Protein AF-0000000084497786 (afdb_homodimer)

InterPro domains:
  IPR011234 Fumarylacetoacetase-like, C-terminal [PF01557] (73-292)
  IPR036663 Fumarylacetoacetase-like, C-terminal domain superfamily [G3DSA:3.90.850.10] (14-292)
  IPR036663 Fumarylacetoacetase-like, C-terminal domain superfamily [SSF56529] (71-292)

Structure (mmCIF, N/CA/C/O backbone):
data_AF-0000000084497786-model_v1
#
loop_
_entity.id
_entity.type
_entity.pdbx_description
1 polymer Fumarylacetoacetase
#
loop_
_atom_site.group_PDB
_atom_site.id
_atom_site.type_symbol
_atom_site.label_atom_id
_atom_site.label_alt_id
_atom_site.label_comp_id
_atom_site.label_asym_id
_atom_site.label_entity_id
_atom_site.label_seq_id
_atom_site.pdbx_PDB_ins_code
_atom_site.Cartn_x
_atom_site.Cartn_y
_atom_site.Cartn_z
_atom_site.occupancy
_atom_site.B_iso_or_equiv
_atom_site.auth_seq_id
_atom_site.auth_comp_id
_atom_site.auth_asym_id
_atom_site.auth_atom_id
_atom_site.pdbx_PDB_model_num
ATOM 1 N N . MET A 1 1 ? 11.953 -21.266 -15.766 1 94.69 1 MET A N 1
ATOM 2 C CA . MET A 1 1 ? 13.055 -21.312 -14.805 1 94.69 1 MET A CA 1
ATOM 3 C C . MET A 1 1 ? 12.57 -20.938 -13.406 1 94.69 1 MET A C 1
ATOM 5 O O . MET A 1 1 ? 11.742 -20.031 -13.25 1 94.69 1 MET A O 1
ATOM 9 N N . LYS A 1 2 ? 13.031 -21.672 -12.383 1 97.12 2 LYS A N 1
ATOM 10 C CA . LYS A 1 2 ? 12.75 -21.359 -10.984 1 97.12 2 LYS A CA 1
ATOM 11 C C . LYS A 1 2 ? 13.922 -20.625 -10.336 1 97.12 2 LYS A C 1
ATOM 13 O O . LYS A 1 2 ? 15.016 -21.188 -10.219 1 97.12 2 LYS A O 1
ATOM 18 N N . ILE A 1 3 ? 13.656 -19.406 -9.984 1 98.06 3 ILE A N 1
ATOM 19 C CA . ILE A 1 3 ? 14.672 -18.578 -9.336 1 98.06 3 ILE A CA 1
ATOM 20 C C . ILE A 1 3 ? 14.305 -18.359 -7.871 1 98.06 3 ILE A C 1
ATOM 22 O O . ILE A 1 3 ? 13.125 -18.25 -7.527 1 98.06 3 ILE A O 1
ATOM 26 N N . PHE A 1 4 ? 15.312 -18.359 -7 1 98.19 4 PHE A N 1
ATOM 27 C CA . PHE A 1 4 ? 15.039 -18.062 -5.598 1 98.19 4 PHE A CA 1
ATOM 28 C C . PHE A 1 4 ? 16.203 -17.328 -4.961 1 98.19 4 PHE A C 1
ATOM 30 O O . PHE A 1 4 ? 17.312 -17.312 -5.504 1 98.19 4 PHE A O 1
ATOM 37 N N . ARG A 1 5 ? 15.906 -16.641 -3.928 1 98.25 5 ARG A N 1
ATOM 38 C CA . ARG A 1 5 ? 16.891 -16.031 -3.043 1 98.25 5 ARG A CA 1
ATOM 39 C C . ARG A 1 5 ? 16.984 -16.781 -1.723 1 98.25 5 ARG A C 1
ATOM 41 O O . ARG A 1 5 ? 15.977 -17.25 -1.196 1 98.25 5 ARG A O 1
ATOM 48 N N . ALA A 1 6 ? 18.203 -16.906 -1.247 1 97.69 6 ALA A N 1
ATOM 49 C CA . ALA A 1 6 ? 18.391 -17.641 -0 1 97.69 6 ALA A CA 1
ATOM 50 C C . ALA A 1 6 ? 19.734 -17.297 0.646 1 97.69 6 ALA A C 1
ATOM 52 O O . ALA A 1 6 ? 20.609 -16.719 0 1 97.69 6 ALA A O 1
ATOM 53 N N . LYS A 1 7 ? 19.812 -17.531 1.901 1 97 7 LYS A N 1
ATOM 54 C CA . LYS A 1 7 ? 21.109 -17.688 2.553 1 97 7 LYS A CA 1
ATOM 55 C C . LYS A 1 7 ? 21.594 -19.141 2.447 1 97 7 LYS A C 1
ATOM 57 O O . LYS A 1 7 ? 20.922 -20.062 2.922 1 97 7 LYS A O 1
ATOM 62 N N . ILE A 1 8 ? 22.594 -19.328 1.734 1 95.31 8 ILE A N 1
ATOM 63 C CA . ILE A 1 8 ? 23.234 -20.641 1.64 1 95.31 8 ILE A CA 1
ATOM 64 C C . ILE A 1 8 ? 24.578 -20.609 2.344 1 95.31 8 ILE A C 1
ATOM 66 O O . ILE A 1 8 ? 25.469 -19.828 1.974 1 95.31 8 ILE A O 1
ATOM 70 N N . ASN A 1 9 ? 24.734 -21.359 3.367 1 92.88 9 ASN A N 1
ATOM 71 C CA . ASN A 1 9 ? 25.922 -21.328 4.207 1 92.88 9 ASN A CA 1
ATOM 72 C C . ASN A 1 9 ? 26.203 -19.922 4.719 1 92.88 9 ASN A C 1
ATOM 74 O O . ASN A 1 9 ? 27.328 -19.422 4.598 1 92.88 9 ASN A O 1
ATOM 78 N N . ASN A 1 10 ? 25.25 -19.203 5.039 1 92.06 10 ASN A N 1
ATOM 79 C CA . ASN A 1 10 ? 25.25 -17.906 5.699 1 92.06 10 ASN A CA 1
ATOM 80 C C . ASN A 1 10 ? 25.625 -16.781 4.73 1 92.06 10 ASN A C 1
ATOM 82 O O . ASN A 1 10 ? 26.031 -15.703 5.152 1 92.06 10 ASN A O 1
ATOM 86 N N . GLU A 1 11 ? 25.531 -17.141 3.438 1 94.38 11 GLU A N 1
ATOM 87 C CA . GLU A 1 11 ? 25.766 -16.125 2.416 1 94.38 11 GLU A CA 1
ATOM 88 C C . GLU A 1 11 ? 24.516 -15.898 1.567 1 94.38 11 GLU A C 1
ATOM 90 O O . GLU A 1 11 ? 23.875 -16.859 1.143 1 94.38 11 GLU A O 1
ATOM 95 N N . ASP A 1 12 ? 24.25 -14.648 1.402 1 96.56 12 ASP A N 1
ATOM 96 C CA . ASP A 1 12 ? 23.125 -14.32 0.548 1 96.56 12 ASP A CA 1
ATOM 97 C C . ASP A 1 12 ? 23.391 -14.711 -0.903 1 96.56 12 ASP A C 1
ATOM 99 O O . ASP A 1 12 ? 24.453 -14.391 -1.445 1 96.56 12 ASP A O 1
ATOM 103 N N . LYS A 1 13 ? 22.453 -15.438 -1.499 1 96.31 13 LYS A N 1
ATOM 104 C CA . LYS A 1 13 ? 22.594 -15.875 -2.883 1 96.31 13 LYS A CA 1
ATOM 105 C C . LYS A 1 13 ? 21.281 -15.75 -3.641 1 96.31 13 LYS A C 1
ATOM 107 O O . LYS A 1 13 ? 20.203 -15.734 -3.033 1 96.31 13 LYS A O 1
ATOM 112 N N . ILE A 1 14 ? 21.312 -15.57 -4.875 1 97.31 14 ILE A N 1
ATOM 113 C CA . ILE A 1 14 ? 20.219 -15.75 -5.832 1 97.31 14 ILE A CA 1
ATOM 114 C C . ILE A 1 14 ? 20.547 -16.906 -6.77 1 97.31 14 ILE A C 1
ATOM 116 O O . ILE A 1 14 ? 21.641 -16.969 -7.336 1 97.31 14 ILE A O 1
ATOM 120 N N . CYS A 1 15 ? 19.656 -17.859 -6.867 1 96.88 15 CYS A N 1
ATOM 121 C CA . CYS A 1 15 ? 19.969 -19.125 -7.52 1 96.88 15 CYS A CA 1
ATOM 122 C C . CYS A 1 15 ? 18.859 -19.547 -8.477 1 96.88 15 CYS A C 1
ATOM 124 O O . CYS A 1 15 ? 17.75 -19.016 -8.414 1 96.88 15 CYS A O 1
ATOM 126 N N . ILE A 1 16 ? 19.219 -20.422 -9.32 1 96.25 16 ILE A N 1
ATOM 127 C CA . ILE A 1 16 ? 18.281 -21.141 -10.164 1 96.25 16 ILE A CA 1
ATOM 128 C C . ILE A 1 16 ? 18.156 -22.578 -9.664 1 96.25 16 ILE A C 1
ATOM 130 O O . ILE A 1 16 ? 19.141 -23.219 -9.305 1 96.25 16 ILE A O 1
ATOM 134 N N . TYR A 1 17 ? 16.922 -22.938 -9.578 1 94.25 17 TYR A N 1
ATOM 135 C CA . TYR A 1 17 ? 16.688 -24.344 -9.234 1 94.25 17 TYR A CA 1
ATOM 136 C C . TYR A 1 17 ? 16.312 -25.156 -10.469 1 94.25 17 TYR A C 1
ATOM 138 O O . TYR A 1 17 ? 15.312 -24.844 -11.133 1 94.25 17 TYR A O 1
ATOM 146 N N . ASN A 1 18 ? 17.031 -26.141 -10.828 1 88.5 18 ASN A N 1
ATOM 147 C CA . ASN A 1 18 ? 16.766 -27.172 -11.828 1 88.5 18 ASN A CA 1
ATOM 148 C C . ASN A 1 18 ? 17.375 -28.516 -11.414 1 88.5 18 ASN A C 1
ATOM 150 O O . ASN A 1 18 ? 18.422 -28.922 -11.914 1 88.5 18 ASN A O 1
ATOM 154 N N . ASN A 1 19 ? 16.625 -29.219 -10.633 1 86.75 19 ASN A N 1
ATOM 155 C CA . ASN A 1 19 ? 17.078 -30.469 -10.023 1 86.75 19 ASN A CA 1
ATOM 156 C C . ASN A 1 19 ? 18.281 -30.234 -9.117 1 86.75 19 ASN A C 1
ATOM 158 O O . ASN A 1 19 ? 18.516 -31.016 -8.18 1 86.75 19 ASN A O 1
ATOM 162 N N . LYS A 1 20 ? 19.016 -29.234 -9.484 1 93.12 20 LYS A N 1
ATOM 163 C CA . LYS A 1 20 ? 20.125 -28.734 -8.672 1 93.12 20 LYS A CA 1
ATOM 164 C C . LYS A 1 20 ? 20.016 -27.234 -8.453 1 93.12 20 LYS A C 1
ATOM 166 O O . LYS A 1 20 ? 19.125 -26.578 -8.992 1 93.12 20 LYS A O 1
ATOM 171 N N . ILE A 1 21 ? 20.906 -26.797 -7.551 1 95.69 21 ILE A N 1
ATOM 172 C CA . ILE A 1 21 ? 20.938 -25.375 -7.246 1 95.69 21 ILE A CA 1
ATOM 173 C C . ILE A 1 21 ? 22.141 -24.719 -7.906 1 95.69 21 ILE A C 1
ATOM 175 O O . ILE A 1 21 ? 23.281 -25.188 -7.734 1 95.69 21 ILE A O 1
ATOM 179 N N . TYR A 1 22 ? 21.906 -23.688 -8.688 1 95.81 22 TYR A N 1
ATOM 180 C CA . TYR A 1 22 ? 22.969 -22.984 -9.383 1 95.81 22 TYR A CA 1
ATOM 181 C C . TYR A 1 22 ? 23.031 -21.516 -8.945 1 95.81 22 TYR A C 1
ATOM 183 O O . TYR A 1 22 ? 22.016 -20.812 -8.992 1 95.81 22 TYR A O 1
ATOM 191 N N . ASP A 1 23 ? 24.188 -21.078 -8.609 1 95.12 23 ASP A N 1
ATOM 192 C CA . ASP A 1 23 ? 24.406 -19.703 -8.156 1 95.12 23 ASP A CA 1
ATOM 193 C C . ASP A 1 23 ? 24.484 -18.734 -9.328 1 95.12 23 ASP A C 1
ATOM 195 O O . ASP A 1 23 ? 25.391 -18.828 -10.156 1 95.12 23 ASP A O 1
ATOM 199 N N . LEU A 1 24 ? 23.594 -17.797 -9.375 1 95.56 24 LEU A N 1
ATOM 200 C CA . LEU A 1 24 ? 23.547 -16.859 -10.492 1 95.56 24 LEU A CA 1
ATOM 201 C C . LEU A 1 24 ? 24.812 -16 -10.539 1 95.56 24 LEU A C 1
ATOM 203 O O . LEU A 1 24 ? 25.25 -15.578 -11.617 1 95.56 24 LEU A O 1
ATOM 207 N N . SER A 1 25 ? 25.375 -15.695 -9.336 1 94.75 25 SER A N 1
ATOM 208 C CA . SER A 1 25 ? 26.594 -14.898 -9.32 1 94.75 25 SER A CA 1
ATOM 209 C C . SER A 1 25 ? 27.719 -15.586 -10.094 1 94.75 25 SER A C 1
ATOM 211 O O . SER A 1 25 ? 28.531 -14.922 -10.742 1 94.75 25 SER A O 1
ATOM 213 N N . ILE A 1 26 ? 27.781 -16.891 -10.039 1 93.19 26 ILE A N 1
ATOM 214 C CA . ILE A 1 26 ? 28.781 -17.688 -10.758 1 93.19 26 ILE A CA 1
ATOM 215 C C . ILE A 1 26 ? 28.438 -17.719 -12.25 1 93.19 26 ILE A C 1
ATOM 217 O O . ILE A 1 26 ? 29.297 -17.484 -13.094 1 93.19 26 ILE A O 1
ATOM 221 N N . LEU A 1 27 ? 27.203 -17.938 -12.523 1 94.19 27 LEU A N 1
ATOM 222 C CA . LEU A 1 27 ? 26.75 -18.109 -13.906 1 94.19 27 LEU A CA 1
ATOM 223 C C . LEU A 1 27 ? 26.922 -16.812 -14.688 1 94.19 27 LEU A C 1
ATOM 225 O O . LEU A 1 27 ? 27.234 -16.844 -15.883 1 94.19 27 LEU A O 1
ATOM 229 N N . LEU A 1 28 ? 26.688 -15.656 -14.016 1 95.06 28 LEU A N 1
ATOM 230 C CA . LEU A 1 28 ? 26.719 -14.367 -14.695 1 95.06 28 LEU A CA 1
ATOM 231 C C . LEU A 1 28 ? 28.062 -13.664 -14.477 1 95.06 28 LEU A C 1
ATOM 233 O O . LEU A 1 28 ? 28.312 -12.617 -15.078 1 95.06 28 LEU A O 1
ATOM 237 N N . ASN A 1 29 ? 28.906 -14.211 -13.672 1 94.5 29 ASN A N 1
ATOM 238 C CA . ASN A 1 29 ? 30.156 -13.578 -13.281 1 94.5 29 ASN A CA 1
ATOM 239 C C . ASN A 1 29 ? 29.938 -12.156 -12.773 1 94.5 29 ASN A C 1
ATOM 241 O O . ASN A 1 29 ? 30.547 -11.211 -13.281 1 94.5 29 ASN A O 1
ATOM 245 N N . GLU A 1 30 ? 28.969 -12 -11.914 1 96.75 30 GLU A N 1
ATOM 246 C CA . GLU A 1 30 ? 28.594 -10.758 -11.25 1 96.75 30 GLU A CA 1
ATOM 247 C C . GLU A 1 30 ? 28.375 -10.961 -9.758 1 96.75 30 GLU A C 1
ATOM 249 O O . GLU A 1 30 ? 28.094 -12.078 -9.312 1 96.75 30 GLU A O 1
ATOM 254 N N . SER A 1 31 ? 28.594 -9.93 -8.969 1 97.25 31 SER A N 1
ATOM 255 C CA . SER A 1 31 ? 28.312 -10.039 -7.543 1 97.25 31 SER A CA 1
ATOM 256 C C . SER A 1 31 ? 26.828 -10.25 -7.285 1 97.25 31 SER A C 1
ATOM 258 O O . SER A 1 31 ? 25.984 -9.82 -8.078 1 97.25 31 SER A O 1
ATOM 260 N N . THR A 1 32 ? 26.516 -10.93 -6.223 1 96.81 32 THR A N 1
ATOM 261 C CA . THR A 1 32 ? 25.141 -11.125 -5.812 1 96.81 32 THR A CA 1
ATOM 262 C C . THR A 1 32 ? 24.422 -9.789 -5.641 1 96.81 32 THR A C 1
ATOM 264 O O . THR A 1 32 ? 23.281 -9.633 -6.062 1 96.81 32 THR A O 1
ATOM 267 N N . GLU A 1 33 ? 25.078 -8.805 -5.094 1 96.56 33 GLU A N 1
ATOM 268 C CA . GLU A 1 33 ? 24.531 -7.473 -4.883 1 96.56 33 GLU A CA 1
ATOM 269 C C . GLU A 1 33 ? 24.156 -6.816 -6.207 1 96.56 33 GLU A C 1
ATOM 271 O O . GLU A 1 33 ? 23.078 -6.219 -6.332 1 96.56 33 GLU A O 1
ATOM 276 N N . TYR A 1 34 ? 25.031 -6.945 -7.133 1 97.19 34 TYR A N 1
ATOM 277 C CA . TYR A 1 34 ? 24.766 -6.379 -8.445 1 97.19 34 TYR A CA 1
ATOM 278 C C . TYR A 1 34 ? 23.547 -7.023 -9.086 1 97.19 34 TYR A C 1
ATOM 280 O O . TYR A 1 34 ? 22.688 -6.332 -9.648 1 97.19 34 TYR A O 1
ATOM 288 N N . ILE A 1 35 ? 23.453 -8.352 -9.008 1 97.56 35 ILE A N 1
ATOM 289 C CA . ILE A 1 35 ? 22.344 -9.102 -9.602 1 97.56 35 ILE A CA 1
ATOM 290 C C . ILE A 1 35 ? 21.031 -8.688 -8.938 1 97.56 35 ILE A C 1
ATOM 292 O O . ILE A 1 35 ? 20.031 -8.461 -9.625 1 97.56 35 ILE A O 1
ATOM 296 N N . GLU A 1 36 ? 21.031 -8.531 -7.656 1 97.12 36 GLU A N 1
ATOM 297 C CA . GLU A 1 36 ? 19.828 -8.141 -6.934 1 97.12 36 GLU A CA 1
ATOM 298 C C . GLU A 1 36 ? 19.391 -6.73 -7.312 1 97.12 36 GLU A C 1
ATOM 300 O O . GLU A 1 36 ? 18.203 -6.488 -7.539 1 97.12 36 GLU A O 1
ATOM 305 N N . ASN A 1 37 ? 20.312 -5.844 -7.449 1 95.5 37 ASN A N 1
ATOM 306 C CA . ASN A 1 37 ? 20.016 -4.449 -7.754 1 95.5 37 ASN A CA 1
ATOM 307 C C . ASN A 1 37 ? 19.531 -4.281 -9.188 1 95.5 37 ASN A C 1
ATOM 309 O O . ASN A 1 37 ? 18.828 -3.314 -9.5 1 95.5 37 ASN A O 1
ATOM 313 N N . ASN A 1 38 ? 19.891 -5.223 -10.047 1 97.25 38 ASN A N 1
ATOM 314 C CA . ASN A 1 38 ? 19.578 -5.125 -11.469 1 97.25 38 ASN A CA 1
ATOM 315 C C . ASN A 1 38 ? 18.75 -6.324 -11.938 1 97.25 38 ASN A C 1
ATOM 317 O O . ASN A 1 38 ? 18.797 -6.68 -13.117 1 97.25 38 ASN A O 1
ATOM 321 N N . PHE A 1 39 ? 18.078 -6.957 -11.047 1 98.06 39 PHE A N 1
ATOM 322 C CA . PHE A 1 39 ? 17.422 -8.234 -11.266 1 98.06 39 PHE A CA 1
ATOM 323 C C . PHE A 1 39 ? 16.516 -8.172 -12.492 1 98.06 39 PHE A C 1
ATOM 325 O O . PHE A 1 39 ? 16.656 -8.984 -13.414 1 98.06 39 PHE A O 1
ATOM 332 N N . PHE A 1 40 ? 15.656 -7.168 -12.625 1 97.69 40 PHE A N 1
ATOM 333 C CA . PHE A 1 40 ? 14.672 -7.098 -13.695 1 97.69 40 PHE A CA 1
ATOM 334 C C . PHE A 1 40 ? 15.336 -6.691 -15.008 1 97.69 40 PHE A C 1
ATOM 336 O O . PHE A 1 40 ? 14.898 -7.113 -16.078 1 97.69 40 PHE A O 1
ATOM 343 N N . GLU A 1 41 ? 16.422 -5.977 -14.906 1 97.31 41 GLU A N 1
ATOM 344 C CA . GLU A 1 41 ? 17.172 -5.621 -16.109 1 97.31 41 GLU A CA 1
ATOM 345 C C . GLU A 1 41 ? 17.922 -6.828 -16.656 1 97.31 41 GLU A C 1
ATOM 347 O O . GLU A 1 41 ? 18.156 -6.914 -17.859 1 97.31 41 GLU A O 1
ATOM 352 N N . LEU A 1 42 ? 18.266 -7.738 -15.82 1 97.5 42 LEU A N 1
ATOM 353 C CA . LEU A 1 42 ? 19.062 -8.906 -16.203 1 97.5 42 LEU A CA 1
ATOM 354 C C . LEU A 1 42 ? 18.156 -10.062 -16.609 1 97.5 42 LEU A C 1
ATOM 356 O O . LEU A 1 42 ? 18.656 -11.125 -17 1 97.5 42 LEU A O 1
ATOM 360 N N . TYR A 1 43 ? 16.891 -9.883 -16.578 1 97.06 43 TYR A N 1
ATOM 361 C CA . TYR A 1 43 ? 15.898 -10.938 -16.766 1 97.06 43 TYR A CA 1
ATOM 362 C C . TYR A 1 43 ? 16.156 -11.688 -18.078 1 97.06 43 TYR A C 1
ATOM 364 O O . TYR A 1 43 ? 16.25 -12.914 -18.078 1 97.06 43 TYR A O 1
ATOM 372 N N . ASP A 1 44 ? 16.312 -10.977 -19.156 1 96.44 44 ASP A N 1
ATOM 373 C CA . ASP A 1 44 ? 16.5 -11.617 -20.453 1 96.44 44 ASP A CA 1
ATOM 374 C C . ASP A 1 44 ? 17.797 -12.43 -20.484 1 96.44 44 ASP A C 1
ATOM 376 O O . ASP A 1 44 ? 17.844 -13.5 -21.094 1 96.44 44 ASP A O 1
ATOM 380 N N . LYS A 1 45 ? 18.781 -11.867 -19.875 1 96.5 45 LYS A N 1
ATOM 381 C CA . LYS A 1 45 ? 20.062 -12.578 -19.797 1 96.5 45 LYS A CA 1
ATOM 382 C C . LYS A 1 45 ? 19.922 -13.852 -18.969 1 96.5 45 LYS A C 1
ATOM 384 O O . LYS A 1 45 ? 20.453 -14.898 -19.328 1 96.5 45 LYS A O 1
ATOM 389 N N . ILE A 1 46 ? 19.172 -13.789 -17.938 1 95.94 46 ILE A N 1
ATOM 390 C CA . ILE A 1 46 ? 18.953 -14.922 -17.031 1 95.94 46 ILE A CA 1
ATOM 391 C C . ILE A 1 46 ? 18.203 -16.031 -17.766 1 95.94 46 ILE A C 1
ATOM 393 O O . ILE A 1 46 ? 18.547 -17.203 -17.641 1 95.94 46 ILE A O 1
ATOM 397 N N . LEU A 1 47 ? 17.25 -15.625 -18.562 1 95.19 47 LEU A N 1
ATOM 398 C CA . LEU A 1 47 ? 16.422 -16.578 -19.281 1 95.19 47 LEU A CA 1
ATOM 399 C C . LEU A 1 47 ? 17.25 -17.422 -20.25 1 95.19 47 LEU A C 1
ATOM 401 O O . LEU A 1 47 ? 16.875 -18.547 -20.578 1 95.19 47 LEU A O 1
ATOM 405 N N . LYS A 1 48 ? 18.375 -16.906 -20.609 1 94.94 48 LYS A N 1
ATOM 406 C CA . LYS A 1 48 ? 19.188 -17.547 -21.625 1 94.94 48 LYS A CA 1
ATOM 407 C C . LYS A 1 48 ? 20.266 -18.438 -21 1 94.94 48 LYS A C 1
ATOM 409 O O . LYS A 1 48 ? 20.969 -19.156 -21.703 1 94.94 48 LYS A O 1
ATOM 414 N N . LEU A 1 49 ? 20.312 -18.359 -19.734 1 92.88 49 LEU A N 1
ATOM 415 C CA . LEU A 1 49 ? 21.344 -19.125 -19.047 1 92.88 49 LEU A CA 1
ATOM 416 C C . LEU A 1 49 ? 21.062 -20.625 -19.172 1 92.88 49 LEU A C 1
ATOM 418 O O . LEU A 1 49 ? 19.906 -21.047 -19.125 1 92.88 49 LEU A O 1
ATOM 422 N N . LYS A 1 50 ? 22.203 -21.359 -19.344 1 87.62 50 LYS A N 1
ATOM 423 C CA . LYS A 1 50 ? 22.203 -22.812 -19.344 1 87.62 50 LYS A CA 1
ATOM 424 C C . LYS A 1 50 ? 23.172 -23.375 -18.312 1 87.62 50 LYS A C 1
ATOM 426 O O . LYS A 1 50 ? 24.328 -23.672 -18.625 1 87.62 50 LYS A O 1
ATOM 431 N N . PRO A 1 51 ? 22.547 -23.422 -17.141 1 83.44 51 PRO A N 1
ATOM 432 C CA . PRO A 1 51 ? 23.453 -23.875 -16.094 1 83.44 51 PRO A CA 1
ATOM 433 C C . PRO A 1 51 ? 24.016 -25.266 -16.359 1 83.44 51 PRO A C 1
ATOM 435 O O . PRO A 1 51 ? 23.328 -26.109 -16.953 1 83.44 51 PRO A O 1
ATOM 438 N N . ASP A 1 52 ? 25.344 -25.469 -16.047 1 81.19 52 ASP A N 1
ATOM 439 C CA . ASP A 1 52 ? 25.984 -26.781 -16.109 1 81.19 52 ASP A CA 1
ATOM 440 C C . ASP A 1 52 ? 26.281 -27.312 -14.711 1 81.19 52 ASP A C 1
ATOM 442 O O . ASP A 1 52 ? 26.391 -26.531 -13.766 1 81.19 52 ASP A O 1
ATOM 446 N N . ASP A 1 53 ? 26.297 -28.578 -14.648 1 78.31 53 ASP A N 1
ATOM 447 C CA . ASP A 1 53 ? 26.406 -29.281 -13.367 1 78.31 53 ASP A CA 1
ATOM 448 C C . ASP A 1 53 ? 27.594 -28.766 -12.57 1 78.31 53 ASP A C 1
ATOM 450 O O . ASP A 1 53 ? 27.578 -28.75 -11.336 1 78.31 53 ASP A O 1
ATOM 454 N N . ASP A 1 54 ? 28.562 -28.234 -13.156 1 77.81 54 ASP A N 1
ATOM 455 C CA . ASP A 1 54 ? 29.766 -27.75 -12.484 1 77.81 54 ASP A CA 1
ATOM 456 C C . ASP A 1 54 ? 29.484 -26.469 -11.719 1 77.81 54 ASP A C 1
ATOM 458 O O . ASP A 1 54 ? 30.266 -26.078 -10.828 1 77.81 54 ASP A O 1
ATOM 462 N N . SER A 1 55 ? 28.406 -25.906 -11.953 1 79.88 55 SER A N 1
ATOM 463 C CA . SER A 1 55 ? 28.094 -24.625 -11.328 1 79.88 55 SER A CA 1
ATOM 464 C C . SER A 1 55 ? 27.109 -24.797 -10.172 1 79.88 55 SER A C 1
ATOM 466 O O . SER A 1 55 ? 26.625 -23.812 -9.602 1 79.88 55 SER A O 1
ATOM 468 N N . SER A 1 56 ? 26.984 -26.062 -9.75 1 88.5 56 SER A N 1
ATOM 469 C CA . SER A 1 56 ? 26 -26.312 -8.711 1 88.5 56 SER A CA 1
ATOM 470 C C . SER A 1 56 ? 26.547 -26 -7.324 1 88.5 56 SER A C 1
ATOM 472 O O . SER A 1 56 ? 27.75 -26.078 -7.102 1 88.5 56 SER A O 1
ATOM 474 N N . VAL A 1 57 ? 25.688 -25.516 -6.5 1 89.31 57 VAL A N 1
ATOM 475 C CA . VAL A 1 57 ? 26.047 -25.234 -5.113 1 89.31 57 VAL A CA 1
ATOM 476 C C . VAL A 1 57 ? 25.188 -26.062 -4.176 1 89.31 57 VAL A C 1
ATOM 478 O O . VAL A 1 57 ? 24.094 -26.5 -4.547 1 89.31 57 VAL A O 1
ATOM 481 N N . HIS A 1 58 ? 25.766 -26.359 -3.023 1 89.38 58 HIS A N 1
ATOM 482 C CA . HIS A 1 58 ? 25.062 -27.125 -2.012 1 89.38 58 HIS A CA 1
ATOM 483 C C . HIS A 1 58 ? 25.203 -26.5 -0.632 1 89.38 58 HIS A C 1
ATOM 485 O O . HIS A 1 58 ? 26.109 -25.688 -0.407 1 89.38 58 HIS A O 1
ATOM 491 N N . GLY A 1 59 ? 24.266 -26.797 0.245 1 91.25 59 GLY A N 1
ATOM 492 C CA . GLY A 1 59 ? 24.328 -26.312 1.617 1 91.25 59 GLY A CA 1
ATOM 493 C C . GLY A 1 59 ? 22.969 -26.156 2.258 1 91.25 59 GLY A C 1
ATOM 494 O O . GLY A 1 59 ? 21.938 -26.516 1.662 1 91.25 59 GLY A O 1
ATOM 495 N N . ASN A 1 60 ? 23.016 -25.766 3.506 1 93.62 60 ASN A N 1
ATOM 496 C CA . ASN A 1 60 ? 21.781 -25.422 4.207 1 93.62 60 ASN A CA 1
ATOM 497 C C . ASN A 1 60 ? 21.109 -24.188 3.598 1 93.62 60 ASN A C 1
ATOM 499 O O . ASN A 1 60 ? 21.75 -23.156 3.402 1 93.62 60 ASN A O 1
ATOM 503 N N . ILE A 1 61 ? 19.891 -24.359 3.277 1 95.06 61 ILE A N 1
ATOM 504 C CA . ILE A 1 61 ? 19.188 -23.297 2.561 1 95.06 61 ILE A CA 1
ATOM 505 C C . ILE A 1 61 ? 18.172 -22.641 3.488 1 95.06 61 ILE A C 1
ATOM 507 O O . ILE A 1 61 ? 17.344 -23.328 4.094 1 95.06 61 ILE A O 1
ATOM 511 N N . GLU A 1 62 ? 18.234 -21.344 3.668 1 97.31 62 GLU A N 1
ATOM 512 C CA . GLU A 1 62 ? 17.219 -20.5 4.266 1 97.31 62 GLU A CA 1
ATOM 513 C C . GLU A 1 62 ? 16.594 -19.578 3.229 1 97.31 62 GLU A C 1
ATOM 515 O O . GLU A 1 62 ? 17.172 -18.531 2.9 1 97.31 62 GLU A O 1
ATOM 520 N N . TYR A 1 63 ? 15.453 -19.906 2.816 1 97.88 63 TYR A N 1
ATOM 521 C CA . TYR A 1 63 ? 14.82 -19.203 1.709 1 97.88 63 TYR A CA 1
ATOM 522 C C . TYR A 1 63 ? 14.461 -17.766 2.104 1 97.88 63 TYR A C 1
ATOM 524 O O . TYR A 1 63 ? 14.062 -17.516 3.242 1 97.88 63 TYR A O 1
ATOM 532 N N . LYS A 1 64 ? 14.562 -16.859 1.183 1 98.12 64 LYS A N 1
ATOM 533 C CA . LYS A 1 64 ? 14.117 -15.477 1.276 1 98.12 64 LYS A CA 1
ATOM 534 C C . LYS A 1 64 ? 12.977 -15.195 0.303 1 98.12 64 LYS A C 1
ATOM 536 O O . LYS A 1 64 ? 12.523 -16.094 -0.406 1 98.12 64 LYS A O 1
ATOM 541 N N . ILE A 1 65 ? 12.43 -14 0.373 1 97.81 65 ILE A N 1
ATOM 542 C CA . ILE A 1 65 ? 11.5 -13.578 -0.664 1 97.81 65 ILE A CA 1
ATOM 543 C C . ILE A 1 65 ? 12.156 -13.711 -2.035 1 97.81 65 ILE A C 1
ATOM 545 O O . ILE A 1 65 ? 13.281 -13.25 -2.234 1 97.81 65 ILE A O 1
ATOM 549 N N . PRO A 1 66 ? 11.484 -14.352 -2.904 1 98 66 PRO A N 1
ATOM 550 C CA . PRO A 1 66 ? 12.18 -14.758 -4.129 1 98 66 PRO A CA 1
ATOM 551 C C . PRO A 1 66 ? 12.617 -13.57 -4.98 1 98 66 PRO A C 1
ATOM 553 O O . PRO A 1 66 ? 13.57 -13.68 -5.758 1 98 66 PRO A O 1
ATOM 556 N N . VAL A 1 67 ? 11.953 -12.453 -4.926 1 97.38 67 VAL A N 1
ATOM 557 C CA . VAL A 1 67 ? 12.359 -11.266 -5.668 1 97.38 67 VAL A CA 1
ATOM 558 C C . VAL A 1 67 ? 13.047 -10.273 -4.727 1 97.38 67 VAL A C 1
ATOM 560 O O . VAL A 1 67 ? 12.734 -10.227 -3.533 1 97.38 67 VAL A O 1
ATOM 563 N N . PRO A 1 68 ? 14.008 -9.531 -5.281 1 95.31 68 PRO A N 1
ATOM 564 C CA . PRO A 1 68 ? 14.836 -8.703 -4.398 1 95.31 68 PRO A CA 1
ATOM 565 C C . PRO A 1 68 ? 14.055 -7.551 -3.768 1 95.31 68 PRO A C 1
ATOM 567 O O . PRO A 1 68 ? 14.438 -7.051 -2.707 1 95.31 68 PRO A O 1
ATOM 570 N N . TYR A 1 69 ? 13.039 -7.055 -4.469 1 91.94 69 TYR A N 1
ATOM 571 C CA . TYR A 1 69 ? 12.234 -5.988 -3.877 1 91.94 69 TYR A CA 1
ATOM 572 C C . TYR A 1 69 ? 10.797 -6.035 -4.395 1 91.94 69 TYR A C 1
ATOM 574 O O . TYR A 1 69 ? 10.555 -6.453 -5.531 1 91.94 69 TYR A O 1
ATOM 582 N N . ILE A 1 70 ? 9.93 -5.73 -3.545 1 93 70 ILE A N 1
ATOM 583 C CA . ILE A 1 70 ? 8.508 -5.594 -3.842 1 93 70 ILE A CA 1
ATOM 584 C C . ILE A 1 70 ? 8.062 -4.156 -3.586 1 93 70 ILE A C 1
ATOM 586 O O . ILE A 1 70 ? 8.125 -3.674 -2.451 1 93 70 ILE A O 1
ATOM 590 N N . ARG A 1 71 ? 7.633 -3.465 -4.652 1 90.5 71 ARG A N 1
ATOM 591 C CA . ARG A 1 71 ? 7.266 -2.057 -4.551 1 90.5 71 ARG A CA 1
ATOM 592 C C . ARG A 1 71 ? 5.832 -1.896 -4.055 1 90.5 71 ARG A C 1
ATOM 594 O O . ARG A 1 71 ? 5.531 -0.966 -3.305 1 90.5 71 ARG A O 1
ATOM 601 N N . SER A 1 72 ? 5 -2.744 -4.516 1 92.44 72 SER A N 1
ATOM 602 C CA . SER A 1 72 ? 3.59 -2.729 -4.145 1 92.44 72 SER A CA 1
ATOM 603 C C . SER A 1 72 ? 2.949 -4.098 -4.355 1 92.44 72 SER A C 1
ATOM 605 O O . SER A 1 72 ? 3.49 -4.941 -5.07 1 92.44 72 SER A O 1
ATOM 607 N N . VAL A 1 73 ? 1.917 -4.285 -3.627 1 94.62 73 VAL A N 1
ATOM 608 C CA . VAL A 1 73 ? 1.088 -5.473 -3.807 1 94.62 73 VAL A CA 1
ATOM 609 C C . VAL A 1 73 ? -0.367 -5.059 -4.016 1 94.62 73 VAL A C 1
ATOM 611 O O . VAL A 1 73 ? -1.035 -4.617 -3.078 1 94.62 73 VAL A O 1
ATOM 614 N N . ARG A 1 74 ? -0.866 -5.16 -5.27 1 96.31 74 ARG A N 1
ATOM 615 C CA . ARG A 1 74 ? -2.283 -5.035 -5.594 1 96.31 74 ARG A CA 1
ATOM 616 C C . ARG A 1 74 ? -2.959 -6.402 -5.629 1 96.31 74 ARG A C 1
ATOM 618 O O . ARG A 1 74 ? -2.74 -7.184 -6.555 1 96.31 74 ARG A O 1
ATOM 625 N N . ASP A 1 75 ? -3.707 -6.66 -4.602 1 97.06 75 ASP A N 1
ATOM 626 C CA . ASP A 1 75 ? -4.352 -7.969 -4.496 1 97.06 75 ASP A CA 1
ATOM 627 C C . ASP A 1 75 ? -5.793 -7.91 -4.996 1 97.06 75 ASP A C 1
ATOM 629 O O . ASP A 1 75 ? -6.621 -7.191 -4.43 1 97.06 75 ASP A O 1
ATOM 633 N N . PHE A 1 76 ? -6.07 -8.688 -6.051 1 98.38 76 PHE A N 1
ATOM 634 C CA . PHE A 1 76 ? -7.344 -8.578 -6.758 1 98.38 76 PHE A CA 1
ATOM 635 C C . PHE A 1 76 ? -8.344 -9.594 -6.219 1 98.38 76 PHE A C 1
ATOM 637 O O . PHE A 1 76 ? -8.016 -10.406 -5.352 1 98.38 76 PHE A O 1
ATOM 644 N N . TYR A 1 77 ? -9.523 -9.43 -6.586 1 97.88 77 TYR A N 1
ATOM 645 C CA . TYR A 1 77 ? -10.695 -10.227 -6.25 1 97.88 77 TYR A CA 1
ATOM 646 C C . TYR A 1 77 ? -11.273 -10.898 -7.492 1 97.88 77 TYR A C 1
ATOM 648 O O . TYR A 1 77 ? -12.391 -10.594 -7.906 1 97.88 77 TYR A O 1
ATOM 656 N N . SER A 1 78 ? -10.516 -11.93 -7.977 1 98.38 78 SER A N 1
ATOM 657 C CA . SER A 1 78 ? -10.719 -12.242 -9.391 1 98.38 78 SER A CA 1
ATOM 658 C C . SER A 1 78 ? -11.406 -13.594 -9.562 1 98.38 78 SER A C 1
ATOM 660 O O . SER A 1 78 ? -11.703 -14.008 -10.688 1 98.38 78 SER A O 1
ATOM 662 N N . PHE A 1 79 ? -11.703 -14.328 -8.508 1 98.5 79 PHE A N 1
ATOM 663 C CA . PHE A 1 79 ? -12.398 -15.609 -8.602 1 98.5 79 PHE A CA 1
ATOM 664 C C . PHE A 1 79 ? -13.867 -15.453 -8.211 1 98.5 79 PHE A C 1
ATOM 666 O O . PHE A 1 79 ? -14.18 -15.148 -7.062 1 98.5 79 PHE A O 1
ATOM 673 N N . GLU A 1 80 ? -14.727 -15.719 -9.18 1 97.81 80 GLU A N 1
ATOM 674 C CA . GLU A 1 80 ? -16.156 -15.531 -8.984 1 97.81 80 GLU A CA 1
ATOM 675 C C . GLU A 1 80 ? -16.672 -16.375 -7.82 1 97.81 80 GLU A C 1
ATOM 677 O O . GLU A 1 80 ? -17.453 -15.891 -7 1 97.81 80 GLU A O 1
ATOM 682 N N . GLY A 1 81 ? -16.219 -17.609 -7.824 1 96.75 81 GLY A N 1
ATOM 683 C CA . GLY A 1 81 ? -16.672 -18.484 -6.754 1 96.75 81 GLY A CA 1
ATOM 684 C C . GLY A 1 81 ? -16.297 -17.969 -5.371 1 96.75 81 GLY A C 1
ATOM 685 O O . GLY A 1 81 ? -17.094 -18.078 -4.434 1 96.75 81 GLY A O 1
ATOM 686 N N . HIS A 1 82 ? -15.141 -17.375 -5.203 1 96.75 82 HIS A N 1
ATOM 687 C CA . HIS A 1 82 ? -14.719 -16.781 -3.938 1 96.75 82 HIS A CA 1
ATOM 688 C C . HIS A 1 82 ? -15.609 -15.609 -3.559 1 96.75 82 HIS A C 1
ATOM 690 O O . HIS A 1 82 ? -16.031 -15.484 -2.404 1 96.75 82 HIS A O 1
ATOM 696 N N . VAL A 1 83 ? -15.891 -14.75 -4.523 1 95.69 83 VAL A N 1
ATOM 697 C CA . VAL A 1 83 ? -16.734 -13.586 -4.281 1 95.69 83 VAL A CA 1
ATOM 698 C C . VAL A 1 83 ? -18.109 -14.039 -3.828 1 95.69 83 VAL A C 1
ATOM 700 O O . VAL A 1 83 ? -18.641 -13.555 -2.818 1 95.69 83 VAL A O 1
ATOM 703 N N . LYS A 1 84 ? -18.703 -15.008 -4.512 1 95.31 84 LYS A N 1
ATOM 704 C CA . LYS A 1 84 ? -20.016 -15.539 -4.188 1 95.31 84 LYS A CA 1
ATOM 705 C C . LYS A 1 84 ? -20.047 -16.141 -2.783 1 95.31 84 LYS A C 1
ATOM 707 O O . LYS A 1 84 ? -20.953 -15.844 -1.994 1 95.31 84 LYS A O 1
ATOM 712 N N . ASN A 1 85 ? -19.062 -16.906 -2.518 1 93.25 85 ASN A N 1
ATOM 713 C CA . ASN A 1 85 ? -19 -17.578 -1.223 1 93.25 85 ASN A CA 1
ATOM 714 C C . ASN A 1 85 ? -18.812 -16.578 -0.084 1 93.25 85 ASN A C 1
ATOM 716 O O . ASN A 1 85 ? -19.453 -16.703 0.963 1 93.25 85 ASN A O 1
ATOM 720 N N . ALA A 1 86 ? -17.906 -15.594 -0.27 1 88.06 86 ALA A N 1
ATOM 721 C CA . ALA A 1 86 ? -17.641 -14.578 0.746 1 88.06 86 ALA A CA 1
ATOM 722 C C . ALA A 1 86 ? -18.891 -13.758 1.04 1 88.06 86 ALA A C 1
ATOM 724 O O . ALA A 1 86 ? -19.188 -13.453 2.199 1 88.06 86 ALA A O 1
ATOM 725 N N . ARG A 1 87 ? -19.625 -13.445 0.011 1 88.31 87 ARG A N 1
ATOM 726 C CA . ARG A 1 87 ? -20.844 -12.656 0.18 1 88.31 87 ARG A CA 1
ATOM 727 C C . ARG A 1 87 ? -21.953 -13.5 0.809 1 88.31 87 ARG A C 1
ATOM 729 O O . ARG A 1 87 ? -22.672 -13.023 1.69 1 88.31 87 ARG A O 1
ATOM 736 N N . LYS A 1 88 ? -22.047 -14.703 0.379 1 88.69 88 LYS A N 1
ATOM 737 C CA . LYS A 1 88 ? -23.047 -15.609 0.925 1 88.69 88 LYS A CA 1
ATOM 738 C C . LYS A 1 88 ? -22.875 -15.781 2.432 1 88.69 88 LYS A C 1
ATOM 740 O O . LYS A 1 88 ? -23.859 -15.828 3.174 1 88.69 88 LYS A O 1
ATOM 745 N N . ASN A 1 89 ? -21.656 -15.891 2.863 1 83.31 89 ASN A N 1
ATOM 746 C CA . ASN A 1 89 ? -21.344 -16.016 4.281 1 83.31 89 ASN A CA 1
ATOM 747 C C . ASN A 1 89 ? -21.859 -14.82 5.082 1 83.31 89 ASN A C 1
ATOM 749 O O . ASN A 1 89 ? -22.078 -14.922 6.289 1 83.31 89 ASN A O 1
ATOM 753 N N . LYS A 1 90 ? -22.109 -13.664 4.375 1 80.69 90 LYS A N 1
ATOM 754 C CA . LYS A 1 90 ? -22.609 -12.453 5.023 1 80.69 90 LYS A CA 1
ATOM 755 C C . LYS A 1 90 ? -24.094 -12.273 4.746 1 80.69 90 LYS A C 1
ATOM 757 O O . LYS A 1 90 ? -24.672 -11.219 5.059 1 80.69 90 LYS A O 1
ATOM 762 N N . GLY A 1 91 ? -24.656 -13.25 4.031 1 84.19 91 GLY A N 1
ATOM 763 C CA . GLY A 1 91 ? -26.062 -13.188 3.701 1 84.19 91 GLY A CA 1
ATOM 764 C C . GLY A 1 91 ? -26.375 -12.273 2.529 1 84.19 91 GLY A C 1
ATOM 765 O O . GLY A 1 91 ? -27.484 -11.781 2.393 1 84.19 91 GLY A O 1
ATOM 766 N N . LEU A 1 92 ? -25.375 -12.047 1.768 1 86.94 92 LEU A N 1
ATOM 767 C CA . LEU A 1 92 ? -25.531 -11.125 0.645 1 86.94 92 LEU A CA 1
ATOM 768 C C . LEU A 1 92 ? -25.5 -11.875 -0.681 1 86.94 92 LEU A C 1
ATOM 770 O O . LEU A 1 92 ? -24.859 -12.922 -0.793 1 86.94 92 LEU A O 1
ATOM 774 N N . ASN A 1 93 ? -26.219 -11.359 -1.648 1 90.25 93 ASN A N 1
ATOM 775 C CA . ASN A 1 93 ? -26.156 -11.883 -3.01 1 90.25 93 ASN A CA 1
ATOM 776 C C . ASN A 1 93 ? -24.953 -11.312 -3.771 1 90.25 93 ASN A C 1
ATOM 778 O O . ASN A 1 93 ? -24.328 -10.359 -3.318 1 90.25 93 ASN A O 1
ATOM 782 N N . MET A 1 94 ? -24.703 -11.984 -4.887 1 92.62 94 MET A N 1
ATOM 783 C CA . MET A 1 94 ? -23.672 -11.461 -5.781 1 92.62 94 MET A CA 1
ATOM 784 C C . MET A 1 94 ? -24.016 -10.039 -6.219 1 92.62 94 MET A C 1
ATOM 786 O O . MET A 1 94 ? -25.188 -9.672 -6.297 1 92.62 94 MET A O 1
ATOM 790 N N . ILE A 1 95 ? -23 -9.273 -6.418 1 91.69 95 ILE A N 1
ATOM 791 C CA . ILE A 1 95 ? -23.203 -7.879 -6.797 1 91.69 95 ILE A CA 1
ATOM 792 C C . ILE A 1 95 ? -22.797 -7.68 -8.258 1 91.69 95 ILE A C 1
ATOM 794 O O . ILE A 1 95 ? -21.688 -8.031 -8.648 1 91.69 95 ILE A O 1
ATOM 798 N N . ASP A 1 96 ? -23.625 -7.035 -9.039 1 93.56 96 ASP A N 1
ATOM 799 C CA . ASP A 1 96 ? -23.422 -6.875 -10.477 1 93.56 96 ASP A CA 1
ATOM 800 C C . ASP A 1 96 ? -22.188 -6.027 -10.766 1 93.56 96 ASP A C 1
ATOM 802 O O . ASP A 1 96 ? -21.516 -6.23 -11.773 1 93.56 96 ASP A O 1
ATOM 806 N N . GLU A 1 97 ? -21.891 -5.18 -9.906 1 93.19 97 GLU A N 1
ATOM 807 C CA . GLU A 1 97 ? -20.797 -4.246 -10.102 1 93.19 97 GLU A CA 1
ATOM 808 C C . GLU A 1 97 ? -19.453 -4.977 -10.188 1 93.19 97 GLU A C 1
ATOM 810 O O . GLU A 1 97 ? -18.531 -4.527 -10.875 1 93.19 97 GLU A O 1
ATOM 815 N N . TRP A 1 98 ? -19.406 -6.094 -9.516 1 96.31 98 TRP A N 1
ATOM 816 C CA . TRP A 1 98 ? -18.156 -6.852 -9.523 1 96.31 98 TRP A CA 1
ATOM 817 C C . TRP A 1 98 ? -17.797 -7.273 -10.938 1 96.31 98 TRP A C 1
ATOM 819 O O . TRP A 1 98 ? -16.609 -7.301 -11.297 1 96.31 98 TRP A O 1
ATOM 829 N N . TYR A 1 99 ? -18.781 -7.543 -11.789 1 97.25 99 TYR A N 1
ATOM 830 C CA . TYR A 1 99 ? -18.547 -8.055 -13.133 1 97.25 99 TYR A CA 1
ATOM 831 C C . TYR A 1 99 ? -18.062 -6.949 -14.062 1 97.25 99 TYR A C 1
ATOM 833 O O . TYR A 1 99 ? -17.594 -7.219 -15.172 1 97.25 99 TYR A O 1
ATOM 841 N N . LYS A 1 100 ? -18.109 -5.703 -13.648 1 96.44 100 LYS A N 1
ATOM 842 C CA . LYS A 1 100 ? -17.859 -4.574 -14.547 1 96.44 100 LYS A CA 1
ATOM 843 C C . LYS A 1 100 ? -16.359 -4.305 -14.68 1 96.44 100 LYS A C 1
ATOM 845 O O . LYS A 1 100 ? -15.906 -3.811 -15.719 1 96.44 100 LYS A O 1
ATOM 850 N N . PHE A 1 101 ? -15.586 -4.547 -13.703 1 96.12 101 PHE A N 1
ATOM 851 C CA . PHE A 1 101 ? -14.148 -4.316 -13.719 1 96.12 101 PHE A CA 1
ATOM 852 C C . PHE A 1 101 ? -13.461 -5.059 -12.578 1 96.12 101 PHE A C 1
ATOM 854 O O . PHE A 1 101 ? -14.062 -5.266 -11.523 1 96.12 101 PHE A O 1
ATOM 861 N N . PRO A 1 102 ? -12.172 -5.391 -12.766 1 97.38 102 PRO A N 1
ATOM 862 C CA . PRO A 1 102 ? -11.438 -5.984 -11.648 1 97.38 102 PRO A CA 1
ATOM 863 C C . PRO A 1 102 ? -11.234 -5.008 -10.492 1 97.38 102 PRO A C 1
ATOM 865 O O . PRO A 1 102 ? -10.852 -3.859 -10.711 1 97.38 102 PRO A O 1
ATOM 868 N N . VAL A 1 103 ? -11.516 -5.457 -9.266 1 96.69 103 VAL A N 1
ATOM 869 C CA . VAL A 1 103 ? -11.297 -4.633 -8.078 1 96.69 103 VAL A CA 1
ATOM 870 C C . VAL A 1 103 ? -10.133 -5.195 -7.266 1 96.69 103 VAL A C 1
ATOM 872 O O . VAL A 1 103 ? -9.844 -6.391 -7.336 1 96.69 103 VAL A O 1
ATOM 875 N N . PHE A 1 104 ? -9.422 -4.309 -6.613 1 96.56 104 PHE A N 1
ATOM 876 C CA . PHE A 1 104 ? -8.281 -4.738 -5.805 1 96.56 104 PHE A CA 1
ATOM 877 C C . PHE A 1 104 ? -8.133 -3.857 -4.566 1 96.56 104 PHE A C 1
ATOM 879 O O . PHE A 1 104 ? -8.852 -2.867 -4.418 1 96.56 104 PHE A O 1
ATOM 886 N N . TYR A 1 105 ? -7.344 -4.281 -3.631 1 94.94 105 TYR A N 1
ATOM 887 C CA . TYR A 1 105 ? -6.828 -3.465 -2.537 1 94.94 105 TYR A CA 1
ATOM 888 C C . TYR A 1 105 ? -5.312 -3.592 -2.43 1 94.94 105 TYR A C 1
ATOM 890 O O . TYR A 1 105 ? -4.711 -4.469 -3.057 1 94.94 105 TYR A O 1
ATOM 898 N N . PHE A 1 106 ? -4.699 -2.674 -1.696 1 92.31 106 PHE A N 1
ATOM 899 C CA . PHE A 1 106 ? -3.256 -2.699 -1.495 1 92.31 106 PHE A CA 1
ATOM 900 C C . PHE A 1 106 ? -2.902 -3.434 -0.209 1 92.31 106 PHE A C 1
ATOM 902 O O . PHE A 1 106 ? -3.5 -3.186 0.84 1 92.31 106 PHE A O 1
ATOM 909 N N . SER A 1 107 ? -1.973 -4.328 -0.334 1 87.94 107 SER A N 1
ATOM 910 C CA . SER A 1 107 ? -1.42 -4.961 0.859 1 87.94 107 SER A CA 1
ATOM 911 C C . SER A 1 107 ? -0.216 -4.188 1.388 1 87.94 107 SER A C 1
ATOM 913 O O . SER A 1 107 ? 0.314 -3.312 0.703 1 87.94 107 SER A O 1
ATOM 915 N N . CYS A 1 108 ? 0.165 -4.562 2.617 1 80.56 108 CYS A N 1
ATOM 916 C CA . CYS A 1 108 ? 1.293 -3.906 3.27 1 80.56 108 CYS A CA 1
ATOM 917 C C . CYS A 1 108 ? 2.607 -4.578 2.893 1 80.56 108 CYS A C 1
ATOM 919 O O . CYS A 1 108 ? 2.842 -5.734 3.25 1 80.56 108 CYS A O 1
ATOM 921 N N . THR A 1 109 ? 3.518 -3.865 2.336 1 79.62 109 THR A N 1
ATOM 922 C CA . THR A 1 109 ? 4.738 -4.453 1.8 1 79.62 109 THR A CA 1
ATOM 923 C C . THR A 1 109 ? 5.75 -4.711 2.914 1 79.62 109 THR A C 1
ATOM 925 O O . THR A 1 109 ? 6.629 -5.566 2.779 1 79.62 109 THR A O 1
ATOM 928 N N . PRO A 1 110 ? 5.613 -3.992 4.047 1 80.12 110 PRO A N 1
ATOM 929 C CA . PRO A 1 110 ? 6.602 -4.27 5.09 1 80.12 110 PRO A CA 1
ATOM 930 C C . PRO A 1 110 ? 6.344 -5.594 5.809 1 80.12 110 PRO A C 1
ATOM 932 O O . PRO A 1 110 ? 7.207 -6.078 6.547 1 80.12 110 PRO A O 1
ATOM 935 N N . ASN A 1 111 ? 5.219 -6.172 5.637 1 88.25 111 ASN A N 1
ATOM 936 C CA . ASN A 1 111 ? 4.871 -7.402 6.344 1 88.25 111 ASN A CA 1
ATOM 937 C C . ASN A 1 111 ? 4.789 -8.594 5.395 1 88.25 111 ASN A C 1
ATOM 939 O O . ASN A 1 111 ? 3.795 -9.32 5.391 1 88.25 111 ASN A O 1
ATOM 943 N N . ILE A 1 112 ? 5.832 -8.758 4.684 1 94.5 112 ILE A N 1
ATOM 944 C CA . ILE A 1 112 ? 5.949 -9.867 3.738 1 94.5 112 ILE A CA 1
ATOM 945 C C . ILE A 1 112 ? 6.922 -10.906 4.281 1 94.5 112 ILE A C 1
ATOM 947 O O . ILE A 1 112 ? 8.008 -10.562 4.758 1 94.5 112 ILE A O 1
ATOM 951 N N . TYR A 1 113 ? 6.586 -12.148 4.223 1 96.62 113 TYR A N 1
ATOM 952 C CA . TYR A 1 113 ? 7.359 -13.242 4.793 1 96.62 113 TYR A CA 1
ATOM 953 C C . TYR A 1 113 ? 7.691 -14.289 3.732 1 96.62 113 TYR A C 1
ATOM 955 O O . TYR A 1 113 ? 6.867 -14.586 2.867 1 96.62 113 TYR A O 1
ATOM 963 N N . PRO A 1 114 ? 8.875 -14.836 3.83 1 98 114 PRO A N 1
ATOM 964 C CA . PRO A 1 114 ? 9.234 -15.922 2.914 1 98 114 PRO A CA 1
ATOM 965 C C . PRO A 1 114 ? 8.664 -17.266 3.354 1 98 114 PRO A C 1
ATOM 967 O O . PRO A 1 114 ? 8.117 -17.391 4.453 1 98 114 PRO A O 1
ATOM 970 N N . SER A 1 115 ? 8.758 -18.156 2.445 1 98.56 115 SER A N 1
ATOM 971 C CA . SER A 1 115 ? 8.469 -19.547 2.812 1 98.56 115 SER A CA 1
ATOM 972 C C . SER A 1 115 ? 9.422 -20.031 3.902 1 98.56 115 SER A C 1
ATOM 974 O O . SER A 1 115 ? 10.539 -19.547 4.023 1 98.56 115 SER A O 1
ATOM 976 N N . ASP A 1 116 ? 8.945 -20.984 4.695 1 98 116 ASP A N 1
ATOM 977 C CA . ASP A 1 116 ? 9.711 -21.734 5.688 1 98 116 ASP A CA 1
ATOM 978 C C . ASP A 1 116 ? 10.008 -20.875 6.914 1 98 116 ASP A C 1
ATOM 980 O O . ASP A 1 116 ? 10.883 -21.219 7.715 1 98 116 ASP A O 1
ATOM 984 N N . CYS A 1 117 ? 9.383 -19.75 7.008 1 96.88 117 CYS A N 1
ATOM 985 C CA . CYS A 1 117 ? 9.516 -18.938 8.211 1 96.88 117 CYS A CA 1
ATOM 986 C C . CYS A 1 117 ? 8.273 -19.062 9.086 1 96.88 117 CYS A C 1
ATOM 988 O O . CYS A 1 117 ? 7.234 -19.547 8.633 1 96.88 117 CYS A O 1
ATOM 990 N N . ASP A 1 118 ? 8.43 -18.703 10.312 1 97.69 118 ASP A N 1
ATOM 991 C CA . ASP A 1 118 ? 7.32 -18.719 11.258 1 97.69 118 ASP A CA 1
ATOM 992 C C . ASP A 1 118 ? 6.469 -17.453 11.125 1 97.69 118 ASP A C 1
ATOM 994 O O . ASP A 1 118 ? 7 -16.359 10.875 1 97.69 118 ASP A O 1
ATOM 998 N N . ILE A 1 119 ? 5.199 -17.641 11.18 1 97.25 119 ILE A N 1
ATOM 999 C CA . ILE A 1 119 ? 4.246 -16.547 11.297 1 97.25 119 ILE A CA 1
ATOM 1000 C C . ILE A 1 119 ? 3.664 -16.5 12.711 1 97.25 119 ILE A C 1
ATOM 1002 O O . ILE A 1 119 ? 3.1 -17.5 13.18 1 97.25 119 ILE A O 1
ATOM 1006 N N . LYS A 1 120 ? 3.812 -15.453 13.406 1 95.44 120 LYS A N 1
ATOM 1007 C CA . LYS A 1 120 ? 3.279 -15.328 14.766 1 95.44 120 LYS A CA 1
ATOM 1008 C C . LYS A 1 120 ? 1.755 -15.391 14.758 1 95.44 120 LYS A C 1
ATOM 1010 O O . LYS A 1 120 ? 1.105 -14.812 13.891 1 95.44 120 LYS A O 1
ATOM 1015 N N . TYR A 1 121 ? 1.257 -16.078 15.68 1 96.44 121 TYR A N 1
ATOM 1016 C CA . TYR A 1 121 ? -0.193 -16.109 15.828 1 96.44 121 TYR A CA 1
ATOM 1017 C C . TYR A 1 121 ? -0.71 -14.742 16.297 1 96.44 121 TYR A C 1
ATOM 1019 O O . TYR A 1 121 ? -0.186 -14.172 17.25 1 96.44 121 TYR A O 1
ATOM 1027 N N . PRO A 1 122 ? -1.667 -14.141 15.586 1 94 122 PRO A N 1
ATOM 1028 C CA . PRO A 1 122 ? -2.242 -12.867 16.016 1 94 122 PRO A CA 1
ATOM 1029 C C . PRO A 1 122 ? -3.123 -12.992 17.25 1 94 122 PRO A C 1
ATOM 1031 O O . PRO A 1 122 ? -4.297 -13.359 17.141 1 94 122 PRO A O 1
ATOM 1034 N N . GLU A 1 123 ? -2.742 -12.578 18.344 1 89.69 123 GLU A N 1
ATOM 1035 C CA . GLU A 1 123 ? -3.396 -12.836 19.625 1 89.69 123 GLU A CA 1
ATOM 1036 C C . GLU A 1 123 ? -4.73 -12.094 19.719 1 89.69 123 GLU A C 1
ATOM 1038 O O . GLU A 1 123 ? -5.605 -12.484 20.5 1 89.69 123 GLU A O 1
ATOM 1043 N N . LYS A 1 124 ? -4.918 -11.078 18.922 1 90.19 124 LYS A N 1
ATOM 1044 C CA . LYS A 1 124 ? -6.145 -10.289 19 1 90.19 124 LYS A CA 1
ATOM 1045 C C . LYS A 1 124 ? -7.199 -10.812 18.031 1 90.19 124 LYS A C 1
ATOM 1047 O O . LYS A 1 124 ? -8.297 -10.258 17.938 1 90.19 124 LYS A O 1
ATOM 1052 N N . SER A 1 125 ? -6.871 -11.852 17.281 1 94.69 125 SER A N 1
ATOM 1053 C CA . SER A 1 125 ? -7.805 -12.461 16.328 1 94.69 125 SER A CA 1
ATOM 1054 C C . SER A 1 125 ? -8.102 -13.906 16.703 1 94.69 125 SER A C 1
ATOM 1056 O O . SER A 1 125 ? -7.215 -14.633 17.141 1 94.69 125 SER A O 1
ATOM 1058 N N . LYS A 1 126 ? -9.336 -14.336 16.469 1 96.06 126 LYS A N 1
ATOM 1059 C CA . LYS A 1 126 ? -9.742 -15.719 16.656 1 96.06 126 LYS A CA 1
ATOM 1060 C C . LYS A 1 126 ? -10.062 -16.391 15.32 1 96.06 126 LYS A C 1
ATOM 1062 O O . LYS A 1 126 ? -10.367 -17.578 15.273 1 96.06 126 LYS A O 1
ATOM 1067 N N . MET A 1 127 ? -10.016 -15.656 14.297 1 97.69 127 MET A N 1
ATOM 1068 C CA . MET A 1 127 ? -10.359 -16.156 12.977 1 97.69 127 MET A CA 1
ATOM 1069 C C . MET A 1 127 ? -9.211 -15.961 12 1 97.69 127 MET A C 1
ATOM 1071 O O . MET A 1 127 ? -9.375 -15.312 10.961 1 97.69 127 MET A O 1
ATOM 1075 N N . PHE A 1 128 ? -8.031 -16.547 12.383 1 98.31 128 PHE A N 1
ATOM 1076 C CA . PHE A 1 128 ? -6.836 -16.484 11.555 1 98.31 128 PHE A CA 1
ATOM 1077 C C . PHE A 1 128 ? -6.941 -17.453 10.375 1 98.31 128 PHE A C 1
ATOM 1079 O O . PHE A 1 128 ? -7.152 -18.656 10.57 1 98.31 128 PHE A O 1
ATOM 1086 N N . ASP A 1 129 ? -6.867 -16.922 9.125 1 98.5 129 ASP A N 1
ATOM 1087 C CA . ASP A 1 129 ? -7.18 -17.656 7.902 1 98.5 129 ASP A CA 1
ATOM 1088 C C . ASP A 1 129 ? -6.047 -17.547 6.887 1 98.5 129 ASP A C 1
ATOM 1090 O O . ASP A 1 129 ? -5.238 -16.625 6.949 1 98.5 129 ASP A O 1
ATOM 1094 N N . TYR A 1 130 ? -5.836 -18.578 6.074 1 98.81 130 TYR A N 1
ATOM 1095 C CA . TYR A 1 130 ? -4.973 -18.5 4.902 1 98.81 130 TYR A CA 1
ATOM 1096 C C . TYR A 1 130 ? -5.785 -18.188 3.648 1 98.81 130 TYR A C 1
ATOM 1098 O O . TYR A 1 130 ? -7.004 -18.391 3.625 1 98.81 130 TYR A O 1
ATOM 1106 N N . GLU A 1 131 ? -5.172 -17.641 2.656 1 98.75 131 GLU A N 1
ATOM 1107 C CA . GLU A 1 131 ? -5.777 -17.469 1.339 1 98.75 131 GLU A CA 1
ATOM 1108 C C . GLU A 1 131 ? -4.84 -17.953 0.236 1 98.75 131 GLU A C 1
ATOM 1110 O O . GLU A 1 131 ? -3.746 -17.406 0.065 1 98.75 131 GLU A O 1
ATOM 1115 N N . MET A 1 132 ? -5.238 -18.938 -0.465 1 98.88 132 MET A N 1
ATOM 1116 C CA . MET A 1 132 ? -4.461 -19.531 -1.552 1 98.88 132 MET A CA 1
ATOM 1117 C C . MET A 1 132 ? -4.551 -18.672 -2.812 1 98.88 132 MET A C 1
ATOM 1119 O O . MET A 1 132 ? -5.633 -18.516 -3.383 1 98.88 132 MET A O 1
ATOM 1123 N N . GLU A 1 133 ? -3.426 -18.094 -3.236 1 98.88 133 GLU A N 1
ATOM 1124 C CA . GLU A 1 133 ? -3.383 -17.203 -4.398 1 98.88 133 GLU A CA 1
ATOM 1125 C C . GLU A 1 133 ? -2.117 -17.438 -5.219 1 98.88 133 GLU A C 1
ATOM 1127 O O . GLU A 1 133 ? -1.222 -18.172 -4.797 1 98.88 133 GLU A O 1
ATOM 1132 N N . VAL A 1 134 ? -2.127 -16.906 -6.398 1 98.88 134 VAL A N 1
ATOM 1133 C CA . VAL A 1 134 ? -0.958 -16.766 -7.258 1 98.88 134 VAL A CA 1
ATOM 1134 C C . VAL A 1 134 ? -0.667 -15.281 -7.484 1 98.88 134 VAL A C 1
ATOM 1136 O O . VAL A 1 134 ? -1.591 -14.469 -7.605 1 98.88 134 VAL A O 1
ATOM 1139 N N . ALA A 1 135 ? 0.585 -14.938 -7.473 1 98.81 135 ALA A N 1
ATOM 1140 C CA . ALA A 1 135 ? 1.003 -13.562 -7.711 1 98.81 135 ALA A CA 1
ATOM 1141 C C . ALA A 1 135 ? 1.798 -13.445 -9.008 1 98.81 135 ALA A C 1
ATOM 1143 O O . ALA A 1 135 ? 2.641 -14.297 -9.305 1 98.81 135 ALA A O 1
ATOM 1144 N N . ALA A 1 136 ? 1.487 -12.477 -9.812 1 98.81 136 ALA A N 1
ATOM 1145 C CA . ALA A 1 136 ? 2.307 -12.094 -10.953 1 98.81 136 ALA A CA 1
ATOM 1146 C C . ALA A 1 136 ? 3.262 -10.961 -10.594 1 98.81 136 ALA A C 1
ATOM 1148 O O . ALA A 1 136 ? 2.885 -10.023 -9.883 1 98.81 136 ALA A O 1
ATOM 1149 N N . VAL A 1 137 ? 4.473 -11.031 -11.07 1 98.75 137 VAL A N 1
ATOM 1150 C CA . VAL A 1 137 ? 5.496 -10.023 -10.797 1 98.75 137 VAL A CA 1
ATOM 1151 C C . VAL A 1 137 ? 5.727 -9.172 -12.039 1 98.75 137 VAL A C 1
ATOM 1153 O O . VAL A 1 137 ? 6.172 -9.68 -13.07 1 98.75 137 VAL A O 1
ATOM 1156 N N . ILE A 1 138 ? 5.441 -7.871 -11.914 1 98.62 138 ILE A N 1
ATOM 1157 C CA . ILE A 1 138 ? 5.707 -6.938 -13 1 98.62 138 ILE A CA 1
ATOM 1158 C C . ILE A 1 138 ? 7.215 -6.73 -13.148 1 98.62 138 ILE A C 1
ATOM 1160 O O . ILE A 1 138 ? 7.91 -6.461 -12.164 1 98.62 138 ILE A O 1
ATOM 1164 N N . GLY A 1 139 ? 7.676 -6.891 -14.352 1 98.12 139 GLY A N 1
ATOM 1165 C CA . GLY A 1 139 ? 9.102 -6.746 -14.594 1 98.12 139 GLY A CA 1
ATOM 1166 C C . GLY A 1 139 ? 9.43 -5.629 -15.57 1 98.12 139 GLY A C 1
ATOM 1167 O O . GLY A 1 139 ? 10.586 -5.215 -15.68 1 98.12 139 GLY A O 1
ATOM 1168 N N . ARG A 1 140 ? 8.445 -5.195 -16.234 1 96.44 140 ARG A N 1
ATOM 1169 C CA . ARG A 1 140 ? 8.586 -4.105 -17.188 1 96.44 140 ARG A CA 1
ATOM 1170 C C . ARG A 1 140 ? 7.621 -2.969 -16.875 1 96.44 140 ARG A C 1
ATOM 1172 O O . ARG A 1 140 ? 6.438 -3.201 -16.625 1 96.44 140 ARG A O 1
ATOM 1179 N N . ARG A 1 141 ? 8.211 -1.746 -16.906 1 96 141 ARG A N 1
ATOM 1180 C CA . ARG A 1 141 ? 7.332 -0.593 -16.734 1 96 141 ARG A CA 1
ATOM 1181 C C . ARG A 1 141 ? 6.191 -0.625 -17.75 1 96 141 ARG A C 1
ATOM 1183 O O . ARG A 1 141 ? 6.426 -0.832 -18.953 1 96 141 ARG A O 1
ATOM 1190 N N . THR A 1 142 ? 4.984 -0.47 -17.297 1 96.25 142 THR A N 1
ATOM 1191 C CA . THR A 1 142 ? 3.799 -0.591 -18.125 1 96.25 142 THR A CA 1
ATOM 1192 C C . THR A 1 142 ? 2.729 0.409 -17.703 1 96.25 142 THR A C 1
ATOM 1194 O O . THR A 1 142 ? 2.43 0.537 -16.516 1 96.25 142 THR A O 1
ATOM 1197 N N . ILE A 1 143 ? 2.176 1.129 -18.641 1 94.5 143 ILE A N 1
ATOM 1198 C CA . ILE A 1 143 ? 1.104 2.084 -18.391 1 94.5 143 ILE A CA 1
ATOM 1199 C C . ILE A 1 143 ? 0.078 2.025 -19.516 1 94.5 143 ILE A C 1
ATOM 1201 O O . ILE A 1 143 ? 0.441 1.928 -20.688 1 94.5 143 ILE A O 1
ATOM 1205 N N . ASN A 1 144 ? -1.203 1.931 -19.172 1 95.44 144 ASN A N 1
ATOM 1206 C CA . ASN A 1 144 ? -2.303 1.948 -20.125 1 95.44 144 ASN A CA 1
ATOM 1207 C C . ASN A 1 144 ? -2.148 0.853 -21.172 1 95.44 144 ASN A C 1
ATOM 1209 O O . ASN A 1 144 ? -2.273 1.113 -22.375 1 95.44 144 ASN A O 1
ATOM 1213 N N . CYS A 1 145 ? -1.763 -0.31 -20.672 1 96.75 145 CYS A N 1
ATOM 1214 C CA . CYS A 1 145 ? -1.686 -1.444 -21.578 1 96.75 145 CYS A CA 1
ATOM 1215 C C . CYS A 1 145 ? -3.064 -2.045 -21.828 1 96.75 145 CYS A C 1
ATOM 1217 O O . CYS A 1 145 ? -4.008 -1.758 -21.078 1 96.75 145 CYS A O 1
ATOM 1219 N N . HIS A 1 146 ? -3.158 -2.91 -22.938 1 95.88 146 HIS A N 1
ATOM 1220 C CA . HIS A 1 146 ? -4.43 -3.533 -23.297 1 95.88 146 HIS A CA 1
ATOM 1221 C C . HIS A 1 146 ? -4.219 -4.953 -23.812 1 95.88 146 HIS A C 1
ATOM 1223 O O . HIS A 1 146 ? -3.184 -5.258 -24.406 1 95.88 146 HIS A O 1
ATOM 1229 N N . GLY A 1 147 ? -5.199 -5.746 -23.516 1 92.06 147 GLY A N 1
ATOM 1230 C CA . GLY A 1 147 ? -5.219 -7.098 -24.062 1 92.06 147 GLY A CA 1
ATOM 1231 C C . GLY A 1 147 ? -3.969 -7.891 -23.734 1 92.06 147 GLY A C 1
ATOM 1232 O O . GLY A 1 147 ? -3.51 -7.895 -22.594 1 92.06 147 GLY A O 1
ATOM 1233 N N . SER A 1 148 ? -3.471 -8.523 -24.766 1 89.38 148 SER A N 1
ATOM 1234 C CA . SER A 1 148 ? -2.373 -9.469 -24.594 1 89.38 148 SER A CA 1
ATOM 1235 C C . SER A 1 148 ? -1.062 -8.742 -24.312 1 89.38 148 SER A C 1
ATOM 1237 O O . SER A 1 148 ? -0.088 -9.359 -23.859 1 89.38 148 SER A O 1
ATOM 1239 N N . GLU A 1 149 ? -1.008 -7.449 -24.5 1 94.25 149 GLU A N 1
ATOM 1240 C CA . GLU A 1 149 ? 0.2 -6.688 -24.188 1 94.25 149 GLU A CA 1
ATOM 1241 C C . GLU A 1 149 ? 0.441 -6.625 -22.688 1 94.25 149 GLU A C 1
ATOM 1243 O O . GLU A 1 149 ? 1.583 -6.504 -22.234 1 94.25 149 GLU A O 1
ATOM 1248 N N . CYS A 1 150 ? -0.64 -6.762 -21.953 1 97.12 150 CYS A N 1
ATOM 1249 C CA . CYS A 1 150 ? -0.562 -6.625 -20.5 1 97.12 150 CYS A CA 1
ATOM 1250 C C . CYS A 1 150 ? 0.295 -7.73 -19.891 1 97.12 150 CYS A C 1
ATOM 1252 O O . CYS A 1 150 ? 1.148 -7.465 -19.047 1 97.12 150 CYS A O 1
ATOM 1254 N N . ILE A 1 151 ? 0.151 -8.891 -20.422 1 97.06 151 ILE A N 1
ATOM 1255 C CA . ILE A 1 151 ? 0.813 -10.047 -19.812 1 97.06 151 ILE A CA 1
ATOM 1256 C C . ILE A 1 151 ? 2.312 -9.984 -20.109 1 97.06 151 ILE A C 1
ATOM 1258 O O . ILE A 1 151 ? 3.109 -10.617 -19.406 1 97.06 151 ILE A O 1
ATOM 1262 N N . LYS A 1 152 ? 2.713 -9.242 -21.109 1 96.56 152 LYS A N 1
ATOM 1263 C CA . LYS A 1 152 ? 4.121 -9.109 -21.469 1 96.56 152 LYS A CA 1
ATOM 1264 C C . LYS A 1 152 ? 4.898 -8.375 -20.375 1 96.56 152 LYS A C 1
ATOM 1266 O O . LYS A 1 152 ? 6.129 -8.453 -20.328 1 96.56 152 LYS A O 1
ATOM 1271 N N . SER A 1 153 ? 4.188 -7.645 -19.547 1 98.06 153 SER A N 1
ATOM 1272 C CA . SER A 1 153 ? 4.848 -6.91 -18.484 1 98.06 153 SER A CA 1
ATOM 1273 C C . SER A 1 153 ? 5.23 -7.836 -17.328 1 98.06 153 SER A C 1
ATOM 1275 O O . SER A 1 153 ? 6.008 -7.457 -16.453 1 98.06 153 SER A O 1
ATOM 1277 N N . VAL A 1 154 ? 4.719 -9.055 -17.344 1 98.56 154 VAL A N 1
ATOM 1278 C CA . VAL A 1 154 ? 4.918 -10 -16.25 1 98.56 154 VAL A CA 1
ATOM 1279 C C . VAL A 1 154 ? 6.184 -10.82 -16.516 1 98.56 154 VAL A C 1
ATOM 1281 O O . VAL A 1 154 ? 6.301 -11.484 -17.531 1 98.56 154 VAL A O 1
ATOM 1284 N N . TYR A 1 155 ? 7.078 -10.797 -15.516 1 98.56 155 TYR A N 1
ATOM 1285 C CA . TYR A 1 155 ? 8.328 -11.531 -15.688 1 98.56 155 TYR A CA 1
ATOM 1286 C C . TYR A 1 155 ? 8.289 -12.859 -14.938 1 98.56 155 TYR A C 1
ATOM 1288 O O . TYR A 1 155 ? 9.102 -13.75 -15.195 1 98.56 155 TYR A O 1
ATOM 1296 N N . GLY A 1 156 ? 7.328 -13.031 -14.055 1 98.69 156 GLY A N 1
ATOM 1297 C CA . GLY A 1 156 ? 7.254 -14.297 -13.336 1 98.69 156 GLY A CA 1
ATOM 1298 C C . GLY A 1 156 ? 6.047 -14.391 -12.422 1 98.69 156 GLY A C 1
ATOM 1299 O O . GLY A 1 156 ? 5.242 -13.461 -12.352 1 98.69 156 GLY A O 1
ATOM 1300 N N . PHE A 1 157 ? 5.91 -15.539 -11.812 1 98.88 157 PHE A N 1
ATOM 1301 C CA . PHE A 1 157 ? 4.805 -15.852 -10.922 1 98.88 157 PHE A CA 1
ATOM 1302 C C . PHE A 1 157 ? 5.316 -16.5 -9.641 1 98.88 157 PHE A C 1
ATOM 1304 O O . PHE A 1 157 ? 6.383 -17.109 -9.625 1 98.88 157 PHE A O 1
ATOM 1311 N N . MET A 1 158 ? 4.594 -16.344 -8.57 1 98.88 158 MET A N 1
ATOM 1312 C CA . MET A 1 158 ? 4.887 -16.906 -7.262 1 98.88 158 MET A CA 1
ATOM 1313 C C . MET A 1 158 ? 3.613 -17.406 -6.582 1 98.88 158 MET A C 1
ATOM 1315 O O . MET A 1 158 ? 2.521 -16.922 -6.879 1 98.88 158 MET A O 1
ATOM 1319 N N . ILE A 1 159 ? 3.746 -18.406 -5.75 1 98.94 159 ILE A N 1
ATOM 1320 C CA . ILE A 1 159 ? 2.662 -18.719 -4.82 1 98.94 159 ILE A CA 1
ATOM 1321 C C . ILE A 1 159 ? 2.514 -17.578 -3.816 1 98.94 159 ILE A C 1
ATOM 1323 O O . ILE A 1 159 ? 3.51 -17.016 -3.348 1 98.94 159 ILE A O 1
ATOM 1327 N N . MET A 1 160 ? 1.312 -17.234 -3.504 1 98.81 160 MET A N 1
ATOM 1328 C CA . MET A 1 160 ? 1.043 -16.172 -2.539 1 98.81 160 MET A CA 1
ATOM 1329 C C . MET A 1 160 ? 0.012 -16.609 -1.509 1 98.81 160 MET A C 1
ATOM 1331 O O . MET A 1 160 ? -0.988 -17.25 -1.858 1 98.81 160 MET A O 1
ATOM 1335 N N . ASN A 1 161 ? 0.303 -16.453 -0.239 1 98.88 161 ASN A N 1
ATOM 1336 C CA . ASN A 1 161 ? -0.652 -16.594 0.855 1 98.88 161 ASN A CA 1
ATOM 1337 C C . ASN A 1 161 ? -1.018 -15.234 1.455 1 98.88 161 ASN A C 1
ATOM 1339 O O . ASN A 1 161 ? -0.191 -14.594 2.111 1 98.88 161 ASN A O 1
ATOM 1343 N N . ASP A 1 162 ? -2.201 -14.828 1.176 1 98.25 162 ASP A N 1
ATOM 1344 C CA . ASP A 1 162 ? -2.707 -13.578 1.738 1 98.25 162 ASP A CA 1
ATOM 1345 C C . ASP A 1 162 ? -3.387 -13.82 3.084 1 98.25 162 ASP A C 1
ATOM 1347 O O . ASP A 1 162 ? -4.617 -13.859 3.166 1 98.25 162 ASP A O 1
ATOM 1351 N N . TRP A 1 163 ? -2.604 -13.812 4.156 1 98.12 163 TRP A N 1
ATOM 1352 C CA . TRP A 1 163 ? -3.123 -14.102 5.488 1 98.12 163 TRP A CA 1
ATOM 1353 C C . TRP A 1 163 ? -4.234 -13.125 5.859 1 98.12 163 TRP A C 1
ATOM 1355 O O . TRP A 1 163 ? -4.141 -11.93 5.574 1 98.12 163 TRP A O 1
ATOM 1365 N N . SER A 1 164 ? -5.242 -13.641 6.559 1 97.25 164 SER A N 1
ATOM 1366 C CA . SER A 1 164 ? -6.402 -12.812 6.855 1 97.25 164 SER A CA 1
ATOM 1367 C C . SER A 1 164 ? -6.832 -12.961 8.312 1 97.25 164 SER A C 1
ATOM 1369 O O . SER A 1 164 ? -6.91 -14.078 8.828 1 97.25 164 SER A O 1
ATOM 1371 N N . LEU A 1 165 ? -6.988 -11.875 9 1 97.38 165 LEU A N 1
ATOM 1372 C CA . LEU A 1 165 ? -7.684 -11.828 10.281 1 97.38 165 LEU A CA 1
ATOM 1373 C C . LEU A 1 165 ? -9.164 -11.5 10.086 1 97.38 165 LEU A C 1
ATOM 1375 O O . LEU A 1 165 ? -9.555 -10.336 10.156 1 97.38 165 LEU A O 1
ATOM 1379 N N . ARG A 1 166 ? -9.961 -12.555 9.961 1 97 166 ARG A N 1
ATOM 1380 C CA . ARG A 1 166 ? -11.312 -12.43 9.422 1 97 166 ARG A CA 1
ATOM 1381 C C . ARG A 1 166 ? -12.203 -11.625 10.359 1 97 166 ARG A C 1
ATOM 1383 O O . ARG A 1 166 ? -13.055 -10.852 9.914 1 97 166 ARG A O 1
ATOM 1390 N N . ASP A 1 167 ? -12.109 -11.82 11.672 1 96.62 167 ASP A N 1
ATOM 1391 C CA . ASP A 1 167 ? -12.93 -11.102 12.633 1 96.62 167 ASP A CA 1
ATOM 1392 C C . ASP A 1 167 ? -12.617 -9.609 12.617 1 96.62 167 ASP A C 1
ATOM 1394 O O . ASP A 1 167 ? -13.523 -8.773 12.625 1 96.62 167 ASP A O 1
ATOM 1398 N N . ILE A 1 168 ? -11.328 -9.242 12.5 1 95.88 168 ILE A N 1
ATOM 1399 C CA . ILE A 1 168 ? -10.906 -7.848 12.43 1 95.88 168 ILE A CA 1
ATOM 1400 C C . ILE A 1 168 ? -11.32 -7.254 11.086 1 95.88 168 ILE A C 1
ATOM 1402 O O . ILE A 1 168 ? -11.859 -6.148 11.031 1 95.88 168 ILE A O 1
ATOM 1406 N N . GLN A 1 169 ? -11.094 -8.016 10.047 1 95.25 169 GLN A N 1
ATOM 1407 C CA . GLN A 1 169 ? -11.484 -7.594 8.703 1 95.25 169 GLN A CA 1
ATOM 1408 C C . GLN A 1 169 ? -12.977 -7.301 8.633 1 95.25 169 GLN A C 1
ATOM 1410 O O . GLN A 1 169 ? -13.383 -6.281 8.07 1 95.25 169 GLN A O 1
ATOM 1415 N N . ARG A 1 170 ? -13.766 -8.188 9.18 1 93.5 170 ARG A N 1
ATOM 1416 C CA . ARG A 1 170 ? -15.219 -8.047 9.148 1 93.5 170 ARG A CA 1
ATOM 1417 C C . ARG A 1 170 ? -15.648 -6.73 9.789 1 93.5 170 ARG A C 1
ATOM 1419 O O . ARG A 1 170 ? -16.516 -6.035 9.266 1 93.5 170 ARG A O 1
ATOM 1426 N N . GLU A 1 171 ? -15.062 -6.402 10.867 1 93.5 171 GLU A N 1
ATOM 1427 C CA . GLU A 1 171 ? -15.43 -5.184 11.578 1 93.5 171 GLU A CA 1
ATOM 1428 C C . GLU A 1 171 ? -15.008 -3.939 10.797 1 93.5 171 GLU A C 1
ATOM 1430 O O . GLU A 1 171 ? -15.789 -2.992 10.664 1 93.5 171 GLU A O 1
ATOM 1435 N N . GLU A 1 172 ? -13.789 -3.928 10.258 1 93.81 172 GLU A N 1
ATOM 1436 C CA . GLU A 1 172 ? -13.312 -2.721 9.586 1 93.81 172 GLU A CA 1
ATOM 1437 C C . GLU A 1 172 ? -14.039 -2.5 8.266 1 93.81 172 GLU A C 1
ATOM 1439 O O . GLU A 1 172 ? -14.25 -1.357 7.848 1 93.81 172 GLU A O 1
ATOM 1444 N N . MET A 1 173 ? -14.453 -3.555 7.648 1 91.38 173 MET A N 1
ATOM 1445 C CA . MET A 1 173 ? -15.102 -3.445 6.34 1 91.38 173 MET A CA 1
ATOM 1446 C C . MET A 1 173 ? -16.5 -2.836 6.473 1 91.38 173 MET A C 1
ATOM 1448 O O . MET A 1 173 ? -17.062 -2.367 5.484 1 91.38 173 MET A O 1
ATOM 1452 N N . LYS A 1 174 ? -17.062 -2.852 7.668 1 89.75 174 LYS A N 1
ATOM 1453 C CA . LYS A 1 174 ? -18.344 -2.207 7.902 1 89.75 174 LYS A CA 1
ATOM 1454 C C . LYS A 1 174 ? -18.266 -0.705 7.648 1 89.75 174 LYS A C 1
ATOM 1456 O O . LYS A 1 174 ? -19.281 -0.063 7.363 1 89.75 174 LYS A O 1
ATOM 1461 N N . VAL A 1 175 ? -17.078 -0.156 7.762 1 91.19 175 VAL A N 1
ATOM 1462 C CA . VAL A 1 175 ? -16.875 1.279 7.586 1 91.19 175 VAL A CA 1
ATOM 1463 C C . VAL A 1 175 ? -16.641 1.592 6.109 1 91.19 175 VAL A C 1
ATOM 1465 O O . VAL A 1 175 ? -16.594 2.76 5.715 1 91.19 175 VAL A O 1
ATOM 1468 N N . LEU A 1 176 ? -16.5 0.572 5.25 1 87.56 176 LEU A N 1
ATOM 1469 C CA . LEU A 1 176 ? -16.547 0.614 3.793 1 87.56 176 LEU A CA 1
ATOM 1470 C C . LEU A 1 176 ? -15.195 1.074 3.23 1 87.56 176 LEU A C 1
ATOM 1472 O O . LEU A 1 176 ? -15.109 1.46 2.062 1 87.56 176 LEU A O 1
ATOM 1476 N N . LEU A 1 177 ? -14.125 1.144 4.004 1 91.19 177 LEU A N 1
ATOM 1477 C CA . LEU A 1 177 ? -12.812 1.495 3.484 1 91.19 177 LEU A CA 1
ATOM 1478 C C . LEU A 1 177 ? -12.008 0.243 3.143 1 91.19 177 LEU A C 1
ATOM 1480 O O . LEU A 1 177 ? -10.805 0.318 2.906 1 91.19 177 LEU A O 1
ATOM 1484 N N . GLY A 1 178 ? -12.719 -0.869 3.08 1 91.5 178 GLY A N 1
ATOM 1485 C CA . GLY A 1 178 ? -12.055 -2.104 2.697 1 91.5 178 GLY A CA 1
ATOM 1486 C C . GLY A 1 178 ? -11.211 -2.697 3.809 1 91.5 178 GLY A C 1
ATOM 1487 O O . GLY A 1 178 ? -11.234 -2.211 4.941 1 91.5 178 GLY A O 1
ATOM 1488 N N . PRO A 1 179 ? -10.539 -3.834 3.436 1 93.25 179 PRO A N 1
ATOM 1489 C CA . PRO A 1 179 ? -9.664 -4.453 4.434 1 93.25 179 PRO A CA 1
ATOM 1490 C C . PRO A 1 179 ? -8.375 -3.672 4.652 1 93.25 179 PRO A C 1
ATOM 1492 O O . PRO A 1 179 ? -7.777 -3.17 3.691 1 93.25 179 PRO A O 1
ATOM 1495 N N . ALA A 1 180 ? -8 -3.514 5.922 1 93.56 180 ALA A N 1
ATOM 1496 C CA . ALA A 1 180 ? -6.75 -2.84 6.273 1 93.56 180 ALA A CA 1
ATOM 1497 C C . ALA A 1 180 ? -5.969 -3.637 7.309 1 93.56 180 ALA A C 1
ATOM 1499 O O . ALA A 1 180 ? -5.117 -4.457 6.957 1 93.56 180 ALA A O 1
ATOM 1500 N N . LYS A 1 181 ? -6.387 -3.549 8.602 1 93.19 181 LYS A N 1
ATOM 1501 C CA . LYS A 1 181 ? -5.688 -4.266 9.664 1 93.19 181 LYS A CA 1
ATOM 1502 C C . LYS A 1 181 ? -5.816 -5.773 9.492 1 93.19 181 LYS A C 1
ATOM 1504 O O . LYS A 1 181 ? -4.895 -6.527 9.812 1 93.19 181 LYS A O 1
ATOM 1509 N N . GLY A 1 182 ? -6.922 -6.172 9 1 94.88 182 GLY A N 1
ATOM 1510 C CA . GLY A 1 182 ? -7.16 -7.59 8.789 1 94.88 182 GLY A CA 1
ATOM 1511 C C . GLY A 1 182 ? -6.258 -8.188 7.727 1 94.88 182 GLY A C 1
ATOM 1512 O O . GLY A 1 182 ? -6.129 -9.414 7.629 1 94.88 182 GLY A O 1
ATOM 1513 N N . LYS A 1 183 ? -5.656 -7.309 6.906 1 94.19 183 LYS A N 1
ATOM 1514 C CA . LYS A 1 183 ? -4.824 -7.781 5.805 1 94.19 183 LYS A CA 1
ATOM 1515 C C . LYS A 1 183 ? -3.393 -7.266 5.938 1 94.19 183 LYS A C 1
ATOM 1517 O O . LYS A 1 183 ? -2.531 -7.59 5.117 1 94.19 183 LYS A O 1
ATOM 1522 N N . ASP A 1 184 ? -3.133 -6.488 6.918 1 89.81 184 ASP A N 1
ATOM 1523 C CA . ASP A 1 184 ? -1.813 -5.891 7.09 1 89.81 184 ASP A CA 1
ATOM 1524 C C . ASP A 1 184 ? -0.895 -6.805 7.895 1 89.81 184 ASP A C 1
ATOM 1526 O O . ASP A 1 184 ? 0.305 -6.543 8.008 1 89.81 184 ASP A O 1
ATOM 1530 N N . TYR A 1 185 ? -1.356 -7.891 8.328 1 91.31 185 TYR A N 1
ATOM 1531 C CA . TYR A 1 185 ? -0.678 -8.758 9.289 1 91.31 185 TYR A CA 1
ATOM 1532 C C . TYR A 1 185 ? 0.456 -9.523 8.617 1 91.31 185 TYR A C 1
ATOM 1534 O O . TYR A 1 185 ? 1.564 -9.594 9.156 1 91.31 185 TYR A O 1
ATOM 1542 N N . ALA A 1 186 ? 0.128 -10.047 7.484 1 95 186 ALA A N 1
ATOM 1543 C CA . ALA A 1 186 ? 1.169 -10.828 6.816 1 95 186 ALA A CA 1
ATOM 1544 C C . ALA A 1 186 ? 0.758 -11.188 5.395 1 95 186 ALA A C 1
ATOM 1546 O O . ALA A 1 186 ? -0.426 -11.391 5.113 1 95 186 ALA A O 1
ATOM 1547 N N . THR A 1 187 ? 1.675 -11.211 4.535 1 97.12 187 THR A N 1
ATOM 1548 C CA . THR A 1 187 ? 1.642 -11.828 3.213 1 97.12 187 THR A CA 1
ATOM 1549 C C . THR A 1 187 ? 2.865 -12.711 2.996 1 97.12 187 THR A C 1
ATOM 1551 O O . THR A 1 187 ? 3.979 -12.344 3.379 1 97.12 187 THR A O 1
ATOM 1554 N N . SER A 1 188 ? 2.682 -13.891 2.486 1 98.44 188 SER A N 1
ATOM 1555 C CA . SER A 1 188 ? 3.814 -14.781 2.256 1 98.44 188 SER A CA 1
ATOM 1556 C C . SER A 1 188 ? 3.928 -15.164 0.785 1 98.44 188 SER A C 1
ATOM 1558 O O . SER A 1 188 ? 2.916 -15.281 0.089 1 98.44 188 SER A O 1
ATOM 1560 N N . PHE A 1 189 ? 5.113 -15.344 0.374 1 98.69 189 PHE A N 1
ATOM 1561 C CA . PHE A 1 189 ? 5.379 -15.82 -0.978 1 98.69 189 PHE A CA 1
ATOM 1562 C C . PHE A 1 189 ? 6.148 -17.141 -0.947 1 98.69 189 PHE A C 1
ATOM 1564 O O . PHE A 1 189 ? 6.852 -17.422 0.023 1 98.69 189 PHE A O 1
ATOM 1571 N N . GLY A 1 190 ? 5.957 -17.891 -1.99 1 98.81 190 GLY A N 1
ATOM 1572 C CA . GLY A 1 190 ? 6.598 -19.188 -2.109 1 98.81 190 GLY A CA 1
ATOM 1573 C C . GLY A 1 190 ? 8.102 -19.109 -2.248 1 98.81 190 GLY A C 1
ATOM 1574 O O . GLY A 1 190 ? 8.664 -18.016 -2.281 1 98.81 190 GLY A O 1
ATOM 1575 N N . ARG A 1 191 ? 8.695 -20.25 -2.385 1 98.5 191 ARG A N 1
ATOM 1576 C CA . ARG A 1 191 ? 10.148 -20.359 -2.43 1 98.5 191 ARG A CA 1
ATOM 1577 C C . ARG A 1 191 ? 10.703 -19.812 -3.738 1 98.5 191 ARG A C 1
ATOM 1579 O O . ARG A 1 191 ? 11.82 -19.297 -3.775 1 98.5 191 ARG A O 1
ATOM 1586 N N . TYR A 1 192 ? 9.828 -19.828 -4.789 1 98.69 192 TYR A N 1
ATOM 1587 C CA . TYR A 1 192 ? 10.414 -19.625 -6.109 1 98.69 192 TYR A CA 1
ATOM 1588 C C . TYR A 1 192 ? 9.703 -18.484 -6.848 1 98.69 192 TYR A C 1
ATOM 1590 O O . TYR A 1 192 ? 8.492 -18.312 -6.719 1 98.69 192 TYR A O 1
ATOM 1598 N N . PHE A 1 193 ? 10.5 -17.703 -7.492 1 98.69 193 PHE A N 1
ATOM 1599 C CA . PHE A 1 193 ? 10.078 -16.922 -8.641 1 98.69 193 PHE A CA 1
ATOM 1600 C C . PHE A 1 193 ? 10.188 -17.719 -9.93 1 98.69 193 PHE A C 1
ATOM 1602 O O . PHE A 1 193 ? 11.289 -18.062 -10.359 1 98.69 193 PHE A O 1
ATOM 1609 N N . VAL A 1 194 ? 9.016 -18.094 -10.484 1 98.69 194 VAL A N 1
ATOM 1610 C CA . VAL A 1 194 ? 9.039 -18.891 -11.711 1 98.69 194 VAL A CA 1
ATOM 1611 C C . VAL A 1 194 ? 8.844 -17.984 -12.922 1 98.69 194 VAL A C 1
ATOM 1613 O O . VAL A 1 194 ? 7.871 -17.219 -12.992 1 98.69 194 VAL A O 1
ATOM 1616 N N . THR A 1 195 ? 9.75 -18.062 -13.852 1 98.06 195 THR A N 1
ATOM 1617 C CA . THR A 1 195 ? 9.75 -17.1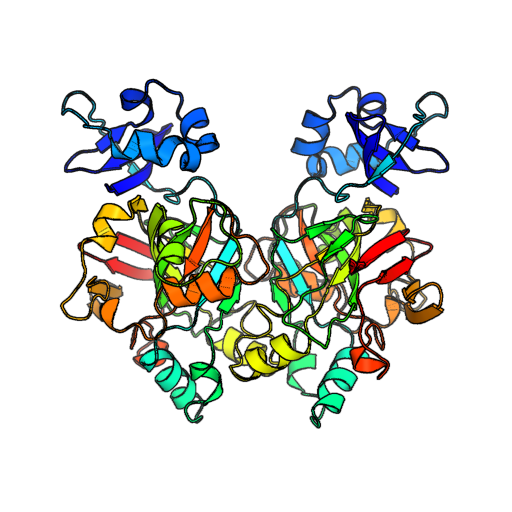41 -14.984 1 98.06 195 THR A CA 1
ATOM 1618 C C . THR A 1 195 ? 8.484 -17.312 -15.812 1 98.06 195 THR A C 1
ATOM 1620 O O . THR A 1 195 ? 7.906 -18.391 -15.859 1 98.06 195 THR A O 1
ATOM 1623 N N . SER A 1 196 ? 8.078 -16.266 -16.438 1 97.56 196 SER A N 1
ATOM 1624 C CA . SER A 1 196 ? 6.77 -16.172 -17.078 1 97.56 196 SER A CA 1
ATOM 1625 C C . SER A 1 196 ? 6.645 -17.172 -18.219 1 97.56 196 SER A C 1
ATOM 1627 O O . SER A 1 196 ? 5.555 -17.703 -18.469 1 97.56 196 SER A O 1
ATOM 1629 N N . ASP A 1 197 ? 7.711 -17.5 -18.953 1 95.94 197 ASP A N 1
ATOM 1630 C CA . ASP A 1 197 ? 7.668 -18.438 -20.062 1 95.94 197 ASP A CA 1
ATOM 1631 C C . ASP A 1 197 ? 7.195 -19.812 -19.609 1 95.94 197 ASP A C 1
ATOM 1633 O O . ASP A 1 197 ? 6.434 -20.469 -20.328 1 95.94 197 ASP A O 1
ATOM 1637 N N . GLU A 1 198 ? 7.629 -20.219 -18.422 1 96.31 198 GLU A N 1
ATOM 1638 C CA . GLU A 1 198 ? 7.234 -21.516 -17.875 1 96.31 198 GLU A CA 1
ATOM 1639 C C . GLU A 1 198 ? 5.734 -21.578 -17.625 1 96.31 198 GLU A C 1
ATOM 1641 O O . GLU A 1 198 ? 5.086 -22.578 -17.922 1 96.31 198 GLU A O 1
ATOM 1646 N N . ILE A 1 199 ? 5.172 -20.469 -17.109 1 97.44 199 ILE A N 1
ATOM 1647 C CA . ILE A 1 199 ? 3.785 -20.453 -16.656 1 97.44 199 ILE A CA 1
ATOM 1648 C C . ILE A 1 199 ? 2.859 -20.172 -17.844 1 97.44 199 ILE A C 1
ATOM 1650 O O . ILE A 1 199 ? 1.814 -20.812 -17.984 1 97.44 199 ILE A O 1
ATOM 1654 N N . LEU A 1 200 ? 3.252 -19.266 -18.688 1 95.56 200 LEU A N 1
ATOM 1655 C CA . LEU A 1 200 ? 2.4 -18.859 -19.797 1 95.56 200 LEU A CA 1
ATOM 1656 C C . LEU A 1 200 ? 2.348 -19.953 -20.859 1 95.56 200 LEU A C 1
ATOM 1658 O O . LEU A 1 200 ? 1.472 -19.938 -21.734 1 95.56 200 LEU A O 1
ATOM 1662 N N . SER A 1 201 ? 3.266 -20.906 -20.766 1 95.38 201 SER A N 1
ATOM 1663 C CA . SER A 1 201 ? 3.232 -22.031 -21.688 1 95.38 201 SER A CA 1
ATOM 1664 C C . SER A 1 201 ? 2.168 -23.047 -21.281 1 95.38 201 SER A C 1
ATOM 1666 O O . SER A 1 201 ? 1.816 -23.938 -22.062 1 95.38 201 SER A O 1
ATOM 1668 N N . LYS A 1 202 ? 1.673 -22.906 -20.094 1 94.56 202 LYS A N 1
ATOM 1669 C CA . LYS A 1 202 ? 0.674 -23.828 -19.562 1 94.56 202 LYS A CA 1
ATOM 1670 C C . LYS A 1 202 ? -0.741 -23.344 -19.859 1 94.56 202 LYS A C 1
ATOM 1672 O O . LYS A 1 202 ? -1.441 -22.875 -18.953 1 94.56 202 LYS A O 1
ATOM 1677 N N . ARG A 1 203 ? -1.092 -23.266 -21 1 91.88 203 ARG A N 1
ATOM 1678 C CA . ARG A 1 203 ? -2.443 -22.828 -21.344 1 91.88 203 ARG A CA 1
ATOM 1679 C C . ARG A 1 203 ? -3.326 -24.031 -21.672 1 91.88 203 ARG A C 1
ATOM 1681 O O . ARG A 1 203 ? -2.857 -25.016 -22.234 1 91.88 203 ARG A O 1
ATOM 1688 N N . ASP A 1 204 ? -4.574 -23.875 -21.297 1 92.94 204 ASP A N 1
ATOM 1689 C CA . ASP A 1 204 ? -5.523 -24.953 -21.609 1 92.94 204 ASP A CA 1
ATOM 1690 C C . ASP A 1 204 ? -6.25 -24.672 -22.922 1 92.94 204 ASP A C 1
ATOM 1692 O O . ASP A 1 204 ? -5.84 -23.812 -23.688 1 92.94 204 ASP A O 1
ATOM 1696 N N . LYS A 1 205 ? -7.305 -25.406 -23.219 1 91.75 205 LYS A N 1
ATOM 1697 C CA . LYS A 1 205 ? -8.023 -25.344 -24.5 1 91.75 205 LYS A CA 1
ATOM 1698 C C . LYS A 1 205 ? -8.703 -23.984 -24.656 1 91.75 205 LYS A C 1
ATOM 1700 O O . LYS A 1 205 ? -8.961 -23.547 -25.781 1 91.75 205 LYS A O 1
ATOM 1705 N N . ASN A 1 206 ? -9 -23.328 -23.531 1 92.25 206 ASN A N 1
ATOM 1706 C CA . ASN A 1 206 ? -9.656 -22.031 -23.562 1 92.25 206 ASN A CA 1
ATOM 1707 C C . ASN A 1 206 ? -8.656 -20.891 -23.438 1 92.25 206 ASN A C 1
ATOM 1709 O O . ASN A 1 206 ? -9.039 -19.734 -23.188 1 92.25 206 ASN A O 1
ATOM 1713 N N . ASN A 1 207 ? -7.359 -21.234 -23.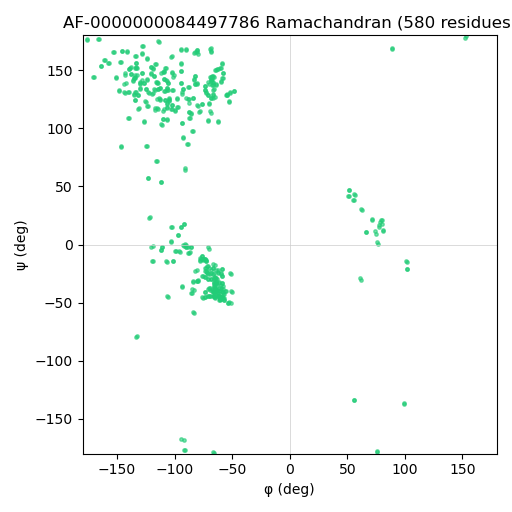5 1 90 207 ASN A N 1
ATOM 1714 C CA . ASN A 1 207 ? -6.266 -20.281 -23.453 1 90 207 ASN A CA 1
ATOM 1715 C C . ASN A 1 207 ? -6.109 -19.672 -22.062 1 90 207 ASN A C 1
ATOM 1717 O O . ASN A 1 207 ? -5.645 -18.531 -21.922 1 90 207 ASN A O 1
ATOM 1721 N N . LYS A 1 208 ? -6.617 -20.359 -21.109 1 95.75 208 LYS A N 1
ATOM 1722 C CA . LYS A 1 208 ? -6.395 -19.984 -19.719 1 95.75 208 LYS A CA 1
ATOM 1723 C C . LYS A 1 208 ? -5.203 -20.734 -19.125 1 95.75 208 LYS A C 1
ATOM 1725 O O . LYS A 1 208 ? -4.887 -21.844 -19.547 1 95.75 208 LYS A O 1
ATOM 1730 N N . ILE A 1 209 ? -4.547 -20.094 -18.203 1 97.31 209 ILE A N 1
ATOM 1731 C CA . ILE A 1 209 ? -3.367 -20.719 -17.609 1 97.31 209 ILE A CA 1
ATOM 1732 C C . ILE A 1 209 ? -3.789 -21.906 -16.766 1 97.31 209 ILE A C 1
ATOM 1734 O O . ILE A 1 209 ? -4.492 -21.75 -15.758 1 97.31 209 ILE A O 1
ATOM 1738 N N . ASN A 1 210 ? -3.402 -23.109 -17.156 1 98.12 210 ASN A N 1
ATOM 1739 C CA . ASN A 1 210 ? -3.656 -24.344 -16.406 1 98.12 210 ASN A CA 1
ATOM 1740 C C . ASN A 1 210 ? -2.59 -24.578 -15.336 1 98.12 210 ASN A C 1
ATOM 1742 O O . ASN A 1 210 ? -1.504 -25.078 -15.641 1 98.12 210 ASN A O 1
ATOM 1746 N N . LEU A 1 211 ? -2.871 -24.219 -14.117 1 98.31 211 LEU A N 1
ATOM 1747 C CA . LEU A 1 211 ? -1.962 -24.297 -12.977 1 98.31 211 LEU A CA 1
ATOM 1748 C C . LEU A 1 211 ? -2.701 -24.75 -11.727 1 98.31 211 LEU A C 1
ATOM 1750 O O . LEU A 1 211 ? -3.512 -24 -11.172 1 98.31 211 LEU A O 1
ATOM 1754 N N . LYS A 1 212 ? -2.43 -25.938 -11.328 1 98.38 212 LYS A N 1
ATOM 1755 C CA . LYS A 1 212 ? -3.078 -26.516 -10.148 1 98.38 212 LYS A CA 1
ATOM 1756 C C . LYS A 1 212 ? -2.41 -26.031 -8.867 1 98.38 212 LYS A C 1
ATOM 1758 O O . LYS A 1 212 ? -1.185 -25.922 -8.797 1 98.38 212 LYS A O 1
ATOM 1763 N N . MET A 1 213 ? -3.215 -25.703 -7.852 1 98.62 213 MET A N 1
ATOM 1764 C CA . MET A 1 213 ? -2.781 -25.297 -6.516 1 98.62 213 MET A CA 1
ATOM 1765 C C . MET A 1 213 ? -3.479 -26.125 -5.441 1 98.62 213 MET A C 1
ATOM 1767 O O . MET A 1 213 ? -4.664 -26.438 -5.566 1 98.62 213 MET A O 1
ATOM 1771 N N . GLU A 1 214 ? -2.754 -26.453 -4.438 1 98.88 214 GLU A N 1
ATOM 1772 C CA . GLU A 1 214 ? -3.305 -27.141 -3.271 1 98.88 214 GLU A CA 1
ATOM 1773 C C . GLU A 1 214 ? -2.807 -26.516 -1.976 1 98.88 214 GLU A C 1
ATOM 1775 O O . GLU A 1 214 ? -1.667 -26.047 -1.904 1 98.88 214 GLU A O 1
ATOM 1780 N N . THR A 1 215 ? -3.631 -26.5 -0.965 1 98.88 215 THR A N 1
ATOM 1781 C CA . THR A 1 215 ? -3.244 -26.047 0.365 1 98.88 215 THR A CA 1
ATOM 1782 C C . THR A 1 215 ? -3.486 -27.141 1.403 1 98.88 215 THR A C 1
ATOM 1784 O O . THR A 1 215 ? -4.562 -27.75 1.436 1 98.88 215 THR A O 1
ATOM 1787 N N . TYR A 1 216 ? -2.529 -27.375 2.182 1 98.81 216 TYR A N 1
ATOM 1788 C CA . TYR A 1 216 ? -2.588 -28.328 3.289 1 98.81 216 TYR A CA 1
ATOM 1789 C C . TYR A 1 216 ? -2.441 -27.609 4.625 1 98.81 216 TYR A C 1
ATOM 1791 O O . TYR A 1 216 ? -1.636 -26.688 4.758 1 98.81 216 TYR A O 1
ATOM 1799 N N . VAL A 1 217 ? -3.203 -28 5.629 1 98.75 217 VAL A N 1
ATOM 1800 C CA . VAL A 1 217 ? -3.018 -27.609 7.023 1 98.75 217 VAL A CA 1
ATOM 1801 C C . VAL A 1 217 ? -2.66 -28.844 7.859 1 98.75 217 VAL A C 1
ATOM 1803 O O . VAL A 1 217 ? -3.441 -29.797 7.941 1 98.75 217 VAL A O 1
ATOM 1806 N N . ASN A 1 218 ? -1.492 -28.828 8.43 1 98.31 218 ASN A N 1
ATOM 1807 C CA . ASN A 1 218 ? -0.984 -30 9.148 1 98.31 218 ASN A CA 1
ATOM 1808 C C . ASN A 1 218 ? -1.079 -31.266 8.297 1 98.31 218 ASN A C 1
ATOM 1810 O O . ASN A 1 218 ? -1.609 -32.281 8.75 1 98.31 218 ASN A O 1
ATOM 1814 N N . ASP A 1 219 ? -0.746 -31.156 7.043 1 97.44 219 ASP A N 1
ATOM 1815 C CA . ASP A 1 219 ? -0.603 -32.25 6.082 1 97.44 219 ASP A CA 1
ATOM 1816 C C . ASP A 1 219 ? -1.966 -32.75 5.625 1 97.44 219 ASP A C 1
ATOM 1818 O O . ASP A 1 219 ? -2.051 -33.75 4.887 1 97.44 219 ASP A O 1
ATOM 1822 N N . LYS A 1 220 ? -2.977 -32.156 6.121 1 98.19 220 LYS A N 1
ATOM 1823 C CA . LYS A 1 220 ? -4.312 -32.469 5.625 1 98.19 220 LYS A CA 1
ATOM 1824 C C . LYS A 1 220 ? -4.715 -31.516 4.496 1 98.19 220 LYS A C 1
ATOM 1826 O O . LYS A 1 220 ? -4.551 -30.297 4.605 1 98.19 220 LYS A O 1
ATOM 1831 N N . LEU A 1 221 ? -5.242 -32.062 3.449 1 98.44 221 LEU A N 1
ATOM 1832 C CA . LEU A 1 221 ? -5.676 -31.266 2.312 1 98.44 221 LEU A CA 1
ATOM 1833 C C . LEU A 1 221 ? -6.918 -30.453 2.668 1 98.44 221 LEU A C 1
ATOM 1835 O O . LEU A 1 221 ? -7.934 -31.016 3.088 1 98.44 221 LEU A O 1
ATOM 1839 N N . TYR A 1 222 ? -6.812 -29.141 2.549 1 98.44 222 TYR A N 1
ATOM 1840 C CA . TYR A 1 222 ? -7.938 -28.25 2.822 1 98.44 222 TYR A CA 1
ATOM 1841 C C . TYR A 1 222 ? -8.516 -27.688 1.529 1 98.44 222 TYR A C 1
ATOM 1843 O O . TYR A 1 222 ? -9.734 -27.594 1.373 1 98.44 222 TYR A O 1
ATOM 1851 N N . SER A 1 223 ? -7.645 -27.25 0.622 1 98.31 223 SER A N 1
ATOM 1852 C CA . SER A 1 223 ? -8.094 -26.562 -0.585 1 98.31 223 SER A CA 1
ATOM 1853 C C . SER A 1 223 ? -7.383 -27.094 -1.823 1 98.31 223 SER A C 1
ATOM 1855 O O . SER A 1 223 ? -6.211 -27.469 -1.758 1 98.31 223 SER A O 1
ATOM 1857 N N . SER A 1 224 ? -8.07 -27.156 -2.902 1 98.38 224 SER A N 1
ATOM 1858 C CA . SER A 1 224 ? -7.547 -27.5 -4.223 1 98.38 224 SER A CA 1
ATOM 1859 C C . SER A 1 224 ? -8.242 -26.688 -5.316 1 98.38 224 SER A C 1
ATOM 1861 O O . SER A 1 224 ? -9.453 -26.453 -5.242 1 98.38 224 SER A O 1
ATOM 1863 N N . GLY A 1 225 ? -7.508 -26.219 -6.246 1 98.06 225 GLY A N 1
ATOM 1864 C CA . GLY A 1 225 ? -8.062 -25.438 -7.34 1 98.06 225 GLY A CA 1
ATOM 1865 C C . GLY A 1 225 ? -7.105 -25.266 -8.5 1 98.06 225 GLY A C 1
ATOM 1866 O O . GLY A 1 225 ? -6.023 -25.875 -8.516 1 98.06 225 GLY A O 1
ATOM 1867 N N . ASN A 1 226 ? -7.598 -24.656 -9.469 1 98.5 226 ASN A N 1
ATOM 1868 C CA . ASN A 1 226 ? -6.812 -24.359 -10.664 1 98.5 226 ASN A CA 1
ATOM 1869 C C . ASN A 1 226 ? -6.926 -22.891 -11.062 1 98.5 226 ASN A C 1
ATOM 1871 O O . ASN A 1 226 ? -8.008 -22.312 -10.977 1 98.5 226 ASN A O 1
ATOM 1875 N N . LEU A 1 227 ? -5.82 -22.312 -11.453 1 98.5 227 LEU A N 1
ATOM 1876 C CA . LEU A 1 227 ? -5.789 -20.906 -11.852 1 98.5 227 LEU A CA 1
ATOM 1877 C C . LEU A 1 227 ? -6.734 -20.656 -13.023 1 98.5 227 LEU A C 1
ATOM 1879 O O . LEU A 1 227 ? -7.242 -19.547 -13.188 1 98.5 227 LEU A O 1
ATOM 1883 N N . ASN A 1 228 ? -7 -21.672 -13.852 1 98 228 ASN A N 1
ATOM 1884 C CA . ASN A 1 228 ? -7.828 -21.484 -15.039 1 98 228 ASN A CA 1
ATOM 1885 C C . ASN A 1 228 ? -9.289 -21.266 -14.672 1 98 228 ASN A C 1
ATOM 1887 O O . ASN A 1 228 ? -10.117 -20.984 -15.539 1 98 228 ASN A O 1
ATOM 1891 N N . GLU A 1 229 ? -9.641 -21.312 -13.336 1 97.75 229 GLU A N 1
ATOM 1892 C CA . GLU A 1 229 ? -10.984 -21 -12.852 1 97.75 229 GLU A CA 1
ATOM 1893 C C . GLU A 1 229 ? -11.156 -19.5 -12.617 1 97.75 229 GLU A C 1
ATOM 1895 O O . GLU A 1 229 ? -12.258 -19.047 -12.289 1 97.75 229 GLU A O 1
ATOM 1900 N N . ILE A 1 230 ? -10.172 -18.766 -12.82 1 98.12 230 ILE A N 1
ATOM 1901 C CA . ILE A 1 230 ? -10.164 -17.328 -12.562 1 98.12 230 ILE A CA 1
ATOM 1902 C C . ILE A 1 230 ? -11.117 -16.625 -13.523 1 98.12 230 ILE A C 1
ATOM 1904 O O . ILE A 1 230 ? -11.203 -16.984 -14.703 1 98.12 230 ILE A O 1
ATOM 1908 N N . TYR A 1 231 ? -11.891 -15.688 -13.102 1 98.19 231 TYR A N 1
ATOM 1909 C CA . TYR A 1 231 ? -12.82 -14.922 -13.93 1 98.19 231 TYR A CA 1
ATOM 1910 C C . TYR A 1 231 ? -12.102 -13.758 -14.609 1 98.19 231 TYR A C 1
ATOM 1912 O O . TYR A 1 231 ? -12.117 -13.656 -15.844 1 98.19 231 TYR A O 1
ATOM 1920 N N . PHE A 1 232 ? -11.508 -12.883 -13.828 1 98.31 232 PHE A N 1
ATOM 1921 C CA . PHE A 1 232 ? -10.664 -11.828 -14.383 1 98.31 232 PHE A CA 1
ATOM 1922 C C . PHE A 1 232 ? -9.234 -12.312 -14.547 1 98.31 232 PHE A C 1
ATOM 1924 O O . PHE A 1 232 ? -8.539 -12.578 -13.562 1 98.31 232 PHE A O 1
ATOM 1931 N N . SER A 1 233 ? -8.781 -12.414 -15.742 1 97.5 233 SER A N 1
ATOM 1932 C CA . SER A 1 233 ? -7.434 -12.891 -16.016 1 97.5 233 SER A CA 1
ATOM 1933 C C . SER A 1 233 ? -6.387 -11.891 -15.547 1 97.5 233 SER A C 1
ATOM 1935 O O . SER A 1 233 ? -6.715 -10.75 -15.211 1 97.5 233 SER A O 1
ATOM 1937 N N . PHE A 1 234 ? -5.145 -12.328 -15.492 1 98.12 234 PHE A N 1
ATOM 1938 C CA . PHE A 1 234 ? -4.062 -11.406 -15.18 1 98.12 234 PHE A CA 1
ATOM 1939 C C . PHE A 1 234 ? -3.996 -10.273 -16.188 1 98.12 234 PHE A C 1
ATOM 1941 O O . PHE A 1 234 ? -3.646 -9.141 -15.852 1 98.12 234 PHE A O 1
ATOM 1948 N N . CYS A 1 235 ? -4.348 -10.547 -17.469 1 97.81 235 CYS A N 1
ATOM 1949 C CA . CYS A 1 235 ? -4.418 -9.477 -18.453 1 97.81 235 CYS A CA 1
ATOM 1950 C C . CYS A 1 235 ? -5.438 -8.422 -18.047 1 97.81 235 CYS A C 1
ATOM 1952 O O . CYS A 1 235 ? -5.152 -7.227 -18.109 1 97.81 235 CYS A O 1
ATOM 1954 N N . ASP A 1 236 ? -6.633 -8.891 -17.609 1 97.94 236 ASP A N 1
ATOM 1955 C CA . ASP A 1 236 ? -7.68 -7.973 -17.172 1 97.94 236 ASP A CA 1
ATOM 1956 C C . ASP A 1 236 ? -7.215 -7.145 -15.977 1 97.94 236 ASP A C 1
ATOM 1958 O O . ASP A 1 236 ? -7.434 -5.934 -15.93 1 97.94 236 ASP A O 1
ATOM 1962 N N . MET A 1 237 ? -6.598 -7.797 -15.047 1 98.31 237 MET A N 1
ATOM 1963 C CA . MET A 1 237 ? -6.16 -7.16 -13.812 1 98.31 237 MET A CA 1
ATOM 1964 C C . MET A 1 237 ? -5.078 -6.117 -14.086 1 98.31 237 MET A C 1
ATOM 1966 O O . MET A 1 237 ? -5.145 -5 -13.57 1 98.31 237 MET A O 1
ATOM 1970 N N . ILE A 1 238 ? -4.141 -6.465 -14.93 1 98.38 238 ILE A N 1
ATOM 1971 C CA . ILE A 1 238 ? -3.031 -5.566 -15.234 1 98.38 238 ILE A CA 1
ATOM 1972 C C . ILE A 1 238 ? -3.539 -4.383 -16.062 1 98.38 238 ILE A C 1
ATOM 1974 O O . ILE A 1 238 ? -3.078 -3.254 -15.883 1 98.38 238 ILE A O 1
ATOM 1978 N N . GLU A 1 239 ? -4.445 -4.707 -16.938 1 97.81 239 GLU A N 1
ATOM 1979 C CA . GLU A 1 239 ? -5.07 -3.611 -17.688 1 97.81 239 GLU A CA 1
ATOM 1980 C C . GLU A 1 239 ? -5.715 -2.604 -16.734 1 97.81 239 GLU A C 1
ATOM 1982 O O . GLU A 1 239 ? -5.5 -1.396 -16.859 1 97.81 239 GLU A O 1
ATOM 1987 N N . ARG A 1 240 ? -6.461 -3.072 -15.789 1 96.38 240 ARG A N 1
ATOM 1988 C CA . ARG A 1 240 ? -7.094 -2.225 -14.781 1 96.38 240 ARG A CA 1
ATOM 1989 C C . ARG A 1 240 ? -6.051 -1.479 -13.961 1 96.38 240 ARG A C 1
ATOM 1991 O O . ARG A 1 240 ? -6.145 -0.263 -13.781 1 96.38 240 ARG A O 1
ATOM 1998 N N . ALA A 1 241 ? -5.066 -2.166 -13.508 1 95.69 241 ALA A N 1
ATOM 1999 C CA . ALA A 1 241 ? -4.051 -1.6 -12.617 1 95.69 241 ALA A CA 1
ATOM 2000 C C . ALA A 1 241 ? -3.23 -0.533 -13.336 1 95.69 241 ALA A C 1
ATOM 2002 O O . ALA A 1 241 ? -2.787 0.438 -12.719 1 95.69 241 ALA A O 1
ATOM 2003 N N . SER A 1 242 ? -3.012 -0.671 -14.617 1 95.62 242 SER A N 1
ATOM 2004 C CA . SER A 1 242 ? -2.121 0.209 -15.367 1 95.62 242 SER A CA 1
ATOM 2005 C C . SER A 1 242 ? -2.877 1.404 -15.938 1 95.62 242 SER A C 1
ATOM 2007 O O . SER A 1 242 ? -2.293 2.242 -16.625 1 95.62 242 SER A O 1
ATOM 2009 N N . GLU A 1 243 ? -4.199 1.396 -15.68 1 93.88 243 GLU A N 1
ATOM 2010 C CA . GLU A 1 243 ? -4.984 2.523 -16.172 1 93.88 243 GLU A CA 1
ATOM 2011 C C . GLU A 1 243 ? -4.535 3.832 -15.531 1 93.88 243 GLU A C 1
ATOM 2013 O O . GLU A 1 243 ? -4.762 4.055 -14.336 1 93.88 243 GLU A O 1
ATOM 2018 N N . ASP A 1 244 ? -3.809 4.746 -16.234 1 90 244 ASP A N 1
ATOM 2019 C CA . ASP A 1 244 ? -3.326 6.074 -15.875 1 90 244 ASP A CA 1
ATOM 2020 C C . ASP A 1 244 ? -2.281 6.004 -14.766 1 90 244 ASP A C 1
ATOM 2022 O O . ASP A 1 244 ? -1.931 7.023 -14.164 1 90 244 ASP A O 1
ATOM 2026 N N . VAL A 1 245 ? -1.835 4.879 -14.461 1 91.56 245 VAL A N 1
ATOM 2027 C CA . VAL A 1 245 ? -0.844 4.648 -13.414 1 91.56 245 VAL A CA 1
ATOM 2028 C C . VAL A 1 245 ? 0.229 3.688 -13.914 1 91.56 245 VAL A C 1
ATOM 2030 O O . VAL A 1 245 ? -0.082 2.588 -14.383 1 91.56 245 VAL A O 1
ATOM 2033 N N . PRO A 1 246 ? 1.431 4.121 -13.844 1 93 246 PRO A N 1
ATOM 2034 C CA . PRO A 1 246 ? 2.469 3.188 -14.281 1 93 246 PRO A CA 1
ATOM 2035 C C . PRO A 1 246 ? 2.705 2.055 -13.289 1 93 246 PRO A C 1
ATOM 2037 O O . PRO A 1 246 ? 2.762 2.291 -12.078 1 93 246 PRO A O 1
ATOM 2040 N N . LEU A 1 247 ? 2.766 0.875 -13.781 1 95.88 247 LEU A N 1
ATOM 2041 C CA . LEU A 1 247 ? 3.279 -0.265 -13.031 1 95.88 247 LEU A CA 1
ATOM 2042 C C . LEU A 1 247 ? 4.789 -0.395 -13.211 1 95.88 247 LEU A C 1
ATOM 2044 O O . LEU A 1 247 ? 5.312 -0.196 -14.305 1 95.88 247 LEU A O 1
ATOM 2048 N N . LEU A 1 248 ? 5.465 -0.623 -12.18 1 95.31 248 LEU A N 1
ATOM 2049 C CA . LEU A 1 248 ? 6.922 -0.642 -12.18 1 95.31 248 LEU A CA 1
ATOM 2050 C C . LEU A 1 248 ? 7.449 -2.029 -11.836 1 95.31 248 LEU A C 1
ATOM 2052 O O . LEU A 1 248 ? 6.758 -2.814 -11.18 1 95.31 248 LEU A O 1
ATOM 2056 N N . PRO A 1 249 ? 8.711 -2.316 -12.305 1 97.31 249 PRO A N 1
ATOM 2057 C CA . PRO A 1 249 ? 9.312 -3.58 -11.875 1 97.31 249 PRO A CA 1
ATOM 2058 C C . PRO A 1 249 ? 9.281 -3.762 -10.359 1 97.31 249 PRO A C 1
ATOM 2060 O O . PRO A 1 249 ? 9.617 -2.838 -9.617 1 97.31 249 PRO A O 1
ATOM 2063 N N . GLY A 1 250 ? 8.82 -4.945 -9.922 1 96.25 250 GLY A N 1
ATOM 2064 C CA . GLY A 1 250 ? 8.703 -5.211 -8.5 1 96.25 250 GLY A CA 1
ATOM 2065 C C . GLY A 1 250 ? 7.289 -5.078 -7.977 1 96.25 250 GLY A C 1
ATOM 2066 O O . GLY A 1 250 ? 6.992 -5.496 -6.855 1 96.25 250 GLY A O 1
ATOM 2067 N N . ASP A 1 251 ? 6.406 -4.461 -8.781 1 96.19 251 ASP A N 1
ATOM 2068 C CA . ASP A 1 251 ? 4.996 -4.465 -8.398 1 96.19 251 ASP A CA 1
ATOM 2069 C C . ASP A 1 251 ? 4.406 -5.871 -8.484 1 96.19 251 ASP A C 1
ATOM 2071 O O . ASP A 1 251 ? 4.738 -6.633 -9.391 1 96.19 251 ASP A O 1
ATOM 2075 N N . ILE A 1 252 ? 3.52 -6.184 -7.52 1 97.44 252 ILE A N 1
ATOM 2076 C CA . ILE A 1 252 ? 2.9 -7.504 -7.465 1 97.44 252 ILE A CA 1
ATOM 2077 C C . ILE A 1 252 ? 1.407 -7.387 -7.758 1 97.44 252 ILE A C 1
ATOM 2079 O O . ILE A 1 252 ? 0.739 -6.477 -7.262 1 97.44 252 ILE A O 1
ATOM 2083 N N . ILE A 1 253 ? 0.912 -8.281 -8.617 1 98.5 253 ILE A N 1
ATOM 2084 C CA . ILE A 1 253 ? -0.51 -8.453 -8.891 1 98.5 253 ILE A CA 1
ATOM 2085 C C . ILE A 1 253 ? -0.984 -9.789 -8.32 1 98.5 253 ILE A C 1
ATOM 2087 O O . ILE A 1 253 ? -0.646 -10.852 -8.844 1 98.5 253 ILE A O 1
ATOM 2091 N N . GLY A 1 254 ? -1.734 -9.719 -7.266 1 98.62 254 GLY A N 1
ATOM 2092 C CA . GLY A 1 254 ? -2.314 -10.922 -6.688 1 98.62 254 GLY A CA 1
ATOM 2093 C C . GLY A 1 254 ? -3.594 -11.359 -7.375 1 98.62 254 GLY A C 1
ATOM 2094 O O . GLY A 1 254 ? -4.434 -10.523 -7.719 1 98.62 254 GLY A O 1
ATOM 2095 N N . SER A 1 255 ? -3.777 -12.586 -7.527 1 98.62 255 SER A N 1
ATOM 2096 C CA . SER A 1 255 ? -4.918 -13.141 -8.25 1 98.62 255 SER A CA 1
ATOM 2097 C C . SER A 1 255 ? -6.203 -13.008 -7.445 1 98.62 255 SER A C 1
ATOM 2099 O O . SER A 1 255 ? -7.301 -13.031 -8.008 1 98.62 255 SER A O 1
ATOM 2101 N N . GLY A 1 256 ? -6.031 -12.891 -6.207 1 98.25 256 GLY A N 1
ATOM 2102 C CA . GLY A 1 256 ? -7.164 -13.156 -5.332 1 98.25 256 GLY A CA 1
ATOM 2103 C C . GLY A 1 256 ? -7.273 -14.609 -4.918 1 98.25 256 GLY A C 1
ATOM 2104 O O . GLY A 1 256 ? -6.605 -15.477 -5.488 1 98.25 256 GLY A O 1
ATOM 2105 N N . THR A 1 257 ? -8.078 -14.797 -4.008 1 98.62 257 THR A N 1
ATOM 2106 C CA . THR A 1 257 ? -8.234 -16.125 -3.42 1 98.62 257 THR A CA 1
ATOM 2107 C C . THR A 1 257 ? -8.969 -17.062 -4.375 1 98.62 257 THR A C 1
ATOM 2109 O O . THR A 1 257 ? -10 -16.688 -4.938 1 98.62 257 THR A O 1
ATOM 2112 N N . PHE A 1 258 ? -8.383 -18.281 -4.57 1 98.69 258 PHE A N 1
ATOM 2113 C CA . PHE A 1 258 ? -9.031 -19.328 -5.355 1 98.69 258 PHE A CA 1
ATOM 2114 C C . PHE A 1 258 ? -10.391 -19.688 -4.766 1 98.69 258 PHE A C 1
ATOM 2116 O O . PHE A 1 258 ? -10.641 -19.438 -3.586 1 98.69 258 PHE A O 1
ATOM 2123 N N . ASN A 1 259 ? -11.281 -20.234 -5.66 1 97.31 259 ASN A N 1
ATOM 2124 C CA . ASN A 1 259 ? -12.523 -20.812 -5.145 1 97.31 259 ASN A CA 1
ATOM 2125 C C . ASN A 1 259 ? -12.25 -21.828 -4.035 1 97.31 259 ASN A C 1
ATOM 2127 O O . ASN A 1 259 ? -11.445 -22.75 -4.211 1 97.31 259 ASN A O 1
ATOM 2131 N N . THR A 1 260 ? -12.828 -21.625 -2.875 1 96.94 260 THR A N 1
ATOM 2132 C CA . THR A 1 260 ? -12.648 -22.484 -1.708 1 96.94 260 THR A CA 1
ATOM 2133 C C . THR A 1 260 ? -11.188 -22.5 -1.269 1 96.94 260 THR A C 1
ATOM 2135 O O . THR A 1 260 ? -10.664 -23.531 -0.849 1 96.94 260 THR A O 1
ATOM 2138 N N . GLY A 1 261 ? -10.555 -21.422 -1.512 1 98.06 261 GLY A N 1
ATOM 2139 C CA . GLY A 1 261 ? -9.133 -21.312 -1.234 1 98.06 261 GLY A CA 1
ATOM 2140 C C . GLY A 1 261 ? -8.836 -20.766 0.153 1 98.06 261 GLY A C 1
ATOM 2141 O O . GLY A 1 261 ? -7.742 -20.266 0.406 1 98.06 261 GLY A O 1
ATOM 2142 N N . CYS A 1 262 ? -9.789 -20.797 1.051 1 98.38 262 CYS A N 1
ATOM 2143 C CA . CYS A 1 262 ? -9.586 -20.297 2.406 1 98.38 262 CYS A CA 1
ATOM 2144 C C . CYS A 1 262 ? -10.523 -20.984 3.389 1 98.38 262 CYS A C 1
ATOM 2146 O O . CYS A 1 262 ? -11.523 -21.578 2.982 1 98.38 262 CYS A O 1
ATOM 2148 N N . ILE A 1 263 ? -10.281 -20.859 4.66 1 97.56 263 ILE A N 1
ATOM 2149 C CA . ILE A 1 263 ? -11.031 -21.516 5.719 1 97.56 263 ILE A CA 1
ATOM 2150 C C . ILE A 1 263 ? -12.43 -20.922 5.82 1 97.56 263 ILE A C 1
ATOM 2152 O O . ILE A 1 263 ? -13.406 -21.625 6.07 1 97.56 263 ILE A O 1
ATOM 2156 N N . LEU A 1 264 ? -12.5 -19.625 5.617 1 95.56 264 LEU A N 1
ATOM 2157 C CA . LEU A 1 264 ? -13.789 -18.938 5.66 1 95.56 264 LEU A CA 1
ATOM 2158 C C . LEU A 1 264 ? -14.805 -19.641 4.777 1 95.56 264 LEU A C 1
ATOM 2160 O O . LEU A 1 264 ? -15.977 -19.766 5.152 1 95.56 264 LEU A O 1
ATOM 2164 N N . GLU A 1 265 ? -14.438 -20.094 3.656 1 95.38 265 GLU A N 1
ATOM 2165 C CA . GLU A 1 265 ? -15.328 -20.734 2.693 1 95.38 265 GLU A CA 1
ATOM 2166 C C . GLU A 1 265 ? -15.586 -22.188 3.064 1 95.38 265 GLU A C 1
ATOM 2168 O O . GLU A 1 265 ? -16.641 -22.734 2.754 1 95.38 265 GLU A O 1
ATOM 2173 N N . LEU A 1 266 ? -14.609 -22.781 3.676 1 95.38 266 LEU A N 1
ATOM 2174 C CA . LEU A 1 266 ? -14.688 -24.203 3.996 1 95.38 266 LEU A CA 1
ATOM 2175 C C . LEU A 1 266 ? -15.539 -24.438 5.242 1 95.38 266 LEU A C 1
ATOM 2177 O O . LEU A 1 266 ? -16.125 -25.5 5.406 1 95.38 266 LEU A O 1
ATOM 2181 N N . GLY A 1 267 ? -15.547 -23.5 6.141 1 93.06 267 GLY A N 1
ATOM 2182 C CA . GLY A 1 267 ? -16.328 -23.609 7.359 1 93.06 267 GLY A CA 1
ATOM 2183 C C . GLY A 1 267 ? -15.68 -24.5 8.406 1 93.06 267 GLY A C 1
ATOM 2184 O O . GLY A 1 267 ? -16.375 -25.078 9.25 1 93.06 267 GLY A O 1
ATOM 2185 N N . THR A 1 268 ? -14.445 -24.703 8.266 1 93.5 268 THR A N 1
ATOM 2186 C CA . THR A 1 268 ? -13.695 -25.484 9.25 1 93.5 268 THR A CA 1
ATOM 2187 C C . THR A 1 268 ? -13.109 -24.562 10.32 1 93.5 268 THR A C 1
ATOM 2189 O O . THR A 1 268 ? -13.375 -23.359 10.328 1 93.5 268 THR A O 1
ATOM 2192 N N . GLU A 1 269 ? -12.367 -25.172 11.203 1 96.12 269 GLU A N 1
ATOM 2193 C CA . GLU A 1 269 ? -11.75 -24.391 12.281 1 96.12 269 GLU A CA 1
ATOM 2194 C C . GLU A 1 269 ? -10.633 -23.5 11.75 1 96.12 269 GLU A C 1
ATOM 2196 O O . GLU A 1 269 ? -9.852 -23.922 10.891 1 96.12 269 GLU A O 1
ATOM 2201 N N . TYR A 1 270 ? -10.648 -22.359 12.297 1 98.25 270 TYR A N 1
ATOM 2202 C CA . TYR A 1 270 ? -9.594 -21.422 11.922 1 98.25 270 TYR A CA 1
ATOM 2203 C C . TYR A 1 270 ? -8.242 -21.875 12.461 1 98.25 270 TYR A C 1
ATOM 2205 O O . TYR A 1 270 ? -8.172 -22.781 13.297 1 98.25 270 TYR A O 1
ATOM 2213 N N . LEU A 1 271 ? -7.188 -21.219 11.969 1 98.62 271 LEU A N 1
ATOM 2214 C CA . LEU A 1 271 ? -5.824 -21.625 12.305 1 98.62 271 LEU A CA 1
ATOM 2215 C C . LEU A 1 271 ? -5.52 -21.328 13.773 1 98.62 271 LEU A C 1
ATOM 2217 O O . LEU A 1 271 ? -6.047 -20.375 14.344 1 98.62 271 LEU A O 1
ATOM 2221 N N . ARG A 1 272 ? -4.715 -22.219 14.461 1 97.19 272 ARG A N 1
ATOM 2222 C CA . ARG A 1 272 ? -4.25 -22.078 15.836 1 97.19 272 ARG A CA 1
ATOM 2223 C C . ARG A 1 272 ? -2.727 -22.141 15.906 1 97.19 272 ARG A C 1
ATOM 2225 O O . ARG A 1 272 ? -2.068 -22.516 14.938 1 97.19 272 ARG A O 1
ATOM 2232 N N . LYS A 1 273 ? -2.217 -21.625 17 1 97.5 273 LYS A N 1
ATOM 2233 C CA . LYS A 1 273 ? -0.786 -21.781 17.25 1 97.5 273 LYS A CA 1
ATOM 2234 C C . LYS A 1 273 ? -0.352 -23.234 17.062 1 97.5 273 LYS A C 1
ATOM 2236 O O . LYS A 1 273 ? -1.028 -24.156 17.516 1 97.5 273 LYS A O 1
ATOM 2241 N N . GLY A 1 274 ? 0.763 -23.406 16.297 1 98.06 274 GLY A N 1
ATOM 2242 C CA . GLY A 1 274 ? 1.275 -24.734 16.047 1 98.06 274 GLY A CA 1
ATOM 2243 C C . GLY A 1 274 ? 0.92 -25.281 14.68 1 98.06 274 GLY A C 1
ATOM 2244 O O . GLY A 1 274 ? 1.546 -26.219 14.195 1 98.06 274 GLY A O 1
ATOM 2245 N N . ASP A 1 275 ? -0.119 -24.75 14.023 1 98.75 275 ASP A N 1
ATOM 2246 C CA . ASP A 1 275 ? -0.528 -25.203 12.703 1 98.75 275 ASP A CA 1
ATOM 2247 C C . ASP A 1 275 ? 0.535 -24.891 11.656 1 98.75 275 ASP A C 1
ATOM 2249 O O . ASP A 1 275 ? 1.224 -23.859 11.758 1 98.75 275 ASP A O 1
ATOM 2253 N N . THR A 1 276 ? 0.691 -25.75 10.727 1 98.88 276 THR A N 1
ATOM 2254 C CA . THR A 1 276 ? 1.519 -25.516 9.547 1 98.88 276 THR A CA 1
ATOM 2255 C C . THR A 1 276 ? 0.659 -25.438 8.289 1 98.88 276 THR A C 1
ATOM 2257 O O . THR A 1 276 ? -0.137 -26.328 8.016 1 98.88 276 THR A O 1
ATOM 2260 N N . VAL A 1 277 ? 0.796 -24.344 7.574 1 98.94 277 VAL A N 1
ATOM 2261 C CA . VAL A 1 277 ? 0.083 -24.156 6.316 1 98.94 277 VAL A CA 1
ATOM 2262 C C . VAL A 1 277 ? 1.046 -24.344 5.145 1 98.94 277 VAL A C 1
ATOM 2264 O O . VAL A 1 277 ? 2.078 -23.672 5.07 1 98.94 277 VAL A O 1
ATOM 2267 N N . THR A 1 278 ? 0.724 -25.25 4.234 1 98.94 278 THR A N 1
ATOM 2268 C CA . THR A 1 278 ? 1.554 -25.516 3.062 1 98.94 278 THR A CA 1
ATOM 2269 C C . THR A 1 278 ? 0.737 -25.375 1.781 1 98.94 278 THR A C 1
ATOM 2271 O O . THR A 1 278 ? -0.309 -26.016 1.634 1 98.94 278 THR A O 1
ATOM 2274 N N . MET A 1 279 ? 1.157 -24.531 0.904 1 98.94 279 MET A N 1
ATOM 2275 C CA . MET A 1 279 ? 0.624 -24.422 -0.451 1 98.94 279 MET A CA 1
ATOM 2276 C C . MET A 1 279 ? 1.598 -25.016 -1.467 1 98.94 279 MET A C 1
ATOM 2278 O O . MET A 1 279 ? 2.811 -24.844 -1.346 1 98.94 279 MET A O 1
ATOM 2282 N N . ARG A 1 280 ? 1.003 -25.734 -2.422 1 98.44 280 ARG A N 1
ATOM 2283 C CA . ARG A 1 280 ? 1.864 -26.438 -3.367 1 98.44 280 ARG A CA 1
ATOM 2284 C C . ARG A 1 280 ? 1.331 -26.312 -4.789 1 98.44 280 ARG A C 1
ATOM 2286 O O . ARG A 1 280 ? 0.117 -26.266 -5 1 98.44 280 ARG A O 1
ATOM 2293 N N . SER A 1 281 ? 2.158 -26.266 -5.707 1 98.5 281 SER A N 1
ATOM 2294 C CA . SER A 1 281 ? 1.931 -26.328 -7.148 1 98.5 281 SER A CA 1
ATOM 2295 C C . SER A 1 281 ? 3.094 -27 -7.867 1 98.5 281 SER A C 1
ATOM 2297 O O . SER A 1 281 ? 4.258 -26.688 -7.598 1 98.5 281 SER A O 1
ATOM 2299 N N . ASP A 1 282 ? 2.793 -27.938 -8.758 1 97.25 282 ASP A N 1
ATOM 2300 C CA . ASP A 1 282 ? 3.854 -28.562 -9.531 1 97.25 282 ASP A CA 1
ATOM 2301 C C . ASP A 1 282 ? 4.617 -27.531 -10.359 1 97.25 282 ASP A C 1
ATOM 2303 O O . ASP A 1 282 ? 5.805 -27.719 -10.641 1 97.25 282 ASP A O 1
ATOM 2307 N N . ASP A 1 283 ? 3.963 -26.484 -10.641 1 97.69 283 ASP A N 1
ATOM 2308 C CA . ASP A 1 283 ? 4.539 -25.484 -11.523 1 97.69 283 ASP A CA 1
ATOM 2309 C C . ASP A 1 283 ? 5.258 -24.391 -10.727 1 97.69 283 ASP A C 1
ATOM 2311 O O . ASP A 1 283 ? 6.332 -23.938 -11.117 1 97.69 283 ASP A O 1
ATOM 2315 N N . LEU A 1 284 ? 4.738 -24.016 -9.539 1 98.56 284 LEU A N 1
ATOM 2316 C CA . LEU A 1 284 ? 5.242 -22.844 -8.836 1 98.56 284 LEU A CA 1
ATOM 2317 C C . LEU A 1 284 ? 6.055 -23.25 -7.613 1 98.56 284 LEU A C 1
ATOM 2319 O O . LEU A 1 284 ? 6.766 -22.422 -7.031 1 98.56 284 LEU A O 1
ATOM 2323 N N . GLY A 1 285 ? 5.973 -24.469 -7.188 1 98.25 285 GLY A N 1
ATOM 2324 C CA . GLY A 1 285 ? 6.754 -24.906 -6.043 1 98.25 285 GLY A CA 1
ATOM 2325 C C . GLY A 1 285 ? 5.957 -24.922 -4.75 1 98.25 285 GLY A C 1
ATOM 2326 O O . GLY A 1 285 ? 4.848 -25.469 -4.707 1 98.25 285 GLY A O 1
ATOM 2327 N N . ILE A 1 286 ? 6.609 -24.438 -3.713 1 98.38 286 ILE A N 1
ATOM 2328 C CA . ILE A 1 286 ? 6.023 -24.656 -2.393 1 98.38 286 ILE A CA 1
ATOM 2329 C C . ILE A 1 286 ? 6.109 -23.359 -1.578 1 98.38 286 ILE A C 1
ATOM 2331 O O . ILE A 1 286 ? 7.07 -22.609 -1.706 1 98.38 286 ILE A O 1
ATOM 2335 N N . LEU A 1 287 ? 5.141 -23.062 -0.846 1 98.88 287 LEU A N 1
ATOM 2336 C CA . LEU A 1 287 ? 5.082 -22.078 0.233 1 98.88 287 LEU A CA 1
ATOM 2337 C C . LEU A 1 287 ? 4.633 -22.734 1.536 1 98.88 287 LEU A C 1
ATOM 2339 O O . LEU A 1 287 ? 3.547 -23.312 1.604 1 98.88 287 LEU A O 1
ATOM 2343 N N . THR A 1 288 ? 5.449 -22.703 2.543 1 98.88 288 THR A N 1
ATOM 2344 C CA . THR A 1 288 ? 5.094 -23.281 3.832 1 98.88 288 THR A CA 1
ATOM 2345 C C . THR A 1 288 ? 5.441 -22.328 4.973 1 98.88 288 THR A C 1
ATOM 2347 O O . THR A 1 288 ? 6.516 -21.719 4.977 1 98.88 288 THR A O 1
ATOM 2350 N N . ASN A 1 289 ? 4.535 -22.125 5.832 1 98.81 289 ASN A N 1
ATOM 2351 C CA . ASN A 1 289 ? 4.75 -21.344 7.047 1 98.81 289 ASN A CA 1
ATOM 2352 C C . ASN A 1 289 ? 4.145 -22.031 8.266 1 98.81 289 ASN A C 1
ATOM 2354 O O . ASN A 1 289 ? 3.074 -22.625 8.172 1 98.81 289 ASN A O 1
ATOM 2358 N N . ARG A 1 290 ? 4.762 -21.938 9.352 1 98.56 290 ARG A N 1
ATOM 2359 C CA . ARG A 1 290 ? 4.258 -22.422 10.633 1 98.56 290 ARG A CA 1
ATOM 2360 C C . ARG A 1 290 ? 3.732 -21.266 11.484 1 98.56 290 ARG A C 1
ATOM 2362 O O . ARG A 1 290 ? 4.375 -20.219 11.586 1 98.56 290 ARG A O 1
ATOM 2369 N N . VAL A 1 291 ? 2.602 -21.469 12 1 98.31 291 VAL A N 1
ATOM 2370 C CA . VAL A 1 291 ? 2.02 -20.5 12.922 1 98.31 291 VAL A CA 1
ATOM 2371 C C . VAL A 1 291 ? 2.555 -20.75 14.336 1 98.31 291 VAL A C 1
ATOM 2373 O O . VAL A 1 291 ? 2.418 -21.844 14.875 1 98.31 291 VAL A O 1
ATOM 2376 N N . VAL A 1 292 ? 3.107 -19.734 14.953 1 97.69 292 VAL A N 1
ATOM 2377 C CA . VAL A 1 292 ? 3.752 -19.938 16.25 1 97.69 292 VAL A CA 1
ATOM 2378 C C . VAL A 1 292 ? 3.184 -18.953 17.266 1 97.69 292 VAL A C 1
ATOM 2380 O O . VAL A 1 292 ? 2.695 -17.891 16.906 1 97.69 292 VAL A O 1
ATOM 2383 N N . MET B 1 1 ? 11.906 22.578 12.836 1 94.62 1 MET B N 1
ATOM 2384 C CA 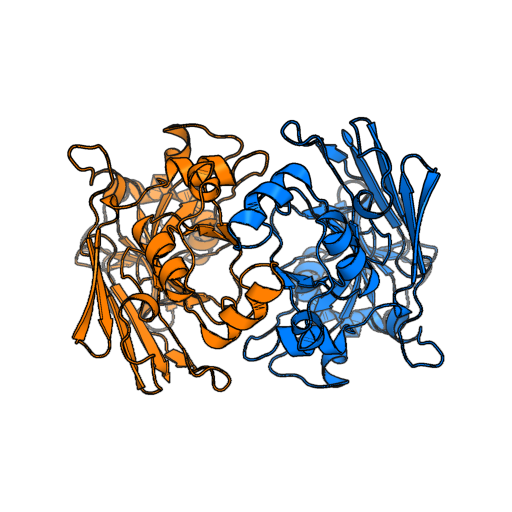. MET B 1 1 ? 12.758 22.75 11.672 1 94.62 1 MET B CA 1
ATOM 2385 C C . MET B 1 1 ? 12.047 22.297 10.398 1 94.62 1 MET B C 1
ATOM 2387 O O . MET B 1 1 ? 11.336 21.281 10.414 1 94.62 1 MET B O 1
ATOM 2391 N N . LYS B 1 2 ? 12.18 23.078 9.312 1 97.06 2 LYS B N 1
ATOM 2392 C CA . LYS B 1 2 ? 11.656 22.688 8 1 97.06 2 LYS B CA 1
ATOM 2393 C C . LYS B 1 2 ? 12.758 22.125 7.113 1 97.06 2 LYS B C 1
ATOM 2395 O O . LYS B 1 2 ? 13.711 22.828 6.773 1 97.06 2 LYS B O 1
ATOM 2400 N N . ILE B 1 3 ? 12.594 20.891 6.801 1 98.06 3 ILE B N 1
ATOM 2401 C CA . ILE B 1 3 ? 13.555 20.188 5.949 1 98.06 3 ILE B CA 1
ATOM 2402 C C . ILE B 1 3 ? 12.93 19.922 4.586 1 98.06 3 ILE B C 1
ATOM 2404 O O . ILE B 1 3 ? 11.727 19.641 4.492 1 98.06 3 ILE B O 1
ATOM 2408 N N . PHE B 1 4 ? 13.719 20.031 3.527 1 98.19 4 PHE B N 1
ATOM 2409 C CA . PHE B 1 4 ? 13.203 19.688 2.203 1 98.19 4 PHE B CA 1
ATOM 2410 C C . PHE B 1 4 ? 14.312 19.109 1.328 1 98.19 4 PHE B C 1
ATOM 2412 O O . PHE B 1 4 ? 15.492 19.25 1.632 1 98.19 4 PHE B O 1
ATOM 2419 N N . ARG B 1 5 ? 13.898 18.375 0.369 1 98.25 5 ARG B N 1
ATOM 2420 C CA . ARG B 1 5 ? 14.758 17.906 -0.709 1 98.25 5 ARG B CA 1
ATOM 2421 C C . ARG B 1 5 ? 14.461 18.641 -2.01 1 98.25 5 ARG B C 1
ATOM 2423 O O . ARG B 1 5 ? 13.312 18.953 -2.305 1 98.25 5 ARG B O 1
ATOM 2430 N N . ALA B 1 6 ? 15.539 18.922 -2.727 1 97.69 6 ALA B N 1
ATOM 2431 C CA . ALA B 1 6 ? 15.352 19.656 -3.973 1 97.69 6 ALA B CA 1
ATOM 2432 C C . ALA B 1 6 ? 16.562 19.5 -4.887 1 97.69 6 ALA B C 1
ATOM 2434 O O . ALA B 1 6 ? 17.625 19.062 -4.445 1 97.69 6 ALA B O 1
ATOM 2435 N N . LYS B 1 7 ? 16.344 19.734 -6.137 1 97.06 7 LYS B N 1
ATOM 2436 C CA . LYS B 1 7 ? 17.438 20.078 -7.035 1 97.06 7 LYS B CA 1
ATOM 2437 C C . LYS B 1 7 ? 17.719 21.578 -7 1 97.06 7 LYS B C 1
ATOM 2439 O O . LYS B 1 7 ? 16.844 22.391 -7.301 1 97.06 7 LYS B O 1
ATOM 2444 N N . ILE B 1 8 ? 18.828 21.922 -6.504 1 95.38 8 ILE B N 1
ATOM 2445 C CA . ILE B 1 8 ? 19.266 23.297 -6.516 1 95.38 8 ILE B CA 1
ATOM 2446 C C . ILE B 1 8 ? 20.438 23.469 -7.496 1 95.38 8 ILE B C 1
ATOM 2448 O O . ILE B 1 8 ? 21.484 22.828 -7.332 1 95.38 8 ILE B O 1
ATOM 2452 N N . ASN B 1 9 ? 20.25 24.203 -8.516 1 93.12 9 ASN B N 1
ATOM 2453 C CA . ASN B 1 9 ? 21.219 24.328 -9.594 1 93.12 9 ASN B CA 1
ATOM 2454 C C . ASN B 1 9 ? 21.578 22.953 -10.18 1 93.12 9 ASN B C 1
ATOM 2456 O O . ASN B 1 9 ? 22.766 22.625 -10.312 1 93.12 9 ASN B O 1
ATOM 2460 N N . ASN B 1 10 ? 20.672 22.125 -10.297 1 92.25 10 ASN B N 1
ATOM 2461 C CA . ASN B 1 10 ? 20.734 20.828 -10.969 1 92.25 10 ASN B CA 1
ATOM 2462 C C . ASN B 1 10 ? 21.453 19.781 -10.117 1 92.25 10 ASN B C 1
ATOM 2464 O O . ASN B 1 10 ? 21.891 18.75 -10.633 1 92.25 10 ASN B O 1
ATOM 2468 N N . GLU B 1 11 ? 21.594 20.141 -8.828 1 94.5 11 GLU B N 1
ATOM 2469 C CA . GLU B 1 11 ? 22.188 19.188 -7.902 1 94.5 11 GLU B CA 1
ATOM 2470 C C . GLU B 1 11 ? 21.188 18.797 -6.812 1 94.5 11 GLU B C 1
ATOM 2472 O O . GLU B 1 11 ? 20.531 19.656 -6.23 1 94.5 11 GLU B O 1
ATOM 2477 N N . ASP B 1 12 ? 21.141 17.516 -6.617 1 96.56 12 ASP B N 1
ATOM 2478 C CA . ASP B 1 12 ? 20.281 17.047 -5.551 1 96.56 12 ASP B CA 1
ATOM 2479 C C . ASP B 1 12 ? 20.781 17.484 -4.18 1 96.56 12 ASP B C 1
ATOM 2481 O O . ASP B 1 12 ? 21.969 17.328 -3.877 1 96.56 12 ASP B O 1
ATOM 2485 N N . LYS B 1 13 ? 19.906 18.078 -3.393 1 96.38 13 LYS B N 1
ATOM 2486 C CA . LYS B 1 13 ? 20.266 18.562 -2.061 1 96.38 13 LYS B CA 1
ATOM 2487 C C . LYS B 1 13 ? 19.156 18.234 -1.05 1 96.38 13 LYS B C 1
ATOM 2489 O O . LYS B 1 13 ? 18 18.062 -1.422 1 96.38 13 LYS B O 1
ATOM 2494 N N . ILE B 1 14 ? 19.469 18.094 0.154 1 97.38 14 ILE B N 1
ATOM 2495 C CA . ILE B 1 14 ? 18.594 18.109 1.318 1 97.38 14 ILE B CA 1
ATOM 2496 C C . ILE B 1 14 ? 18.953 19.312 2.201 1 97.38 14 ILE B C 1
ATOM 2498 O O . ILE B 1 14 ? 20.109 19.516 2.535 1 97.38 14 ILE B O 1
ATOM 2502 N N . CYS B 1 15 ? 17.969 20.141 2.488 1 96.94 15 CYS B N 1
ATOM 2503 C CA . CYS B 1 15 ? 18.25 21.438 3.09 1 96.94 15 CYS B CA 1
ATOM 2504 C C . CYS B 1 15 ? 17.312 21.703 4.266 1 96.94 15 CYS B C 1
ATOM 2506 O O . CYS B 1 15 ? 16.297 21.031 4.422 1 96.94 15 CYS B O 1
ATOM 2508 N N . ILE B 1 16 ? 17.719 22.625 5.039 1 96.19 16 ILE B N 1
ATOM 2509 C CA . ILE B 1 16 ? 16.875 23.234 6.07 1 96.19 16 ILE B CA 1
ATOM 2510 C C . ILE B 1 16 ? 16.453 24.625 5.633 1 96.19 16 ILE B C 1
ATOM 2512 O O . ILE B 1 16 ? 17.25 25.391 5.09 1 96.19 16 ILE B O 1
ATOM 2516 N N . TYR B 1 17 ? 15.195 24.828 5.809 1 94.19 17 TYR B N 1
ATOM 2517 C CA . TYR B 1 17 ? 14.703 26.172 5.547 1 94.19 17 TYR B CA 1
ATOM 2518 C C . TYR B 1 17 ? 14.484 26.938 6.848 1 94.19 17 TYR B C 1
ATOM 2520 O O . TYR B 1 17 ? 13.703 26.5 7.699 1 94.19 17 TYR B O 1
ATOM 2528 N N . ASN B 1 18 ? 15.109 28.016 7.074 1 88.44 18 ASN B N 1
ATOM 2529 C CA . ASN B 1 18 ? 14.93 29.016 8.125 1 88.44 18 ASN B CA 1
ATOM 2530 C C . ASN B 1 18 ? 15.242 30.422 7.629 1 88.44 18 ASN B C 1
ATOM 2532 O O . ASN B 1 18 ? 16.312 30.969 7.906 1 88.44 18 ASN B O 1
ATOM 2536 N N . ASN B 1 19 ? 14.258 31 7.031 1 86.62 19 ASN B N 1
ATOM 2537 C CA . ASN B 1 19 ? 14.406 32.281 6.367 1 86.62 19 ASN B CA 1
ATOM 2538 C C . ASN B 1 19 ? 15.406 32.219 5.219 1 86.62 19 ASN B C 1
ATOM 2540 O O . ASN B 1 19 ? 15.312 33 4.262 1 86.62 19 ASN B O 1
ATOM 2544 N N . LYS B 1 20 ? 16.344 31.344 5.418 1 93 20 LYS B N 1
ATOM 2545 C CA . LYS B 1 20 ? 17.312 31 4.379 1 93 20 LYS B CA 1
ATOM 2546 C C . LYS B 1 20 ? 17.375 29.484 4.16 1 93 20 LYS B C 1
ATOM 2548 O O . LYS B 1 20 ? 16.703 28.734 4.855 1 93 20 LYS B O 1
ATOM 2553 N N . ILE B 1 21 ? 18.109 29.172 3.09 1 95.62 21 ILE B N 1
ATOM 2554 C CA . ILE B 1 21 ? 18.266 27.766 2.76 1 95.62 21 ILE B CA 1
ATOM 2555 C C . ILE B 1 21 ? 19.656 27.297 3.143 1 95.62 21 ILE B C 1
ATOM 2557 O O . ILE B 1 21 ? 20.656 27.906 2.758 1 95.62 21 ILE B O 1
ATOM 2561 N N . TYR B 1 22 ? 19.734 26.25 3.922 1 95.88 22 TYR B N 1
ATOM 2562 C CA . TYR B 1 22 ? 21 25.688 4.371 1 95.88 22 TYR B CA 1
ATOM 2563 C C . TYR B 1 22 ? 21.156 24.25 3.906 1 95.88 22 TYR B C 1
ATOM 2565 O O . TYR B 1 22 ? 20.297 23.406 4.156 1 95.88 22 TYR B O 1
ATOM 2573 N N . ASP B 1 23 ? 22.281 23.969 3.312 1 95.19 23 ASP B N 1
ATOM 2574 C CA . ASP B 1 23 ? 22.562 22.641 2.797 1 95.19 23 ASP B CA 1
ATOM 2575 C C . ASP B 1 23 ? 23.031 21.703 3.918 1 95.19 23 ASP B C 1
ATOM 2577 O O . ASP B 1 23 ? 24.062 21.938 4.535 1 95.19 23 ASP B O 1
ATOM 2581 N N . LEU B 1 24 ? 22.312 20.656 4.133 1 95.62 24 LEU B N 1
ATOM 2582 C CA . LEU B 1 24 ? 22.625 19.719 5.211 1 95.62 24 LEU B CA 1
ATOM 2583 C C . LEU B 1 24 ? 23.984 19.062 4.98 1 95.62 24 LEU B C 1
ATOM 2585 O O . LEU B 1 24 ? 24.672 18.703 5.934 1 95.62 24 LEU B O 1
ATOM 2589 N N . SER B 1 25 ? 24.297 18.812 3.674 1 94.88 25 SER B N 1
ATOM 2590 C CA . SER B 1 25 ? 25.594 18.188 3.379 1 94.88 25 SER B CA 1
ATOM 2591 C C . SER B 1 25 ? 26.75 19.031 3.912 1 94.88 25 SER B C 1
ATOM 2593 O O . SER B 1 25 ? 27.75 18.5 4.371 1 94.88 25 SER B O 1
ATOM 2595 N N . ILE B 1 26 ? 26.625 20.328 3.865 1 93.25 26 ILE B N 1
ATOM 2596 C CA . ILE B 1 26 ? 27.625 21.25 4.375 1 93.25 26 ILE B CA 1
ATOM 2597 C C . ILE B 1 26 ? 27.609 21.25 5.902 1 93.25 26 ILE B C 1
ATOM 2599 O O . ILE B 1 26 ? 28.656 21.156 6.543 1 93.25 26 ILE B O 1
ATOM 2603 N N . LEU B 1 27 ? 26.438 21.312 6.453 1 94.25 27 LEU B N 1
ATOM 2604 C CA . LEU B 1 27 ? 26.281 21.438 7.898 1 94.25 27 LEU B CA 1
ATOM 2605 C C . LEU B 1 27 ? 26.781 20.188 8.602 1 94.25 27 LEU B C 1
ATOM 2607 O O . LEU B 1 27 ? 27.328 20.266 9.703 1 94.25 27 LEU B O 1
ATOM 2611 N N . LEU B 1 28 ? 26.578 19 7.977 1 95.19 28 LEU B N 1
ATOM 2612 C CA . LEU B 1 28 ? 26.922 17.734 8.609 1 95.19 28 LEU B CA 1
ATOM 2613 C C . LEU B 1 28 ? 28.266 17.219 8.102 1 95.19 28 LEU B C 1
ATOM 2615 O O . LEU B 1 28 ? 28.781 16.234 8.609 1 95.19 28 LEU B O 1
ATOM 2619 N N . ASN B 1 29 ? 28.844 17.859 7.148 1 94.56 29 ASN B N 1
ATOM 2620 C CA . ASN B 1 29 ? 30.062 17.406 6.492 1 94.56 29 ASN B CA 1
ATOM 2621 C C . ASN B 1 29 ? 29.938 15.961 6.012 1 94.56 29 ASN B C 1
ATOM 2623 O O . ASN B 1 29 ? 30.75 15.109 6.359 1 94.56 29 ASN B O 1
ATOM 2627 N N . GLU B 1 30 ? 28.828 15.68 5.363 1 96.81 30 GLU B N 1
ATOM 2628 C CA . GLU B 1 30 ? 28.5 14.383 4.773 1 96.81 30 GLU B CA 1
ATOM 2629 C C . GLU B 1 30 ? 27.938 14.547 3.361 1 96.81 30 GLU B C 1
ATOM 2631 O O . GLU B 1 30 ? 27.422 15.609 3.012 1 96.81 30 GLU B O 1
ATOM 2636 N N . SER B 1 31 ? 28.125 13.547 2.541 1 97.31 31 SER B N 1
ATOM 2637 C CA . SER B 1 31 ? 27.531 13.602 1.206 1 97.31 31 SER B CA 1
ATOM 2638 C C . SER B 1 31 ? 26 13.602 1.272 1 97.31 31 SER B C 1
ATOM 2640 O O . SER B 1 31 ? 25.422 13.07 2.217 1 97.31 31 SER B O 1
ATOM 2642 N N . THR B 1 32 ? 25.391 14.227 0.302 1 96.88 32 THR B N 1
ATOM 2643 C CA . THR B 1 32 ? 23.938 14.227 0.202 1 96.88 32 THR B CA 1
ATOM 2644 C C . THR B 1 32 ? 23.406 12.797 0.161 1 96.88 32 THR B C 1
ATOM 2646 O O . THR B 1 32 ? 22.406 12.484 0.815 1 96.88 32 THR B O 1
ATOM 2649 N N . GLU B 1 33 ? 24.062 11.922 -0.525 1 96.56 33 GLU B N 1
ATOM 2650 C CA . GLU B 1 33 ? 23.672 10.516 -0.636 1 96.56 33 GLU B CA 1
ATOM 2651 C C . GLU B 1 33 ? 23.688 9.828 0.726 1 96.56 33 GLU B C 1
ATOM 2653 O O . GLU B 1 33 ? 22.75 9.094 1.063 1 96.56 33 GLU B O 1
ATOM 2658 N N . TYR B 1 34 ? 24.703 10.078 1.454 1 97.19 34 TYR B N 1
ATOM 2659 C CA . TYR B 1 34 ? 24.797 9.492 2.787 1 97.19 34 TYR B CA 1
ATOM 2660 C C . TYR B 1 34 ? 23.656 9.977 3.682 1 97.19 34 TYR B C 1
ATOM 2662 O O . TYR B 1 34 ? 23.047 9.18 4.402 1 97.19 34 TYR B O 1
ATOM 2670 N N . ILE B 1 35 ? 23.375 11.281 3.633 1 97.56 35 ILE B N 1
ATOM 2671 C CA . ILE B 1 35 ? 22.344 11.875 4.465 1 97.56 35 ILE B CA 1
ATOM 2672 C C . ILE B 1 35 ? 20.984 11.281 4.098 1 97.56 35 ILE B C 1
ATOM 2674 O O . ILE B 1 35 ? 20.188 10.922 4.973 1 97.56 35 ILE B O 1
ATOM 2678 N N . GLU B 1 36 ? 20.734 11.117 2.842 1 97.06 36 GLU B N 1
ATOM 2679 C CA . GLU B 1 36 ? 19.469 10.562 2.385 1 97.06 36 GLU B CA 1
ATOM 2680 C C . GLU B 1 36 ? 19.312 9.109 2.812 1 97.06 36 GLU B C 1
ATOM 2682 O O . GLU B 1 36 ? 18.25 8.703 3.279 1 97.06 36 GLU B O 1
ATOM 2687 N N . ASN B 1 37 ? 20.359 8.352 2.742 1 95.5 37 ASN B N 1
ATOM 2688 C CA . ASN B 1 37 ? 20.328 6.934 3.072 1 95.5 37 ASN B CA 1
ATOM 2689 C C . ASN B 1 37 ? 20.188 6.711 4.578 1 95.5 37 ASN B C 1
ATOM 2691 O O . ASN B 1 37 ? 19.719 5.66 5.012 1 95.5 37 ASN B O 1
ATOM 2695 N N . ASN B 1 38 ? 20.594 7.703 5.352 1 97.19 38 ASN B N 1
ATOM 2696 C CA . ASN B 1 38 ? 20.594 7.578 6.805 1 97.19 38 ASN B CA 1
ATOM 2697 C C . ASN B 1 38 ? 19.734 8.656 7.457 1 97.19 38 ASN B C 1
ATOM 2699 O O . ASN B 1 38 ? 19.969 9.031 8.609 1 97.19 38 ASN B O 1
ATOM 2703 N N . PHE B 1 39 ? 18.812 9.18 6.73 1 98.06 39 PHE B N 1
ATOM 2704 C CA . PHE B 1 39 ? 18.031 10.359 7.113 1 98.06 39 PHE B CA 1
ATOM 2705 C C . PHE B 1 39 ? 17.438 10.188 8.5 1 98.06 39 PHE B C 1
ATOM 2707 O O . PHE B 1 39 ? 17.641 11.023 9.383 1 98.06 39 PHE B O 1
ATOM 2714 N N . PHE B 1 40 ? 16.766 9.078 8.781 1 97.69 40 PHE B N 1
ATOM 2715 C CA . PHE B 1 40 ? 16.047 8.883 10.039 1 97.69 40 PHE B CA 1
ATOM 2716 C C . PHE B 1 40 ? 17.016 8.594 11.18 1 97.69 40 PHE B C 1
ATOM 2718 O O . PHE B 1 40 ? 16.766 8.969 12.328 1 97.69 40 PHE B O 1
ATOM 2725 N N . GLU B 1 41 ? 18.141 8.039 10.844 1 97.25 41 GLU B N 1
ATOM 2726 C CA . GLU B 1 41 ? 19.172 7.805 11.859 1 97.25 41 GLU B CA 1
ATOM 2727 C C . GLU B 1 41 ? 19.844 9.109 12.266 1 97.25 41 GLU B C 1
ATOM 2729 O O . GLU B 1 41 ? 20.312 9.242 13.391 1 97.25 41 GLU B O 1
ATOM 2734 N N . LEU B 1 42 ? 19.875 10.039 11.375 1 97.5 42 LEU B N 1
ATOM 2735 C CA . LEU B 1 42 ? 20.562 11.312 11.594 1 97.5 42 LEU B CA 1
ATOM 2736 C C . LEU B 1 42 ? 19.625 12.336 12.211 1 97.5 42 LEU B C 1
ATOM 2738 O O . LEU B 1 42 ? 20.031 13.469 12.5 1 97.5 42 LEU B O 1
ATOM 2742 N N . TYR B 1 43 ? 18.406 11.977 12.438 1 97 43 TYR B N 1
ATOM 2743 C CA . TYR B 1 43 ? 17.344 12.883 12.852 1 97 43 TYR B CA 1
ATOM 2744 C C . TYR B 1 43 ? 17.75 13.68 14.086 1 97 43 TYR B C 1
ATOM 2746 O O . TYR B 1 43 ? 17.688 14.914 14.094 1 97 43 TYR B O 1
ATOM 2754 N N . ASP B 1 44 ? 18.234 13.016 15.109 1 96.44 44 ASP B N 1
ATOM 2755 C CA . ASP B 1 44 ? 18.609 13.688 16.359 1 96.44 44 ASP B CA 1
ATOM 2756 C C . ASP B 1 44 ? 19.75 14.672 16.125 1 96.44 44 ASP B C 1
ATOM 2758 O O . ASP B 1 44 ? 19.781 15.75 16.734 1 96.44 44 ASP B O 1
ATOM 2762 N N . LYS B 1 45 ? 20.656 14.258 15.305 1 96.44 45 LYS B N 1
ATOM 2763 C CA . LYS B 1 45 ? 21.781 15.133 14.969 1 96.44 45 LYS B CA 1
ATOM 2764 C C . LYS B 1 45 ? 21.297 16.375 14.203 1 96.44 45 LYS B C 1
ATOM 2766 O O . LYS B 1 45 ? 21.75 17.484 14.461 1 96.44 45 LYS B O 1
ATOM 2771 N N . ILE B 1 46 ? 20.359 16.172 13.352 1 95.81 46 ILE B N 1
ATOM 2772 C CA . ILE B 1 46 ? 19.812 17.266 12.531 1 95.81 46 ILE B CA 1
ATOM 2773 C C . ILE B 1 46 ? 19.078 18.266 13.422 1 95.81 46 ILE B C 1
ATOM 2775 O O . ILE B 1 46 ? 19.219 19.469 13.258 1 95.81 46 ILE B O 1
ATOM 2779 N N . LEU B 1 47 ? 18.391 17.75 14.398 1 95.06 47 LEU B N 1
ATOM 2780 C CA . LEU B 1 47 ? 17.594 18.594 15.289 1 95.06 47 LEU B CA 1
ATOM 2781 C C . LEU B 1 47 ? 18.5 19.547 16.078 1 95.06 47 LEU B C 1
ATOM 2783 O O . LEU B 1 47 ? 18.047 20.609 16.516 1 95.06 47 LEU B O 1
ATOM 2787 N N . LYS B 1 48 ? 19.734 19.188 16.188 1 94.81 48 LYS B N 1
ATOM 2788 C CA . LYS B 1 48 ? 20.641 19.953 17.016 1 94.81 48 LYS B CA 1
ATOM 2789 C C . LYS B 1 48 ? 21.422 20.984 16.203 1 94.81 48 LYS B C 1
ATOM 2791 O O . LYS B 1 48 ? 22.156 21.797 16.75 1 94.81 48 LYS B O 1
ATOM 2796 N N . LEU B 1 49 ? 21.219 20.891 14.953 1 92.75 49 LEU B N 1
ATOM 2797 C CA . LEU B 1 49 ? 21.969 21.781 14.086 1 92.75 49 LEU B CA 1
ATOM 2798 C C . LEU B 1 49 ? 21.516 23.234 14.273 1 92.75 49 LEU B C 1
ATOM 2800 O O . LEU B 1 49 ? 20.328 23.484 14.477 1 92.75 49 LEU B O 1
ATOM 2804 N N . LYS B 1 50 ? 22.547 24.125 14.242 1 87.56 50 LYS B N 1
ATOM 2805 C CA . LYS B 1 50 ? 22.328 25.562 14.266 1 87.56 50 LYS B CA 1
ATOM 2806 C C . LYS B 1 50 ? 22.984 26.234 13.062 1 87.56 50 LYS B C 1
ATOM 2808 O O . LYS B 1 50 ? 24.125 26.703 13.164 1 87.56 50 LYS B O 1
ATOM 2813 N N . PRO B 1 51 ? 22.141 26.172 12.039 1 82.94 51 PRO B N 1
ATOM 2814 C CA . PRO B 1 51 ? 22.75 26.75 10.836 1 82.94 51 PRO B CA 1
ATOM 2815 C C . PRO B 1 51 ? 23.141 28.219 11.016 1 82.94 51 PRO B C 1
ATOM 2817 O O . PRO B 1 51 ? 22.469 28.953 11.734 1 82.94 51 PRO B O 1
ATOM 2820 N N . ASP B 1 52 ? 24.344 28.609 10.445 1 81 52 ASP B N 1
ATOM 2821 C CA . ASP B 1 52 ? 24.766 30 10.398 1 81 52 ASP B CA 1
ATOM 2822 C C . ASP B 1 52 ? 24.672 30.547 8.977 1 81 52 ASP B C 1
ATOM 2824 O O . ASP B 1 52 ? 24.703 29.797 8.008 1 81 52 ASP B O 1
ATOM 2828 N N . ASP B 1 53 ? 24.469 31.797 8.938 1 78.12 53 ASP B N 1
ATOM 2829 C CA . ASP B 1 53 ? 24.219 32.5 7.68 1 78.12 53 ASP B CA 1
ATOM 2830 C C . ASP B 1 53 ? 25.281 32.156 6.637 1 78.12 53 ASP B C 1
ATOM 2832 O O . ASP B 1 53 ? 25 32.125 5.438 1 78.12 53 ASP B O 1
ATOM 2836 N N . ASP B 1 54 ? 26.391 31.797 7 1 78.38 54 ASP B N 1
ATOM 2837 C CA . ASP B 1 54 ? 27.5 31.516 6.078 1 78.38 54 ASP B CA 1
ATOM 2838 C C . ASP B 1 54 ? 27.281 30.188 5.359 1 78.38 54 ASP B C 1
ATOM 2840 O O . ASP B 1 54 ? 27.891 29.922 4.324 1 78.38 54 ASP B O 1
ATOM 2844 N N . SER B 1 55 ? 26.391 29.453 5.797 1 80.19 55 SER B N 1
ATOM 2845 C CA . SER B 1 55 ? 26.156 28.125 5.227 1 80.19 55 SER B CA 1
ATOM 2846 C C . SER B 1 55 ? 24.938 28.125 4.309 1 80.19 55 SER B C 1
ATOM 2848 O O . SER B 1 55 ? 24.516 27.078 3.836 1 80.19 55 SER B O 1
ATOM 2850 N N . SER B 1 56 ? 24.516 29.359 3.938 1 88.5 56 SER B N 1
ATOM 2851 C CA . SER B 1 56 ? 23.312 29.438 3.133 1 88.5 56 SER B CA 1
ATOM 2852 C C . SER B 1 56 ? 23.609 29.188 1.658 1 88.5 56 SER B C 1
ATOM 2854 O O . SER B 1 56 ? 24.719 29.453 1.188 1 88.5 56 SER B O 1
ATOM 2856 N N . VAL B 1 57 ? 22.672 28.562 1.019 1 89.19 57 VAL B N 1
ATOM 2857 C CA . VAL B 1 57 ? 22.781 28.312 -0.416 1 89.19 57 VAL B CA 1
ATOM 2858 C C . VAL B 1 57 ? 21.625 29.016 -1.146 1 89.19 57 VAL B C 1
ATOM 2860 O O . VAL B 1 57 ? 20.594 29.297 -0.548 1 89.19 57 VAL B O 1
ATOM 2863 N N . HIS B 1 58 ? 21.906 29.359 -2.381 1 89.19 58 HIS B N 1
ATOM 2864 C CA . HIS B 1 58 ? 20.906 30.016 -3.215 1 89.19 58 HIS B CA 1
ATOM 2865 C C . HIS B 1 58 ? 20.844 29.391 -4.602 1 89.19 58 HIS B C 1
ATOM 2867 O O . HIS B 1 58 ? 21.781 28.703 -5.02 1 89.19 58 HIS B O 1
ATOM 2873 N N . GLY B 1 59 ? 19.703 29.531 -5.27 1 91.12 59 GLY B N 1
ATOM 2874 C CA . GLY B 1 59 ? 19.547 29.047 -6.633 1 91.12 59 GLY B CA 1
ATOM 2875 C C . GLY B 1 59 ? 18.125 28.703 -6.988 1 91.12 59 GLY B C 1
ATOM 2876 O O . GLY B 1 59 ? 17.203 28.922 -6.191 1 91.12 59 GLY B O 1
ATOM 2877 N N . ASN B 1 60 ? 17.969 28.281 -8.227 1 93.69 60 ASN B N 1
ATOM 2878 C CA . ASN B 1 60 ? 16.688 27.766 -8.664 1 93.69 60 ASN B CA 1
ATOM 2879 C C . ASN B 1 60 ? 16.328 26.469 -7.957 1 93.69 60 ASN B C 1
ATOM 2881 O O . ASN B 1 60 ? 17.125 25.531 -7.918 1 93.69 60 ASN B O 1
ATOM 2885 N N . ILE B 1 61 ? 15.188 26.484 -7.383 1 95.19 61 ILE B N 1
ATOM 2886 C CA . ILE B 1 61 ? 14.797 25.344 -6.555 1 95.19 61 ILE B CA 1
ATOM 2887 C C . ILE B 1 61 ? 13.711 24.531 -7.262 1 95.19 61 ILE B C 1
ATOM 2889 O O . ILE B 1 61 ? 12.688 25.094 -7.672 1 95.19 61 ILE B O 1
ATOM 2893 N N . GLU B 1 62 ? 13.922 23.266 -7.469 1 97.31 62 GLU B N 1
ATOM 2894 C CA . GLU B 1 62 ? 12.922 22.281 -7.855 1 97.31 62 GLU B CA 1
ATOM 2895 C C . GLU B 1 62 ? 12.664 21.281 -6.727 1 97.31 62 GLU B C 1
ATOM 2897 O O . GLU B 1 62 ? 13.438 20.344 -6.539 1 97.31 62 GLU B O 1
ATOM 2902 N N . TYR B 1 63 ? 11.602 21.453 -6.078 1 97.88 63 TYR B N 1
ATOM 2903 C CA . TYR B 1 63 ? 11.312 20.688 -4.875 1 97.88 63 TYR B CA 1
ATOM 2904 C C . TYR B 1 63 ? 11.086 19.219 -5.207 1 97.88 63 TYR B C 1
ATOM 2906 O O . TYR B 1 63 ? 10.5 18.891 -6.242 1 97.88 63 TYR B O 1
ATOM 2914 N N . LYS B 1 64 ? 11.508 18.344 -4.344 1 98.12 64 LYS B N 1
ATOM 2915 C CA . LYS B 1 64 ? 11.258 16.906 -4.363 1 98.12 64 LYS B CA 1
ATOM 2916 C C . LYS B 1 64 ? 10.391 16.484 -3.18 1 98.12 64 LYS B C 1
ATOM 2918 O O . LYS B 1 64 ? 9.977 17.328 -2.375 1 98.12 64 LYS B O 1
ATOM 2923 N N . ILE B 1 65 ? 10.008 15.227 -3.154 1 97.75 65 ILE B N 1
ATOM 2924 C CA . ILE B 1 65 ? 9.375 14.695 -1.951 1 97.75 65 ILE B CA 1
ATOM 2925 C C . ILE B 1 65 ? 10.281 14.93 -0.746 1 97.75 65 ILE B C 1
ATOM 2927 O O . ILE B 1 65 ? 11.477 14.633 -0.794 1 97.75 65 ILE B O 1
ATOM 2931 N N . PRO B 1 66 ? 9.727 15.484 0.255 1 98 66 PRO B N 1
ATOM 2932 C CA . PRO B 1 66 ? 10.594 16 1.312 1 98 66 PRO B CA 1
ATOM 2933 C C . PRO B 1 66 ? 11.367 14.906 2.039 1 98 66 PRO B C 1
ATOM 2935 O O . PRO B 1 66 ? 12.438 15.156 2.6 1 98 66 PRO B O 1
ATOM 2938 N N . VAL B 1 67 ? 10.852 13.695 2.111 1 97.44 67 VAL B N 1
ATOM 2939 C CA . VAL B 1 67 ? 11.57 12.586 2.736 1 97.44 67 VAL B CA 1
ATOM 2940 C C . VAL B 1 67 ? 12.172 11.688 1.658 1 97.44 67 VAL B C 1
ATOM 2942 O O . VAL B 1 67 ? 11.617 11.578 0.56 1 97.44 67 VAL B O 1
ATOM 2945 N N . PRO B 1 68 ? 13.32 11.086 1.986 1 95.38 68 PRO B N 1
ATOM 2946 C CA . PRO B 1 68 ? 14.047 10.367 0.941 1 95.38 68 PRO B CA 1
ATOM 2947 C C . PRO B 1 68 ? 13.312 9.109 0.472 1 95.38 68 PRO B C 1
ATOM 2949 O O . PRO B 1 68 ? 13.531 8.648 -0.653 1 95.38 68 PRO B O 1
ATOM 2952 N N . TYR B 1 69 ? 12.547 8.492 1.365 1 91.94 69 TYR B N 1
ATOM 2953 C CA . TYR B 1 69 ? 11.789 7.32 0.941 1 91.94 69 TYR B CA 1
ATOM 2954 C C . TYR B 1 69 ? 10.508 7.176 1.751 1 91.94 69 TYR B C 1
ATOM 2956 O O . TYR B 1 69 ? 10.453 7.57 2.918 1 91.94 69 TYR B O 1
ATOM 2964 N N . ILE B 1 70 ? 9.531 6.75 1.098 1 92.94 70 ILE B N 1
ATOM 2965 C CA . ILE B 1 70 ? 8.234 6.418 1.686 1 92.94 70 ILE B CA 1
ATOM 2966 C C . ILE B 1 70 ? 7.945 4.93 1.499 1 92.94 70 ILE B C 1
ATOM 2968 O O . ILE B 1 70 ? 7.855 4.445 0.368 1 92.94 70 ILE B O 1
ATOM 2972 N N . ARG B 1 71 ? 7.824 4.211 2.625 1 90.44 71 ARG B N 1
ATOM 2973 C CA . ARG B 1 71 ? 7.648 2.764 2.572 1 90.44 71 ARG B CA 1
ATOM 2974 C C . ARG B 1 71 ? 6.18 2.398 2.383 1 90.44 71 ARG B C 1
ATOM 2976 O O . ARG B 1 71 ? 5.859 1.42 1.705 1 90.44 71 ARG B O 1
ATOM 2983 N N . SER B 1 72 ? 5.352 3.125 3.016 1 92.44 72 SER B N 1
ATOM 2984 C CA . SER B 1 72 ? 3.908 2.904 2.951 1 92.44 72 SER B CA 1
ATOM 2985 C C . SER B 1 72 ? 3.139 4.172 3.311 1 92.44 72 SER B C 1
ATOM 2987 O O . SER B 1 72 ? 3.695 5.09 3.914 1 92.44 72 SER B O 1
ATOM 2989 N N . VAL B 1 73 ? 1.967 4.203 2.82 1 94.56 73 VAL B N 1
ATOM 2990 C CA . VAL B 1 73 ? 1.037 5.266 3.186 1 94.56 73 VAL B CA 1
ATOM 2991 C C . VAL B 1 73 ? -0.269 4.66 3.693 1 94.56 73 VAL B C 1
ATOM 2993 O O . VAL B 1 73 ? -1.055 4.117 2.912 1 94.56 73 VAL B O 1
ATOM 2996 N N . ARG B 1 74 ? -0.5 4.707 5.016 1 96.31 74 ARG B N 1
ATOM 2997 C CA . ARG B 1 74 ? -1.784 4.395 5.633 1 96.31 74 ARG B CA 1
ATOM 2998 C C . ARG B 1 74 ? -2.623 5.652 5.824 1 96.31 74 ARG B C 1
ATOM 3000 O O . ARG B 1 74 ? -2.322 6.477 6.691 1 96.31 74 ARG B O 1
ATOM 3007 N N . ASP B 1 75 ? -3.602 5.785 4.988 1 97.12 75 ASP B N 1
ATOM 3008 C CA . ASP B 1 75 ? -4.426 6.988 5.039 1 97.12 75 ASP B CA 1
ATOM 3009 C C . ASP B 1 75 ? -5.711 6.738 5.832 1 97.12 75 ASP B C 1
ATOM 3011 O O . ASP B 1 75 ? -6.527 5.895 5.453 1 97.12 75 ASP B O 1
ATOM 3015 N N . PHE B 1 76 ? -5.863 7.488 6.93 1 98.31 76 PHE B N 1
ATOM 3016 C CA . PHE B 1 76 ? -6.93 7.223 7.887 1 98.31 76 PHE B CA 1
ATOM 3017 C C . PHE B 1 76 ? -8.156 8.078 7.586 1 98.31 76 PHE B C 1
ATOM 3019 O O . PHE B 1 76 ? -8.125 8.914 6.68 1 98.31 76 PHE B O 1
ATOM 3026 N N . TYR B 1 77 ? -9.203 7.754 8.188 1 97.81 77 TYR B N 1
ATOM 3027 C CA . TYR B 1 77 ? -10.516 8.375 8.117 1 97.81 77 TYR B CA 1
ATOM 3028 C C . TYR B 1 77 ? -10.906 8.984 9.461 1 97.81 77 TYR B C 1
ATOM 3030 O O . TYR B 1 77 ? -11.859 8.531 10.102 1 97.81 77 TYR B O 1
ATOM 3038 N N . SER B 1 78 ? -10.203 10.117 9.789 1 98.38 78 SER B N 1
ATOM 3039 C CA . SER B 1 78 ? -10.148 10.422 11.219 1 98.38 78 SER B CA 1
ATOM 3040 C C . SER B 1 78 ? -10.961 11.672 11.547 1 98.38 78 SER B C 1
ATOM 3042 O O . SER B 1 78 ? -11.07 12.062 12.711 1 98.38 78 SER B O 1
ATOM 3044 N N . PHE B 1 79 ? -11.57 12.352 10.586 1 98.5 79 PHE B N 1
ATOM 3045 C CA . PHE B 1 79 ? -12.398 13.523 10.844 1 98.5 79 PHE B CA 1
ATOM 3046 C C . PHE B 1 79 ? -13.883 13.164 10.773 1 98.5 79 PHE B C 1
ATOM 3048 O O . PHE B 1 79 ? -14.391 12.797 9.703 1 98.5 79 PHE B O 1
ATOM 3055 N N . GLU B 1 80 ? -14.539 13.312 11.906 1 97.88 80 GLU B N 1
ATOM 3056 C CA . GLU B 1 80 ? -15.945 12.922 12.008 1 97.88 80 GLU B CA 1
ATOM 3057 C C . GLU B 1 80 ? -16.797 13.672 11 1 97.88 80 GLU B C 1
ATOM 3059 O O . GLU B 1 80 ? -17.672 13.078 10.359 1 97.88 80 GLU B O 1
ATOM 3064 N N . GLY B 1 81 ? -16.547 14.969 10.922 1 96.81 81 GLY B N 1
ATOM 3065 C CA . GLY B 1 81 ? -17.312 15.766 9.984 1 96.81 81 GLY B CA 1
ATOM 3066 C C . GLY B 1 81 ? -17.188 15.289 8.547 1 96.81 81 GLY B C 1
ATOM 3067 O O . GLY B 1 81 ? -18.172 15.273 7.801 1 96.81 81 GLY B O 1
ATOM 3068 N N . HIS B 1 82 ? -16 14.852 8.133 1 96.81 82 HIS B N 1
ATOM 3069 C CA . HIS B 1 82 ? -15.789 14.305 6.797 1 96.81 82 HIS B CA 1
ATOM 3070 C C . HIS B 1 82 ? -16.578 13.016 6.594 1 96.81 82 HIS B C 1
ATOM 3072 O O . HIS B 1 82 ? -17.203 12.828 5.551 1 96.81 82 HIS B O 1
ATOM 3078 N N . VAL B 1 83 ? -16.516 12.141 7.574 1 95.69 83 VAL B N 1
ATOM 3079 C CA . VAL B 1 83 ? -17.234 10.867 7.496 1 95.69 83 VAL B CA 1
ATOM 3080 C C . VAL B 1 83 ? -18.734 11.125 7.355 1 95.69 83 VAL B C 1
ATOM 3082 O O . VAL B 1 83 ? -19.391 10.562 6.473 1 95.69 83 VAL B O 1
ATOM 3085 N N . LYS B 1 84 ? -19.297 12.016 8.164 1 95.38 84 LYS B N 1
ATOM 3086 C CA . LYS B 1 84 ? -20.703 12.359 8.141 1 95.38 84 LYS B CA 1
ATOM 3087 C C . LYS B 1 84 ? -21.109 12.93 6.785 1 95.38 84 LYS B C 1
ATOM 3089 O O . LYS B 1 84 ? -22.109 12.516 6.199 1 95.38 84 LYS B O 1
ATOM 3094 N N . ASN B 1 85 ? -20.312 13.82 6.332 1 93.31 85 ASN B N 1
ATOM 3095 C CA . ASN B 1 85 ? -20.609 14.477 5.066 1 93.31 85 ASN B CA 1
ATOM 3096 C C . ASN B 1 85 ? -20.547 13.5 3.896 1 93.31 85 ASN B C 1
ATOM 3098 O O . ASN B 1 85 ? -21.406 13.523 3.012 1 93.31 85 ASN B O 1
ATOM 3102 N N . ALA B 1 86 ? -19.5 12.656 3.865 1 88.12 86 ALA B N 1
ATOM 3103 C CA . ALA B 1 86 ? -19.328 11.672 2.799 1 88.12 86 ALA B CA 1
ATOM 3104 C C . ALA B 1 86 ? -20.5 10.688 2.764 1 88.12 86 ALA B C 1
ATOM 3106 O O . ALA B 1 86 ? -20.984 10.336 1.688 1 88.12 86 ALA B O 1
ATOM 3107 N N . ARG B 1 87 ? -20.938 10.297 3.916 1 88.38 87 ARG B N 1
ATOM 3108 C CA . ARG B 1 87 ? -22.047 9.352 3.996 1 88.38 87 ARG B CA 1
ATOM 3109 C C . ARG B 1 87 ? -23.359 10.023 3.635 1 88.38 87 ARG B C 1
ATOM 3111 O O . ARG B 1 87 ? -24.188 9.453 2.918 1 88.38 87 ARG B O 1
ATOM 3118 N N . LYS B 1 88 ? -23.531 11.219 4.102 1 88.69 88 LYS B N 1
ATOM 3119 C CA . LYS B 1 88 ? -24.734 11.969 3.803 1 88.69 88 LYS B CA 1
ATOM 3120 C C . LYS B 1 88 ? -24.922 12.148 2.297 1 88.69 88 LYS B C 1
ATOM 3122 O O . LYS B 1 88 ? -26.031 12.055 1.784 1 88.69 88 LYS B O 1
ATOM 3127 N N . ASN B 1 89 ? -23.844 12.422 1.611 1 83.38 89 ASN B N 1
ATOM 3128 C CA . ASN B 1 89 ? -23.859 12.586 0.162 1 83.38 89 ASN B CA 1
ATOM 3129 C C . ASN B 1 89 ? -24.375 11.32 -0.535 1 83.38 89 ASN B C 1
ATOM 3131 O O . ASN B 1 89 ? -24.859 11.383 -1.667 1 83.38 89 ASN B O 1
ATOM 3135 N N . LYS B 1 90 ? -24.297 10.148 0.184 1 80.69 90 LYS B N 1
ATOM 3136 C CA . LYS B 1 90 ? -24.766 8.883 -0.369 1 80.69 90 LYS B CA 1
ATOM 3137 C C . LYS B 1 90 ? -26.125 8.492 0.219 1 80.69 90 LYS B C 1
ATOM 3139 O O . LYS B 1 90 ? -26.594 7.371 0.012 1 80.69 90 LYS B O 1
ATOM 3144 N N . GLY B 1 91 ? -26.625 9.391 1.055 1 84.31 91 GLY B N 1
ATOM 3145 C CA . GLY B 1 91 ? -27.922 9.141 1.681 1 84.31 91 GLY B CA 1
ATOM 3146 C C . GLY B 1 91 ? -27.828 8.195 2.865 1 84.31 91 GLY B C 1
ATOM 3147 O O . GLY B 1 91 ? -28.812 7.551 3.229 1 84.31 91 GLY B O 1
ATOM 3148 N N . LEU B 1 92 ? -26.688 8.102 3.391 1 87.06 92 LEU B N 1
ATOM 3149 C CA . LEU B 1 92 ? -26.469 7.18 4.5 1 87.06 92 LEU B CA 1
ATOM 3150 C C . LEU B 1 92 ? -26.266 7.938 5.805 1 87.06 92 LEU B C 1
ATOM 3152 O O . LEU B 1 92 ? -25.75 9.062 5.801 1 87.06 92 LEU B O 1
ATOM 3156 N N . ASN B 1 93 ? -26.672 7.332 6.883 1 90.25 93 ASN B N 1
ATOM 3157 C CA . ASN B 1 93 ? -26.391 7.867 8.211 1 90.25 93 ASN B CA 1
ATOM 3158 C C . ASN B 1 93 ? -25 7.477 8.688 1 90.25 93 ASN B C 1
ATOM 3160 O O . ASN B 1 93 ? -24.359 6.598 8.102 1 90.25 93 ASN B O 1
ATOM 3164 N N . MET B 1 94 ? -24.609 8.203 9.734 1 92.69 94 MET B N 1
ATOM 3165 C CA . MET B 1 94 ? -23.344 7.828 10.375 1 92.69 94 MET B CA 1
ATOM 3166 C C . MET B 1 94 ? -23.391 6.383 10.859 1 92.69 94 MET B C 1
ATOM 3168 O O . MET B 1 94 ? -24.469 5.863 11.18 1 92.69 94 MET B O 1
ATOM 3172 N N . ILE B 1 95 ? -22.266 5.762 10.82 1 91.69 95 ILE B N 1
ATOM 3173 C CA . ILE B 1 95 ? -22.188 4.359 11.211 1 91.69 95 ILE B CA 1
ATOM 3174 C C . ILE B 1 95 ? -21.469 4.238 12.555 1 91.69 95 ILE B C 1
ATOM 3176 O O . ILE B 1 95 ? -20.359 4.754 12.719 1 91.69 95 ILE B O 1
ATOM 3180 N N . ASP B 1 96 ? -22.016 3.488 13.469 1 93.56 96 ASP B N 1
ATOM 3181 C CA . ASP B 1 96 ? -21.5 3.377 14.836 1 93.56 96 ASP B CA 1
ATOM 3182 C C . ASP B 1 96 ? -20.125 2.707 14.852 1 93.56 96 ASP B C 1
ATOM 3184 O O . ASP B 1 96 ? -19.297 3.02 15.703 1 93.56 96 ASP B O 1
ATOM 3188 N N . GLU B 1 97 ? -19.906 1.897 13.945 1 93.25 97 GLU B N 1
ATOM 3189 C CA . GLU B 1 97 ? -18.656 1.125 13.891 1 93.25 97 GLU B CA 1
ATOM 3190 C C . GLU B 1 97 ? -17.453 2.035 13.711 1 93.25 97 GLU B C 1
ATOM 3192 O O . GLU B 1 97 ? -16.359 1.727 14.188 1 93.25 97 GLU B O 1
ATOM 3197 N N . TRP B 1 98 ? -17.703 3.137 13.055 1 96.31 98 TRP B N 1
ATOM 3198 C CA . TRP B 1 98 ? -16.594 4.059 12.82 1 96.31 98 TRP B CA 1
ATOM 3199 C C . TRP B 1 98 ? -16.016 4.551 14.133 1 96.31 98 TRP B C 1
ATOM 3201 O O . TRP B 1 98 ? -14.797 4.742 14.242 1 96.31 98 TRP B O 1
ATOM 3211 N N . TYR B 1 99 ? -16.828 4.688 15.172 1 97.25 99 TYR B N 1
ATOM 3212 C CA . TYR B 1 99 ? -16.391 5.25 16.453 1 97.25 99 TYR B CA 1
ATOM 3213 C C . TYR B 1 99 ? -15.578 4.234 17.234 1 97.25 99 TYR B C 1
ATOM 3215 O O . TYR B 1 99 ? -14.93 4.582 18.234 1 97.25 99 TYR B O 1
ATOM 3223 N N . LYS B 1 100 ? -15.531 2.992 16.828 1 96.44 100 LYS B N 1
ATOM 3224 C CA . LYS B 1 100 ? -14.953 1.921 17.641 1 96.44 100 LYS B CA 1
ATOM 3225 C C . LYS B 1 100 ? -13.438 1.867 17.469 1 96.44 100 LYS B C 1
ATOM 3227 O O . LYS B 1 100 ? -12.711 1.465 18.391 1 96.44 100 LYS B O 1
ATOM 3232 N N . PHE B 1 101 ? -12.922 2.193 16.344 1 96.12 101 PHE B N 1
ATOM 3233 C CA . PHE B 1 101 ? -11.484 2.166 16.062 1 96.12 101 PHE B CA 1
ATOM 3234 C C . PHE B 1 101 ? -11.164 2.969 14.805 1 96.12 101 PHE B C 1
ATOM 3236 O O . PHE B 1 101 ? -12 3.07 13.898 1 96.12 101 PHE B O 1
ATOM 3243 N N . PRO B 1 102 ? -9.922 3.482 14.742 1 97.38 102 PRO B N 1
ATOM 3244 C CA . PRO B 1 102 ? -9.523 4.148 13.5 1 97.38 102 PRO B CA 1
ATOM 3245 C C . PRO B 1 102 ? -9.438 3.189 12.312 1 97.38 102 PRO B C 1
ATOM 3247 O O . PRO B 1 102 ? -8.883 2.096 12.438 1 97.38 102 PRO B O 1
ATOM 3250 N N . VAL B 1 103 ? -10.008 3.584 11.18 1 96.75 103 VAL B N 1
ATOM 3251 C CA . VAL B 1 103 ? -9.93 2.777 9.969 1 96.75 103 VAL B CA 1
ATOM 3252 C C . VAL B 1 103 ? -9.062 3.482 8.93 1 96.75 103 VAL B C 1
ATOM 3254 O O . VAL B 1 103 ? -8.93 4.711 8.953 1 96.75 103 VAL B O 1
ATOM 3257 N N . PHE B 1 104 ? -8.375 2.697 8.133 1 96.62 104 PHE B N 1
ATOM 3258 C CA . PHE B 1 104 ? -7.508 3.266 7.109 1 96.62 104 PHE B CA 1
ATOM 3259 C C . PHE B 1 104 ? -7.496 2.393 5.863 1 96.62 104 PHE B C 1
ATOM 3261 O O . PHE B 1 104 ? -8.086 1.312 5.848 1 96.62 104 PHE B O 1
ATOM 3268 N N . TYR B 1 105 ? -6.984 2.898 4.781 1 94.94 105 TYR B N 1
ATOM 3269 C CA . TYR B 1 105 ? -6.598 2.146 3.592 1 94.94 105 TYR B CA 1
ATOM 3270 C C . TYR B 1 105 ? -5.172 2.48 3.174 1 94.94 105 TYR B C 1
ATOM 3272 O O . TYR B 1 105 ? -4.582 3.443 3.67 1 94.94 105 TYR B O 1
ATOM 3280 N N . PHE B 1 106 ? -4.609 1.635 2.326 1 92.25 106 PHE B N 1
ATOM 3281 C CA . PHE B 1 106 ? -3.256 1.855 1.825 1 92.25 106 PHE B CA 1
ATOM 3282 C C . PHE B 1 106 ? -3.285 2.605 0.499 1 92.25 106 PHE B C 1
ATOM 3284 O O . PHE B 1 106 ? -4.035 2.242 -0.409 1 92.25 106 PHE B O 1
ATOM 3291 N N . SER B 1 107 ? -2.514 3.633 0.438 1 87.5 107 SER B N 1
ATOM 3292 C CA . SER B 1 107 ? -2.316 4.309 -0.84 1 87.5 107 SER B CA 1
ATOM 3293 C C . SER B 1 107 ? -1.134 3.719 -1.601 1 87.5 107 SER B C 1
ATOM 3295 O O . SER B 1 107 ? -0.359 2.938 -1.044 1 87.5 107 SER B O 1
ATOM 3297 N N . CYS B 1 108 ? -1.057 4.121 -2.887 1 79.75 108 CYS B N 1
ATOM 3298 C CA . CYS B 1 108 ? 0.009 3.615 -3.744 1 79.75 108 CYS B CA 1
ATOM 3299 C C . CYS B 1 108 ? 1.259 4.48 -3.629 1 79.75 108 CYS B C 1
ATOM 3301 O O . CYS B 1 108 ? 1.237 5.66 -3.982 1 79.75 108 CYS B O 1
ATOM 3303 N N . THR B 1 109 ? 2.354 3.906 -3.32 1 78.94 109 THR B N 1
ATOM 3304 C CA . THR B 1 109 ? 3.57 4.664 -3.041 1 78.94 109 THR B CA 1
ATOM 3305 C C . THR B 1 109 ? 4.277 5.047 -4.34 1 78.94 109 THR B C 1
ATOM 3307 O O . THR B 1 109 ? 5.039 6.016 -4.375 1 78.94 109 THR B O 1
ATOM 3310 N N . PRO B 1 110 ? 4.008 4.301 -5.422 1 79.5 110 PRO B N 1
ATOM 3311 C CA . PRO B 1 110 ? 4.723 4.703 -6.637 1 79.5 110 PRO B CA 1
ATOM 3312 C C . PRO B 1 110 ? 4.145 5.965 -7.273 1 79.5 110 PRO B C 1
ATOM 3314 O O . PRO B 1 110 ? 4.766 6.555 -8.156 1 79.5 110 PRO B O 1
ATOM 3317 N N . ASN B 1 111 ? 3.018 6.383 -6.867 1 88 111 ASN B N 1
ATOM 3318 C CA . ASN B 1 111 ? 2.367 7.535 -7.48 1 88 111 ASN B CA 1
ATOM 3319 C C . ASN B 1 111 ? 2.314 8.727 -6.523 1 88 111 ASN B C 1
ATOM 3321 O O . ASN B 1 111 ? 1.251 9.305 -6.309 1 88 111 ASN B O 1
ATOM 3325 N N . ILE B 1 112 ? 3.465 9.055 -6.035 1 94.44 112 ILE B N 1
ATOM 3326 C CA . ILE B 1 112 ? 3.617 10.188 -5.125 1 94.44 112 ILE B CA 1
ATOM 3327 C C . ILE B 1 112 ? 4.297 11.344 -5.844 1 94.44 112 ILE B C 1
ATOM 3329 O O . ILE B 1 112 ? 5.301 11.148 -6.539 1 94.44 112 ILE B O 1
ATOM 3333 N N . TYR B 1 113 ? 3.803 12.531 -5.703 1 96.56 113 TYR B N 1
ATOM 3334 C CA . TYR B 1 113 ? 4.277 13.719 -6.406 1 96.56 113 TYR B CA 1
ATOM 3335 C C . TYR B 1 113 ? 4.676 14.812 -5.426 1 96.56 113 TYR B C 1
ATOM 3337 O O . TYR B 1 113 ? 4.016 15.008 -4.402 1 96.56 113 TYR B O 1
ATOM 3345 N N . PRO B 1 114 ? 5.73 15.508 -5.758 1 98 114 PRO B N 1
ATOM 3346 C CA . PRO B 1 114 ? 6.109 16.641 -4.922 1 98 114 PRO B CA 1
ATOM 3347 C C . PRO B 1 114 ? 5.285 17.891 -5.215 1 98 114 PRO B C 1
ATOM 3349 O O . PRO B 1 114 ? 4.523 17.922 -6.188 1 98 114 PRO B O 1
ATOM 3352 N N . SER B 1 115 ? 5.43 18.797 -4.336 1 98.5 115 SER B N 1
ATOM 3353 C CA . SER B 1 115 ? 4.887 20.125 -4.613 1 98.5 115 SER B CA 1
ATOM 3354 C C . SER B 1 115 ? 5.508 20.734 -5.871 1 98.5 115 SER B C 1
ATOM 3356 O O . SER B 1 115 ? 6.641 20.391 -6.23 1 98.5 115 SER B O 1
ATOM 3358 N N . ASP B 1 116 ? 4.75 21.594 -6.535 1 98 116 ASP B N 1
ATOM 3359 C CA . ASP B 1 116 ? 5.18 22.438 -7.656 1 98 116 ASP B CA 1
ATOM 3360 C C . ASP B 1 116 ? 5.32 21.609 -8.93 1 98 116 ASP B C 1
ATOM 3362 O O . ASP B 1 116 ? 5.898 22.062 -9.914 1 98 116 ASP B O 1
ATOM 3366 N N . CYS B 1 117 ? 4.879 20.391 -8.898 1 96.88 117 CYS B N 1
ATOM 3367 C CA . CYS B 1 117 ? 4.867 19.594 -10.117 1 96.88 117 CYS B CA 1
ATOM 3368 C C . CYS B 1 117 ? 3.465 19.516 -10.711 1 96.88 117 CYS B C 1
ATOM 3370 O O . CYS B 1 117 ? 2.488 19.875 -10.047 1 96.88 117 CYS B O 1
ATOM 3372 N N . ASP B 1 118 ? 3.412 19.156 -11.953 1 97.69 118 ASP B N 1
ATOM 3373 C CA . ASP B 1 118 ? 2.141 19 -12.648 1 97.69 118 ASP B CA 1
ATOM 3374 C C . ASP B 1 118 ? 1.521 17.625 -12.352 1 97.69 118 ASP B C 1
ATOM 3376 O O . ASP B 1 118 ? 2.234 16.641 -12.219 1 97.69 118 ASP B O 1
ATOM 3380 N N . ILE B 1 119 ? 0.25 17.641 -12.141 1 97.25 119 ILE B N 1
ATOM 3381 C CA . ILE B 1 119 ? -0.549 16.422 -12.062 1 97.25 119 ILE B CA 1
ATOM 3382 C C . ILE B 1 119 ? -1.396 16.281 -13.328 1 97.25 119 ILE B C 1
ATOM 3384 O O . ILE B 1 119 ? -2.174 17.188 -13.664 1 97.25 119 ILE B O 1
ATOM 3388 N N . LYS B 1 120 ? -1.243 15.242 -14.031 1 95.5 120 LYS B N 1
ATOM 3389 C CA . LYS B 1 120 ? -2.018 15.016 -15.25 1 95.5 120 LYS B CA 1
ATOM 3390 C C . LYS B 1 120 ? -3.504 14.867 -14.938 1 95.5 120 LYS B C 1
ATOM 3392 O O . LYS B 1 120 ? -3.873 14.219 -13.953 1 95.5 120 LYS B O 1
ATOM 3397 N N . TYR B 1 121 ? -4.277 15.484 -15.742 1 96.44 121 TYR B N 1
ATOM 3398 C CA . TYR B 1 121 ? -5.715 15.297 -15.594 1 96.44 121 TYR B CA 1
ATOM 3399 C C . TYR B 1 121 ? -6.125 13.875 -15.961 1 96.44 121 TYR B C 1
ATOM 3401 O O . TYR B 1 121 ? -5.73 13.359 -17.016 1 96.44 121 TYR B O 1
ATOM 3409 N N . PRO B 1 122 ? -6.824 13.164 -15.07 1 93.94 122 PRO B N 1
ATOM 3410 C CA . PRO B 1 122 ? -7.289 11.812 -15.383 1 93.94 122 PRO B CA 1
ATOM 3411 C C . PRO B 1 122 ? -8.414 11.797 -16.422 1 93.94 122 PRO B C 1
ATOM 3413 O O . PRO B 1 122 ? -9.586 11.992 -16.062 1 93.94 122 PRO B O 1
ATOM 3416 N N . GLU B 1 123 ? -8.211 11.43 -17.578 1 89.56 123 GLU B N 1
ATOM 3417 C CA . GLU B 1 123 ? -9.148 11.562 -18.703 1 89.56 123 GLU B CA 1
ATOM 3418 C C . GLU B 1 123 ? -10.359 10.648 -18.516 1 89.56 123 GLU B C 1
ATOM 3420 O O . GLU B 1 123 ? -11.414 10.898 -19.094 1 89.56 123 GLU B O 1
ATOM 3425 N N . LYS B 1 124 ? -10.234 9.625 -17.719 1 90.12 124 LYS B N 1
ATOM 3426 C CA . LYS B 1 124 ? -11.328 8.672 -17.547 1 90.12 124 LYS B CA 1
ATOM 3427 C C . LYS B 1 124 ? -12.219 9.062 -16.375 1 90.12 124 LYS B C 1
ATOM 3429 O O . LYS B 1 124 ? -13.18 8.359 -16.062 1 90.12 124 LYS B O 1
ATOM 3434 N N . SER B 1 125 ? -11.891 10.148 -15.688 1 94.69 125 SER B N 1
ATOM 3435 C CA . SER B 1 125 ? -12.68 10.633 -14.562 1 94.69 125 SER B CA 1
ATOM 3436 C C . SER B 1 125 ? -13.25 12.023 -14.836 1 94.69 125 SER B C 1
ATOM 3438 O O . SER B 1 125 ? -12.586 12.859 -15.461 1 94.69 125 SER B O 1
ATOM 3440 N N . LYS B 1 126 ? -14.453 12.289 -14.344 1 96.06 126 LYS B N 1
ATOM 3441 C CA . LYS B 1 126 ? -15.078 13.602 -14.414 1 96.06 126 LYS B CA 1
ATOM 3442 C C . LYS B 1 126 ? -15.203 14.234 -13.031 1 96.06 126 LYS B C 1
ATOM 3444 O O . LYS B 1 126 ? -15.648 15.375 -12.906 1 96.06 126 LYS B O 1
ATOM 3449 N N . MET B 1 127 ? -14.844 13.516 -12.062 1 97.69 127 MET B N 1
ATOM 3450 C CA . MET B 1 127 ? -14.977 13.984 -10.688 1 97.69 127 MET B CA 1
ATOM 3451 C C . MET B 1 127 ? -13.633 13.969 -9.969 1 97.69 127 MET B C 1
ATOM 3453 O O . MET B 1 127 ? -13.484 13.32 -8.93 1 97.69 127 MET B O 1
ATOM 3457 N N . PHE B 1 128 ? -12.656 14.703 -10.578 1 98.31 128 PHE B N 1
ATOM 3458 C CA . PHE B 1 128 ? -11.312 14.828 -10.016 1 98.31 128 PHE B CA 1
ATOM 3459 C C . PHE B 1 128 ? -11.312 15.789 -8.836 1 98.31 128 PHE B C 1
ATOM 3461 O O . PHE B 1 128 ? -11.719 16.938 -8.961 1 98.31 128 PHE B O 1
ATOM 3468 N N . ASP B 1 129 ? -10.898 15.305 -7.637 1 98.5 129 ASP B N 1
ATOM 3469 C CA . ASP B 1 129 ? -11.055 16 -6.367 1 98.5 129 ASP B CA 1
ATOM 3470 C C . ASP B 1 129 ? -9.727 16.078 -5.609 1 98.5 129 ASP B C 1
ATOM 3472 O O . ASP B 1 129 ? -8.828 15.258 -5.848 1 98.5 129 ASP B O 1
ATOM 3476 N N . TYR B 1 130 ? -9.492 17.125 -4.859 1 98.81 130 TYR B N 1
ATOM 3477 C CA . TYR B 1 130 ? -8.406 17.188 -3.889 1 98.81 130 TYR B CA 1
ATOM 3478 C C . TYR B 1 130 ? -8.891 16.797 -2.5 1 98.81 130 TYR B C 1
ATOM 3480 O O . TYR B 1 130 ? -10.094 16.828 -2.221 1 98.81 130 TYR B O 1
ATOM 3488 N N . GLU B 1 131 ? -8.016 16.344 -1.662 1 98.75 131 GLU B N 1
ATOM 3489 C CA . GLU B 1 131 ? -8.305 16.125 -0.25 1 98.75 131 GLU B CA 1
ATOM 3490 C C . GLU B 1 131 ? -7.23 16.75 0.641 1 98.75 131 GLU B C 1
ATOM 3492 O O . GLU B 1 131 ? -6.062 16.359 0.577 1 98.75 131 GLU B O 1
ATOM 3497 N N . MET B 1 132 ? -7.613 17.672 1.423 1 98.88 132 MET B N 1
ATOM 3498 C CA . MET B 1 132 ? -6.719 18.391 2.334 1 98.88 132 MET B CA 1
ATOM 3499 C C . MET B 1 132 ? -6.434 17.547 3.574 1 98.88 132 MET B C 1
ATOM 3501 O O . MET B 1 132 ? -7.34 17.25 4.352 1 98.88 132 MET B O 1
ATOM 3505 N N . GLU B 1 133 ? -5.168 17.125 3.754 1 98.88 133 GLU B N 1
ATOM 3506 C CA . GLU B 1 133 ? -4.766 16.281 4.871 1 98.88 133 GLU B CA 1
ATOM 3507 C C . GLU B 1 133 ? -3.4 16.688 5.414 1 98.88 133 GLU B C 1
ATOM 3509 O O . GLU B 1 133 ? -2.725 17.547 4.824 1 98.88 133 GLU B O 1
ATOM 3514 N N . VAL B 1 134 ? -3.1 16.188 6.559 1 98.88 134 VAL B N 1
ATOM 3515 C CA . VAL B 1 134 ? -1.768 16.203 7.152 1 98.88 134 VAL B CA 1
ATOM 3516 C C . VAL B 1 134 ? -1.235 14.789 7.289 1 98.88 134 VAL B C 1
ATOM 3518 O O . VAL B 1 134 ? -1.993 13.859 7.586 1 98.88 134 VAL B O 1
ATOM 3521 N N . ALA B 1 135 ? 0.022 14.625 7.012 1 98.75 135 ALA B N 1
ATOM 3522 C CA . ALA B 1 135 ? 0.666 13.32 7.141 1 98.75 135 ALA B CA 1
ATOM 3523 C C . ALA B 1 135 ? 1.722 13.336 8.242 1 98.75 135 ALA B C 1
ATOM 3525 O O . ALA B 1 135 ? 2.484 14.297 8.367 1 98.75 135 ALA B O 1
ATOM 3526 N N . ALA B 1 136 ? 1.724 12.344 9.078 1 98.81 136 ALA B N 1
ATOM 3527 C CA . ALA B 1 136 ? 2.809 12.094 10.023 1 98.81 136 ALA B CA 1
ATOM 3528 C C . ALA B 1 136 ? 3.812 11.094 9.453 1 98.81 136 ALA B C 1
ATOM 3530 O O . ALA B 1 136 ? 3.428 10.109 8.828 1 98.81 136 ALA B O 1
ATOM 3531 N N . VAL B 1 137 ? 5.074 11.344 9.664 1 98.75 137 VAL B N 1
ATOM 3532 C CA . VAL B 1 137 ? 6.145 10.477 9.172 1 98.75 137 VAL B CA 1
ATOM 3533 C C . VAL B 1 137 ? 6.746 9.688 10.328 1 98.75 137 VAL B C 1
ATOM 3535 O O . VAL B 1 137 ? 7.328 10.266 11.25 1 98.75 137 VAL B O 1
ATOM 3538 N N . ILE B 1 138 ? 6.621 8.367 10.234 1 98.56 138 ILE B N 1
ATOM 3539 C CA . ILE B 1 138 ? 7.234 7.492 11.227 1 98.56 138 ILE B CA 1
ATOM 3540 C C . ILE B 1 138 ? 8.75 7.496 11.055 1 98.56 138 ILE B C 1
ATOM 3542 O O . ILE B 1 138 ? 9.258 7.316 9.945 1 98.56 138 ILE B O 1
ATOM 3546 N N . GLY B 1 139 ? 9.43 7.727 12.141 1 98.12 139 GLY B N 1
ATOM 3547 C CA . GLY B 1 139 ? 10.883 7.789 12.078 1 98.12 139 GLY B CA 1
ATOM 3548 C C . GLY B 1 139 ? 11.555 6.746 12.953 1 98.12 139 GLY B C 1
ATOM 3549 O O . GLY B 1 139 ? 12.758 6.508 12.82 1 98.12 139 GLY B O 1
ATOM 3550 N N . ARG B 1 140 ? 10.805 6.184 13.789 1 96.44 140 ARG B N 1
ATOM 3551 C CA . ARG B 1 140 ? 11.289 5.141 14.688 1 96.44 140 ARG B CA 1
ATOM 3552 C C . ARG B 1 140 ? 10.445 3.877 14.562 1 96.44 140 ARG B C 1
ATOM 3554 O O . ARG B 1 140 ? 9.211 3.943 14.555 1 96.44 140 ARG B O 1
ATOM 3561 N N . ARG B 1 141 ? 11.195 2.74 14.461 1 95.94 141 ARG B N 1
ATOM 3562 C CA . ARG B 1 141 ? 10.461 1.477 14.469 1 95.94 141 ARG B CA 1
ATOM 3563 C C . ARG B 1 141 ? 9.57 1.371 15.703 1 95.94 141 ARG B C 1
ATOM 3565 O O . ARG B 1 141 ? 10.008 1.628 16.828 1 95.94 141 ARG B O 1
ATOM 3572 N N . THR B 1 142 ? 8.312 1.058 15.492 1 96.31 142 THR B N 1
ATOM 3573 C CA . THR B 1 142 ? 7.32 1.033 16.562 1 96.31 142 THR B CA 1
ATOM 3574 C C . THR B 1 142 ? 6.336 -0.114 16.359 1 96.31 142 THR B C 1
ATOM 3576 O O . THR B 1 142 ? 5.816 -0.306 15.258 1 96.31 142 THR B O 1
ATOM 3579 N N . ILE B 1 143 ? 6.102 -0.894 17.375 1 94.44 143 ILE B N 1
ATOM 3580 C CA . ILE B 1 143 ? 5.148 -1.995 17.344 1 94.44 143 ILE B CA 1
ATOM 3581 C C . ILE B 1 143 ? 4.379 -2.062 18.656 1 94.44 143 ILE B C 1
ATOM 3583 O O . ILE B 1 143 ? 4.965 -1.891 19.734 1 94.44 143 ILE B O 1
ATOM 3587 N N . ASN B 1 144 ? 3.059 -2.154 18.594 1 95.38 144 ASN B N 1
ATOM 3588 C CA . ASN B 1 144 ? 2.195 -2.311 19.75 1 95.38 144 ASN B CA 1
ATOM 3589 C C . ASN B 1 144 ? 2.41 -1.188 20.766 1 95.38 144 ASN B C 1
ATOM 3591 O O . ASN B 1 144 ? 2.576 -1.444 21.953 1 95.38 144 ASN B O 1
ATOM 3595 N N . CYS B 1 145 ? 2.508 0.014 20.203 1 96.69 145 CYS B N 1
ATOM 3596 C CA . CYS B 1 145 ? 2.613 1.161 21.109 1 96.69 145 CYS B CA 1
ATOM 3597 C C . CYS B 1 145 ? 1.246 1.557 21.641 1 96.69 145 CYS B C 1
ATOM 3599 O O . CYS B 1 145 ? 0.217 1.115 21.125 1 96.69 145 CYS B O 1
ATOM 3601 N N . HIS B 1 146 ? 1.271 2.422 22.75 1 95.81 146 HIS B N 1
ATOM 3602 C CA . HIS B 1 146 ? 0.03 2.861 23.391 1 95.81 146 HIS B CA 1
ATOM 3603 C C . HIS B 1 146 ? 0.131 4.309 23.859 1 95.81 146 HIS B C 1
ATOM 3605 O O . HIS B 1 146 ? 1.21 4.773 24.234 1 95.81 146 HIS B O 1
ATOM 3611 N N . GLY B 1 147 ? -0.99 4.941 23.766 1 91.81 147 GLY B N 1
ATOM 3612 C CA . GLY B 1 147 ? -1.098 6.285 24.312 1 91.81 147 GLY B CA 1
ATOM 3613 C C . GLY B 1 147 ? -0.063 7.238 23.75 1 91.81 147 GLY B C 1
ATOM 3614 O O . GLY B 1 147 ? 0.155 7.281 22.531 1 91.81 147 GLY B O 1
ATOM 3615 N N . SER B 1 148 ? 0.533 7.961 24.656 1 89.06 148 SER B N 1
ATOM 3616 C CA . SER B 1 148 ? 1.425 9.047 24.266 1 89.06 148 SER B CA 1
ATOM 3617 C C . SER B 1 148 ? 2.744 8.516 23.719 1 89.06 148 SER B C 1
ATOM 3619 O O . SER B 1 148 ? 3.516 9.25 23.109 1 89.06 148 SER B O 1
ATOM 3621 N N . GLU B 1 149 ? 3.018 7.242 23.906 1 94.19 149 GLU B N 1
ATOM 3622 C CA . GLU B 1 149 ? 4.238 6.66 23.359 1 94.19 149 GLU B CA 1
ATOM 3623 C C . GLU B 1 149 ? 4.18 6.598 21.828 1 94.19 149 GLU B C 1
ATOM 3625 O O . GLU B 1 149 ? 5.215 6.625 21.156 1 94.19 149 GLU B O 1
ATOM 3630 N N . CYS B 1 150 ? 2.971 6.57 21.312 1 97.12 150 CYS B N 1
ATOM 3631 C CA . CYS B 1 150 ? 2.771 6.418 19.875 1 97.12 150 CYS B CA 1
ATOM 3632 C C . CYS B 1 150 ? 3.324 7.617 19.125 1 97.12 150 CYS B C 1
ATOM 3634 O O . CYS B 1 150 ? 4.016 7.457 18.109 1 97.12 150 CYS B O 1
ATOM 3636 N N . ILE B 1 151 ? 3.125 8.766 19.672 1 97 151 ILE B N 1
ATOM 3637 C CA . ILE B 1 151 ? 3.484 9.984 18.969 1 97 151 ILE B CA 1
ATOM 3638 C C . ILE B 1 151 ? 5.004 10.141 18.938 1 97 151 ILE B C 1
ATOM 3640 O O . ILE B 1 151 ? 5.543 10.867 18.094 1 97 151 ILE B O 1
ATOM 3644 N N . LYS B 1 152 ? 5.707 9.469 19.828 1 96.5 152 LYS B N 1
ATOM 3645 C CA . LYS B 1 152 ? 7.164 9.531 19.875 1 96.5 152 LYS B CA 1
ATOM 3646 C C . LYS B 1 152 ? 7.789 8.906 18.641 1 96.5 152 LYS B C 1
ATOM 3648 O O . LYS B 1 152 ? 8.961 9.148 18.328 1 96.5 152 LYS B O 1
ATOM 3653 N N . SER B 1 153 ? 7.031 8.078 17.969 1 98 153 SER B N 1
ATOM 3654 C CA . SER B 1 153 ? 7.547 7.43 16.766 1 98 153 SER B CA 1
ATOM 3655 C C . SER B 1 153 ? 7.555 8.383 15.578 1 98 153 SER B C 1
ATOM 3657 O O . SER B 1 153 ? 8.172 8.102 14.547 1 98 153 SER B O 1
ATOM 3659 N N . VAL B 1 154 ? 6.887 9.516 15.711 1 98.56 154 VAL B N 1
ATOM 3660 C CA . VAL B 1 154 ? 6.727 10.469 14.625 1 98.56 154 VAL B CA 1
ATOM 3661 C C . VAL B 1 154 ? 7.895 11.453 14.617 1 98.56 154 VAL B C 1
ATOM 3663 O O . VAL B 1 154 ? 8.133 12.141 15.609 1 98.56 154 VAL B O 1
ATOM 3666 N N . TYR B 1 155 ? 8.562 11.547 13.461 1 98.56 155 TYR B N 1
ATOM 3667 C CA . TYR B 1 155 ? 9.703 12.445 13.375 1 98.56 155 TYR B CA 1
ATOM 3668 C C . TYR B 1 155 ? 9.328 13.742 12.672 1 98.56 155 TYR B C 1
ATOM 3670 O O . TYR B 1 155 ? 10.055 14.734 12.75 1 98.56 155 TYR B O 1
ATOM 3678 N N . GLY B 1 156 ? 8.195 13.766 12.016 1 98.69 156 GLY B N 1
ATOM 3679 C CA . GLY B 1 156 ? 7.801 14.992 11.344 1 98.69 156 GLY B CA 1
ATOM 3680 C C . GLY B 1 156 ? 6.426 14.914 10.703 1 98.69 156 GLY B C 1
ATOM 3681 O O . GLY B 1 156 ? 5.758 13.875 10.781 1 98.69 156 GLY B O 1
ATOM 3682 N N . PHE B 1 157 ? 6.004 16.016 10.156 1 98.88 157 PHE B N 1
ATOM 3683 C CA . PHE B 1 157 ? 4.703 16.172 9.516 1 98.88 157 PHE B CA 1
ATOM 3684 C C . PHE B 1 157 ? 4.84 16.859 8.172 1 98.88 157 PHE B C 1
ATOM 3686 O O . PHE B 1 157 ? 5.789 17.625 7.945 1 98.88 157 PHE B O 1
ATOM 3693 N N . MET B 1 158 ? 3.943 16.578 7.273 1 98.88 158 MET B N 1
ATOM 3694 C CA . MET B 1 158 ? 3.877 17.172 5.941 1 98.88 158 MET B CA 1
ATOM 3695 C C . MET B 1 158 ? 2.434 17.469 5.547 1 98.88 158 MET B C 1
ATOM 3697 O O . MET B 1 158 ? 1.505 16.844 6.059 1 98.88 158 MET B O 1
ATOM 3701 N N . ILE B 1 159 ? 2.254 18.484 4.719 1 98.94 15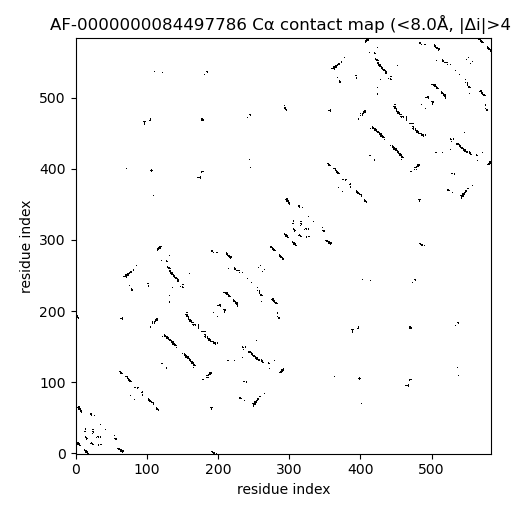9 ILE B N 1
ATOM 3702 C CA . ILE B 1 159 ? 0.97 18.609 4.043 1 98.94 159 ILE B CA 1
ATOM 3703 C C . ILE B 1 159 ? 0.773 17.453 3.074 1 98.94 159 ILE B C 1
ATOM 3705 O O . ILE B 1 159 ? 1.716 17.031 2.398 1 98.94 159 ILE B O 1
ATOM 3709 N N . MET B 1 160 ? -0.41 16.938 3.018 1 98.81 160 MET B N 1
ATOM 3710 C CA . MET B 1 160 ? -0.723 15.828 2.117 1 98.81 160 MET B CA 1
ATOM 3711 C C . MET B 1 160 ? -1.998 16.109 1.33 1 98.81 160 MET B C 1
ATOM 3713 O O . MET B 1 160 ? -2.98 16.609 1.889 1 98.81 160 MET B O 1
ATOM 3717 N N . ASN B 1 161 ? -1.954 15.977 0.022 1 98.88 161 ASN B N 1
ATOM 3718 C CA . ASN B 1 161 ? -3.125 15.961 -0.847 1 98.88 161 ASN B CA 1
ATOM 3719 C C . ASN B 1 161 ? -3.416 14.555 -1.374 1 98.88 161 ASN B C 1
ATOM 3721 O O . ASN B 1 161 ? -2.666 14.031 -2.197 1 98.88 161 ASN B O 1
ATOM 3725 N N . ASP B 1 162 ? -4.445 13.992 -0.851 1 98.25 162 ASP B N 1
ATOM 3726 C CA . ASP B 1 162 ? -4.879 12.672 -1.313 1 98.25 162 ASP B CA 1
ATOM 3727 C C . ASP B 1 162 ? -5.848 12.797 -2.486 1 98.25 162 ASP B C 1
ATOM 3729 O O . ASP B 1 162 ? -7.062 12.664 -2.311 1 98.25 162 ASP B O 1
ATOM 3733 N N . TRP B 1 163 ? -5.301 12.883 -3.699 1 98.06 163 TRP B N 1
ATOM 3734 C CA . TRP B 1 163 ? -6.121 13.078 -4.891 1 98.06 163 TRP B CA 1
ATOM 3735 C C . TRP B 1 163 ? -7.141 11.945 -5.035 1 98.06 163 TRP B C 1
ATOM 3737 O O . TRP B 1 163 ? -6.824 10.781 -4.781 1 98.06 163 TRP B O 1
ATOM 3747 N N . SER B 1 164 ? -8.336 12.312 -5.508 1 97.19 164 SER B N 1
ATOM 3748 C CA . SER B 1 164 ? -9.406 11.32 -5.57 1 97.19 164 SER B CA 1
ATOM 3749 C C . SER B 1 164 ? -10.141 11.391 -6.906 1 97.19 164 SER B C 1
ATOM 3751 O O . SER B 1 164 ? -10.469 12.477 -7.383 1 97.19 164 SER B O 1
ATOM 3753 N N . LEU B 1 165 ? -10.289 10.281 -7.555 1 97.31 165 LEU B N 1
ATOM 3754 C CA . LEU B 1 165 ? -11.227 10.117 -8.664 1 97.31 165 LEU B CA 1
ATOM 3755 C C . LEU B 1 165 ? -12.57 9.594 -8.164 1 97.31 165 LEU B C 1
ATOM 3757 O O . LEU B 1 165 ? -12.805 8.383 -8.172 1 97.31 165 LEU B O 1
ATOM 3761 N N . ARG B 1 166 ? -13.461 10.531 -7.871 1 97 166 ARG B N 1
ATOM 3762 C CA . ARG B 1 166 ? -14.641 10.227 -7.062 1 97 166 ARG B CA 1
ATOM 3763 C C . ARG B 1 166 ? -15.594 9.297 -7.809 1 97 166 ARG B C 1
ATOM 3765 O O . ARG B 1 166 ? -16.219 8.422 -7.203 1 97 166 ARG B O 1
ATOM 3772 N N . ASP B 1 167 ? -15.789 9.477 -9.109 1 96.69 167 ASP B N 1
ATOM 3773 C CA . ASP B 1 167 ? -16.688 8.633 -9.891 1 96.69 167 ASP B CA 1
ATOM 3774 C C . ASP B 1 167 ? -16.172 7.199 -9.961 1 96.69 167 ASP B C 1
ATOM 3776 O O . ASP B 1 167 ? -16.938 6.25 -9.797 1 96.69 167 ASP B O 1
ATOM 3780 N N . ILE B 1 168 ? -14.859 7.023 -10.117 1 95.88 168 ILE B N 1
ATOM 3781 C CA . ILE B 1 168 ? -14.234 5.703 -10.148 1 95.88 168 ILE B CA 1
ATOM 3782 C C . ILE B 1 168 ? -14.273 5.078 -8.758 1 95.88 168 ILE B C 1
ATOM 3784 O O . ILE B 1 168 ? -14.641 3.91 -8.609 1 95.88 168 ILE B O 1
ATOM 3788 N N . GLN B 1 169 ? -13.945 5.875 -7.781 1 95.19 169 GLN B N 1
ATOM 3789 C CA . GLN B 1 169 ? -13.977 5.426 -6.395 1 95.19 169 GLN B CA 1
ATOM 3790 C C . GLN B 1 169 ? -15.367 4.93 -6.012 1 95.19 169 GLN B C 1
ATOM 3792 O O . GLN B 1 169 ? -15.508 3.873 -5.391 1 95.19 169 GLN B O 1
ATOM 3797 N N . ARG B 1 170 ? -16.375 5.703 -6.375 1 93.56 170 ARG B N 1
ATOM 3798 C CA . ARG B 1 170 ? -17.766 5.359 -6.047 1 93.56 170 ARG B CA 1
ATOM 3799 C C . ARG B 1 170 ? -18.125 3.986 -6.598 1 93.56 170 ARG B C 1
ATOM 3801 O O . ARG B 1 170 ? -18.766 3.188 -5.91 1 93.56 170 ARG B O 1
ATOM 3808 N N . GLU B 1 171 ? -17.734 3.707 -7.766 1 93.5 171 GLU B N 1
ATOM 3809 C CA . GLU B 1 171 ? -18.062 2.438 -8.398 1 93.5 171 GLU B CA 1
ATOM 3810 C C . GLU B 1 171 ? -17.328 1.278 -7.742 1 93.5 171 GLU B C 1
ATOM 3812 O O . GLU B 1 171 ? -17.922 0.233 -7.465 1 93.5 171 GLU B O 1
ATOM 3817 N N . GLU B 1 172 ? -16.031 1.446 -7.469 1 93.75 172 GLU B N 1
ATOM 3818 C CA . GLU B 1 172 ? -15.266 0.333 -6.922 1 93.75 172 GLU B CA 1
ATOM 3819 C C . GLU B 1 172 ? -15.664 0.036 -5.48 1 93.75 172 GLU B C 1
ATOM 3821 O O . GLU B 1 172 ? -15.625 -1.116 -5.047 1 93.75 172 GLU B O 1
ATOM 3826 N N . MET B 1 173 ? -16.078 1.038 -4.785 1 91.38 173 MET B N 1
ATOM 3827 C CA . MET B 1 173 ? -16.422 0.862 -3.377 1 91.38 173 MET B CA 1
ATOM 3828 C C . MET B 1 173 ? -17.719 0.064 -3.225 1 91.38 173 MET B C 1
ATOM 3830 O O . MET B 1 173 ? -18 -0.468 -2.15 1 91.38 173 MET B O 1
ATOM 3834 N N . LYS B 1 174 ? -18.516 -0.015 -4.273 1 89.88 174 LYS B N 1
ATOM 3835 C CA . LYS B 1 174 ? -19.719 -0.833 -4.246 1 89.88 174 LYS B CA 1
ATOM 3836 C C . LYS B 1 174 ? -19.391 -2.307 -4.039 1 89.88 174 LYS B C 1
ATOM 3838 O O . LYS B 1 174 ? -20.219 -3.08 -3.564 1 89.88 174 LYS B O 1
ATOM 3843 N N . VAL B 1 175 ? -18.172 -2.691 -4.395 1 91.19 175 VAL B N 1
ATOM 3844 C CA . VAL B 1 175 ? -17.75 -4.082 -4.285 1 91.19 175 VAL B CA 1
ATOM 3845 C C . VAL B 1 175 ? -17.172 -4.336 -2.893 1 91.19 175 VAL B C 1
ATOM 3847 O O . VAL B 1 175 ? -16.875 -5.48 -2.535 1 91.19 175 VAL B O 1
ATOM 3850 N N . LEU B 1 176 ? -17 -3.289 -2.072 1 87.69 176 LEU B N 1
ATOM 3851 C CA . LEU B 1 176 ? -16.734 -3.314 -0.639 1 87.69 176 LEU B CA 1
ATOM 3852 C C . LEU B 1 176 ? -15.258 -3.574 -0.37 1 87.69 176 LEU B C 1
ATOM 3854 O O . LEU B 1 176 ? -14.875 -3.92 0.75 1 87.69 176 LEU B O 1
ATOM 3858 N N . LEU B 1 177 ? -14.367 -3.508 -1.344 1 91.12 177 LEU B N 1
ATOM 3859 C CA . LEU B 1 177 ? -12.938 -3.672 -1.111 1 91.12 177 LEU B CA 1
ATOM 3860 C C . LEU B 1 177 ? -12.258 -2.318 -0.919 1 91.12 177 LEU B C 1
ATOM 3862 O O . LEU B 1 177 ? -11.031 -2.225 -0.955 1 91.12 177 LEU B O 1
ATOM 3866 N N . GLY B 1 178 ? -13.078 -1.307 -0.692 1 91.62 178 GLY B N 1
ATOM 3867 C CA . GLY B 1 178 ? -12.516 0.012 -0.435 1 91.62 178 GLY B CA 1
ATOM 3868 C C . GLY B 1 178 ? -12.008 0.698 -1.688 1 91.62 178 GLY B C 1
ATOM 3869 O O . GLY B 1 178 ? -12.195 0.193 -2.797 1 91.62 178 GLY B O 1
ATOM 3870 N N . PRO B 1 179 ? -11.445 1.925 -1.451 1 93.25 179 PRO B N 1
ATOM 3871 C CA . PRO B 1 179 ? -10.891 2.645 -2.6 1 93.25 179 PRO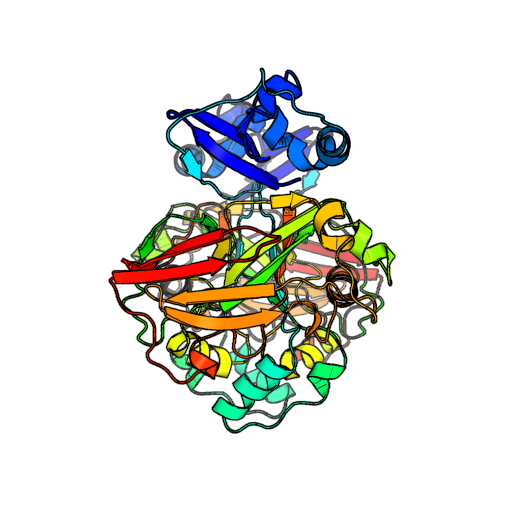 B CA 1
ATOM 3872 C C . PRO B 1 179 ? -9.578 2.039 -3.098 1 93.25 179 PRO B C 1
ATOM 3874 O O . PRO B 1 179 ? -8.742 1.628 -2.293 1 93.25 179 PRO B O 1
ATOM 3877 N N . ALA B 1 180 ? -9.469 1.925 -4.422 1 93.44 180 ALA B N 1
ATOM 3878 C CA . ALA B 1 180 ? -8.25 1.409 -5.035 1 93.44 180 ALA B CA 1
ATOM 3879 C C . ALA B 1 180 ? -7.809 2.289 -6.203 1 93.44 180 ALA B C 1
ATOM 3881 O O . ALA B 1 180 ? -7.02 3.221 -6.02 1 93.44 180 ALA B O 1
ATOM 3882 N N . LYS B 1 181 ? -8.453 2.121 -7.387 1 93.06 181 LYS B N 1
ATOM 3883 C CA . LYS B 1 181 ? -8.086 2.908 -8.562 1 93.06 181 LYS B CA 1
ATOM 3884 C C . LYS B 1 181 ? -8.375 4.391 -8.336 1 93.06 181 LYS B C 1
ATOM 3886 O O . LYS B 1 181 ? -7.641 5.25 -8.828 1 93.06 181 LYS B O 1
ATOM 3891 N N . GLY B 1 182 ? -9.414 4.652 -7.641 1 94.75 182 GLY B N 1
ATOM 3892 C CA . GLY B 1 182 ? -9.789 6.031 -7.367 1 94.75 182 GLY B CA 1
ATOM 3893 C C . GLY B 1 182 ? -8.781 6.762 -6.504 1 94.75 182 GLY B C 1
ATOM 3894 O O . GLY B 1 182 ? -8.805 7.992 -6.422 1 94.75 182 GLY B O 1
ATOM 3895 N N . LYS B 1 183 ? -7.93 5.977 -5.824 1 94.19 183 LYS B N 1
ATOM 3896 C CA . LYS B 1 183 ? -6.949 6.57 -4.914 1 94.19 183 LYS B CA 1
ATOM 3897 C C . LYS B 1 183 ? -5.523 6.246 -5.355 1 94.19 183 LYS B C 1
ATOM 3899 O O . LYS B 1 183 ? -4.559 6.68 -4.723 1 94.19 183 LYS B O 1
ATOM 3904 N N . ASP B 1 184 ? -5.387 5.523 -6.391 1 89.69 184 ASP B N 1
ATOM 3905 C CA . ASP B 1 184 ? -4.09 5.082 -6.891 1 89.69 184 ASP B CA 1
ATOM 3906 C C . ASP B 1 184 ? -3.471 6.125 -7.816 1 89.69 184 ASP B C 1
ATOM 3908 O O . ASP B 1 184 ? -2.285 6.051 -8.148 1 89.69 184 ASP B O 1
ATOM 3912 N N . TYR B 1 185 ? -4.148 7.125 -8.125 1 91.44 185 TYR B N 1
ATOM 3913 C CA . TYR B 1 185 ? -3.811 8.062 -9.195 1 91.44 185 TYR B CA 1
ATOM 3914 C C . TYR B 1 185 ? -2.682 8.992 -8.766 1 91.44 185 TYR B C 1
ATOM 3916 O O . TYR B 1 185 ? -1.735 9.219 -9.523 1 91.44 185 TYR B O 1
ATOM 3924 N N . ALA B 1 186 ? -2.828 9.469 -7.57 1 94.94 186 ALA B N 1
ATOM 3925 C CA . ALA B 1 186 ? -1.792 10.398 -7.129 1 94.94 186 ALA B CA 1
ATOM 3926 C C . ALA B 1 186 ? -1.944 10.727 -5.645 1 94.94 186 ALA B C 1
ATOM 3928 O O . ALA B 1 186 ? -3.061 10.758 -5.121 1 94.94 186 ALA B O 1
ATOM 3929 N N . THR B 1 187 ? -0.879 10.891 -4.996 1 97.06 187 THR B N 1
ATOM 3930 C CA . THR B 1 187 ? -0.722 11.516 -3.689 1 97.06 187 THR B CA 1
ATOM 3931 C C . THR B 1 187 ? 0.382 12.57 -3.725 1 97.06 187 THR B C 1
ATOM 3933 O O . THR B 1 187 ? 1.43 12.359 -4.34 1 97.06 187 THR B O 1
ATOM 3936 N N . SER B 1 188 ? 0.131 13.727 -3.174 1 98.44 188 SER B N 1
ATOM 3937 C CA . SER B 1 188 ? 1.148 14.773 -3.174 1 98.44 188 SER B CA 1
ATOM 3938 C C . SER B 1 188 ? 1.515 15.188 -1.753 1 98.44 188 SER B C 1
ATOM 3940 O O . SER B 1 188 ? 0.667 15.172 -0.858 1 98.44 188 SER B O 1
ATOM 3942 N N . PHE B 1 189 ? 2.727 15.539 -1.598 1 98.62 189 PHE B N 1
ATOM 3943 C CA . PHE B 1 189 ? 3.203 16.062 -0.324 1 98.62 189 PHE B CA 1
ATOM 3944 C C . PHE B 1 189 ? 3.754 17.469 -0.496 1 98.62 189 PHE B C 1
ATOM 3946 O O . PHE B 1 189 ? 4.191 17.844 -1.587 1 98.62 189 PHE B O 1
ATOM 3953 N N . GLY B 1 190 ? 3.676 18.219 0.586 1 98.81 190 GLY B N 1
ATOM 3954 C CA . GLY B 1 190 ? 4.145 19.594 0.59 1 98.81 190 GLY B CA 1
ATOM 3955 C C . GLY B 1 190 ? 5.645 19.719 0.41 1 98.81 190 GLY B C 1
ATOM 3956 O O . GLY B 1 190 ? 6.348 18.703 0.315 1 98.81 190 GLY B O 1
ATOM 3957 N N . ARG B 1 191 ? 6.094 20.938 0.428 1 98.5 191 ARG B N 1
ATOM 3958 C CA . ARG B 1 191 ? 7.496 21.25 0.17 1 98.5 191 ARG B CA 1
ATOM 3959 C C . ARG B 1 191 ? 8.375 20.797 1.325 1 98.5 191 ARG B C 1
ATOM 3961 O O . ARG B 1 191 ? 9.539 20.438 1.121 1 98.5 191 ARG B O 1
ATOM 3968 N N . TYR B 1 192 ? 7.75 20.703 2.531 1 98.69 192 TYR B N 1
ATOM 3969 C CA . TYR B 1 192 ? 8.617 20.609 3.699 1 98.69 192 TYR B CA 1
ATOM 3970 C C . TYR B 1 192 ? 8.242 19.391 4.555 1 98.69 192 TYR B C 1
ATOM 3972 O O . TYR B 1 192 ? 7.062 19.062 4.68 1 98.69 192 TYR B O 1
ATOM 3980 N N . PHE B 1 193 ? 9.266 18.75 5.008 1 98.69 193 PHE B N 1
ATOM 3981 C CA . PHE B 1 193 ? 9.203 17.906 6.203 1 98.69 193 PHE B CA 1
ATOM 3982 C C . PHE B 1 193 ? 9.469 18.75 7.453 1 98.69 193 PHE B C 1
ATOM 3984 O O . PHE B 1 193 ? 10.578 19.25 7.652 1 98.69 193 PHE B O 1
ATOM 3991 N N . VAL B 1 194 ? 8.383 18.953 8.242 1 98.69 194 VAL B N 1
ATOM 3992 C CA . VAL B 1 194 ? 8.547 19.766 9.453 1 98.69 194 VAL B CA 1
ATOM 3993 C C . VAL B 1 194 ? 8.742 18.859 10.656 1 98.69 194 VAL B C 1
ATOM 3995 O O . VAL B 1 194 ? 7.914 17.984 10.922 1 98.69 194 VAL B O 1
ATOM 3998 N N . THR B 1 195 ? 9.812 19.062 11.375 1 98.06 195 THR B N 1
ATOM 3999 C CA . THR B 1 195 ? 10.172 18.172 12.469 1 98.06 195 THR B CA 1
ATOM 4000 C C . THR B 1 195 ? 9.102 18.188 13.555 1 98.06 195 THR B C 1
ATOM 4002 O O . THR B 1 195 ? 8.398 19.188 13.734 1 98.06 195 THR B O 1
ATOM 4005 N N . SER B 1 196 ? 8.984 17.094 14.234 1 97.56 196 SER B N 1
ATOM 4006 C CA . SER B 1 196 ? 7.859 16.844 15.133 1 97.56 196 SER B CA 1
ATOM 4007 C C . SER B 1 196 ? 7.836 17.828 16.297 1 97.56 196 SER B C 1
ATOM 4009 O O . SER B 1 196 ? 6.766 18.203 16.781 1 97.56 196 SER B O 1
ATOM 4011 N N . ASP B 1 197 ? 8.977 18.312 16.781 1 95.88 197 ASP B N 1
ATOM 4012 C CA . ASP B 1 197 ? 9.039 19.234 17.906 1 95.88 197 ASP B CA 1
ATOM 4013 C C . ASP B 1 197 ? 8.297 20.531 17.578 1 95.88 197 ASP B C 1
ATOM 4015 O O . ASP B 1 197 ? 7.621 21.109 18.438 1 95.88 19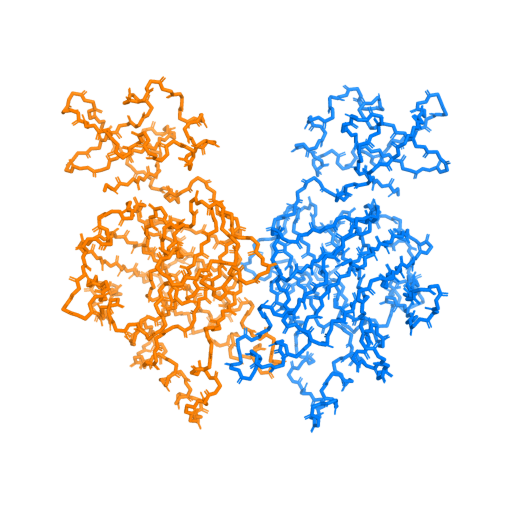7 ASP B O 1
ATOM 4019 N N . GLU B 1 198 ? 8.406 20.984 16.312 1 96.25 198 GLU B N 1
ATOM 4020 C CA . GLU B 1 198 ? 7.734 22.203 15.891 1 96.25 198 GLU B CA 1
ATOM 4021 C C . GLU B 1 198 ? 6.219 22.062 15.953 1 96.25 198 GLU B C 1
ATOM 4023 O O . GLU B 1 198 ? 5.516 22.969 16.375 1 96.25 198 GLU B O 1
ATOM 4028 N N . ILE B 1 199 ? 5.727 20.875 15.57 1 97.38 199 ILE B N 1
ATOM 4029 C CA . ILE B 1 199 ? 4.289 20.656 15.414 1 97.38 199 ILE B CA 1
ATOM 4030 C C . ILE B 1 199 ? 3.68 20.266 16.75 1 97.38 199 ILE B C 1
ATOM 4032 O O . ILE B 1 199 ? 2.609 20.75 17.125 1 97.38 199 ILE B O 1
ATOM 4036 N N . LEU B 1 200 ? 4.355 19.438 17.484 1 95.5 200 LEU B N 1
ATOM 4037 C CA . LEU B 1 200 ? 3.82 18.922 18.75 1 95.5 200 LEU B CA 1
ATOM 4038 C C . LEU B 1 200 ? 3.84 20 19.828 1 95.5 200 LEU B C 1
ATOM 4040 O O . LEU B 1 200 ? 3.174 19.875 20.859 1 95.5 200 LEU B O 1
ATOM 4044 N N . SER B 1 201 ? 4.574 21.078 19.562 1 95.25 201 SER B N 1
ATOM 4045 C CA . SER B 1 201 ? 4.578 22.203 20.484 1 95.25 201 SER B CA 1
ATOM 4046 C C . SER B 1 201 ? 3.322 23.047 20.328 1 95.25 201 SER B C 1
ATOM 4048 O O . SER B 1 201 ? 3.02 23.891 21.188 1 95.25 201 SER B O 1
ATOM 4050 N N . LYS B 1 202 ? 2.617 22.828 19.266 1 94.5 202 LYS B N 1
ATOM 4051 C CA . LYS B 1 202 ? 1.414 23.594 18.969 1 94.5 202 LYS B CA 1
ATOM 4052 C C . LYS B 1 202 ? 0.172 22.922 19.547 1 94.5 202 LYS B C 1
ATOM 4054 O O . LYS B 1 202 ? -0.587 22.281 18.797 1 94.5 202 LYS B O 1
ATOM 4059 N N . ARG B 1 203 ? 0.052 22.844 20.734 1 91.94 203 ARG B N 1
ATOM 4060 C CA . ARG B 1 203 ? -1.126 22.25 21.344 1 91.94 203 ARG B CA 1
ATOM 4061 C C . ARG B 1 203 ? -2.084 23.312 21.859 1 91.94 203 ARG B C 1
ATOM 4063 O O . ARG B 1 203 ? -1.651 24.375 22.312 1 91.94 203 ARG B O 1
ATOM 4070 N N . ASP B 1 204 ? -3.344 22.984 21.719 1 92.81 204 ASP B N 1
ATOM 4071 C CA . ASP B 1 204 ? -4.352 23.906 22.234 1 92.81 204 ASP B CA 1
ATOM 4072 C C . ASP B 1 204 ? -4.742 23.562 23.672 1 92.81 204 ASP B C 1
ATOM 4074 O O . ASP B 1 204 ? -4.062 22.781 24.328 1 92.81 204 ASP B O 1
ATOM 4078 N N . LYS B 1 205 ? -5.812 24.156 24.188 1 91.62 205 LYS B N 1
ATOM 4079 C CA . LYS B 1 205 ? -6.238 24 25.578 1 91.62 205 LYS B CA 1
ATOM 4080 C C . LYS B 1 205 ? -6.676 22.562 25.875 1 91.62 205 LYS B C 1
ATOM 4082 O O . LYS B 1 205 ? -6.621 22.109 27.016 1 91.62 205 LYS B O 1
ATOM 4087 N N . ASN B 1 206 ? -7.094 21.859 24.828 1 92.12 206 ASN B N 1
ATOM 4088 C CA . ASN B 1 206 ? -7.543 20.469 24.969 1 92.12 206 ASN B CA 1
ATOM 4089 C C . ASN B 1 206 ? -6.438 19.484 24.625 1 92.12 206 ASN B C 1
ATOM 4091 O O . ASN B 1 206 ? -6.699 18.297 24.453 1 92.12 206 ASN B O 1
ATOM 4095 N N . ASN B 1 207 ? -5.23 20.016 24.422 1 89.75 207 ASN B N 1
ATOM 4096 C CA . ASN B 1 207 ? -4.043 19.219 24.141 1 89.75 207 ASN B CA 1
ATOM 4097 C C . ASN B 1 207 ? -4.09 18.609 22.75 1 89.75 207 ASN B C 1
ATOM 4099 O O . ASN B 1 207 ? -3.514 17.547 22.5 1 89.75 207 ASN B O 1
ATOM 4103 N N . LYS B 1 208 ? -4.871 19.219 21.922 1 95.69 208 LYS B N 1
ATOM 4104 C CA . LYS B 1 208 ? -4.887 18.844 20.516 1 95.69 208 LYS B CA 1
ATOM 4105 C C . LYS B 1 208 ? -3.957 19.734 19.703 1 95.69 208 LYS B C 1
ATOM 4107 O O . LYS B 1 208 ? -3.723 20.891 20.062 1 95.69 208 LYS B O 1
ATOM 4112 N N . ILE B 1 209 ? -3.414 19.188 18.672 1 97.25 209 ILE B N 1
ATOM 4113 C CA . ILE B 1 209 ? -2.482 19.938 17.844 1 97.25 209 ILE B CA 1
ATOM 4114 C C . ILE B 1 209 ? -3.23 21.062 17.109 1 97.25 209 ILE B C 1
ATOM 4116 O O . ILE B 1 209 ? -4.102 20.797 16.281 1 97.25 209 ILE B O 1
ATOM 4120 N N . ASN B 1 210 ? -2.941 22.312 17.438 1 98.06 210 ASN B N 1
ATOM 4121 C CA . ASN B 1 210 ? -3.51 23.484 16.766 1 98.06 210 ASN B CA 1
ATOM 4122 C C . ASN B 1 210 ? -2.732 23.844 15.508 1 98.06 210 ASN B C 1
ATOM 4124 O O . ASN B 1 210 ? -1.686 24.484 15.586 1 98.06 210 ASN B O 1
ATOM 4128 N N . LEU B 1 211 ? -3.207 23.422 14.367 1 98.31 211 LEU B N 1
ATOM 4129 C CA . LEU B 1 211 ? -2.576 23.609 13.062 1 98.31 211 LEU B CA 1
ATOM 4130 C C . LEU B 1 211 ? -3.615 23.938 12 1 98.31 211 LEU B C 1
ATOM 4132 O O . LEU B 1 211 ? -4.41 23.062 11.617 1 98.31 211 LEU B O 1
ATOM 4136 N N . LYS B 1 212 ? -3.6 25.156 11.57 1 98.38 212 LYS B N 1
ATOM 4137 C CA . LYS B 1 212 ? -4.555 25.609 10.562 1 98.38 212 LYS B CA 1
ATOM 4138 C C . LYS B 1 212 ? -4.109 25.203 9.156 1 98.38 212 LYS B C 1
ATOM 4140 O O . LYS B 1 212 ? -2.922 25.281 8.836 1 98.38 212 LYS B O 1
ATOM 4145 N N . MET B 1 213 ? -5.059 24.766 8.328 1 98.62 213 MET B N 1
ATOM 4146 C CA . MET B 1 213 ? -4.855 24.406 6.93 1 98.62 213 MET B CA 1
ATOM 4147 C C . MET B 1 213 ? -5.875 25.094 6.035 1 98.62 213 MET B C 1
ATOM 4149 O O . MET B 1 213 ? -7.039 25.234 6.41 1 98.62 213 MET B O 1
ATOM 4153 N N . GLU B 1 214 ? -5.418 25.531 4.914 1 98.88 214 GLU B N 1
ATOM 4154 C CA . GLU B 1 214 ? -6.293 26.109 3.898 1 98.88 214 GLU B CA 1
ATOM 4155 C C . GLU B 1 214 ? -5.992 25.531 2.518 1 98.88 214 GLU B C 1
ATOM 4157 O O . GLU B 1 214 ? -4.84 25.234 2.205 1 98.88 214 GLU B O 1
ATOM 4162 N N . THR B 1 215 ? -7.008 25.375 1.698 1 98.88 215 THR B N 1
ATOM 4163 C CA . THR B 1 215 ? -6.844 24.969 0.31 1 98.88 215 THR B CA 1
ATOM 4164 C C . THR B 1 215 ? -7.445 25.984 -0.64 1 98.88 215 THR B C 1
ATOM 4166 O O . THR B 1 215 ? -8.578 26.438 -0.441 1 98.88 215 THR B O 1
ATOM 4169 N N . TYR B 1 216 ? -6.707 26.359 -1.594 1 98.81 216 TYR B N 1
ATOM 4170 C CA . TYR B 1 216 ? -7.121 27.266 -2.652 1 98.81 216 TYR B CA 1
ATOM 4171 C C . TYR B 1 216 ? -7.156 26.562 -4 1 98.81 216 TYR B C 1
ATOM 4173 O O . TYR B 1 216 ? -6.277 25.75 -4.309 1 98.81 216 TYR B O 1
ATOM 4181 N N . VAL B 1 217 ? -8.164 26.828 -4.824 1 98.75 217 VAL B N 1
ATOM 4182 C CA . VAL B 1 217 ? -8.219 26.453 -6.23 1 98.75 217 VAL B CA 1
ATOM 4183 C C . VAL B 1 217 ? -8.219 27.703 -7.105 1 98.75 217 VAL B C 1
ATOM 4185 O O . VAL B 1 217 ? -9.125 28.531 -7.008 1 98.75 217 VAL B O 1
ATOM 4188 N N . ASN B 1 218 ? -7.195 27.844 -7.906 1 98.31 218 ASN B N 1
ATOM 4189 C CA . ASN B 1 218 ? -7.016 29.062 -8.695 1 98.31 218 ASN B CA 1
ATOM 4190 C C . ASN B 1 218 ? -7.105 30.312 -7.828 1 98.31 218 ASN B C 1
ATOM 4192 O O . ASN B 1 218 ? -7.855 31.234 -8.141 1 98.31 218 ASN B O 1
ATOM 4196 N N . ASP B 1 219 ? -6.52 30.266 -6.676 1 97.44 219 ASP B N 1
ATOM 4197 C CA . ASP B 1 219 ? -6.332 31.375 -5.746 1 97.44 219 ASP B CA 1
ATOM 4198 C C . ASP B 1 219 ? -7.633 31.703 -5.012 1 97.44 219 ASP B C 1
ATOM 4200 O O . ASP B 1 219 ? -7.699 32.688 -4.27 1 97.44 219 ASP B O 1
ATOM 4204 N N . LYS B 1 220 ? -8.617 30.953 -5.297 1 98.19 220 LYS B N 1
ATOM 4205 C CA . LYS B 1 220 ? -9.852 31.078 -4.531 1 98.19 220 LYS B CA 1
ATOM 4206 C C . LYS B 1 220 ? -9.875 30.109 -3.359 1 98.19 220 LYS B C 1
ATOM 4208 O O . LYS B 1 220 ? -9.57 28.922 -3.52 1 98.19 220 LYS B O 1
ATOM 4213 N N . LEU B 1 221 ? -10.25 30.609 -2.215 1 98.44 221 LEU B N 1
ATOM 4214 C CA . LEU B 1 221 ? -10.328 29.766 -1.025 1 98.44 221 LEU B CA 1
ATOM 4215 C C . LEU B 1 221 ? -11.492 28.781 -1.127 1 98.44 221 LEU B C 1
ATOM 4217 O O . LEU B 1 221 ? -12.641 29.188 -1.319 1 98.44 221 LEU B O 1
ATOM 4221 N N . TYR B 1 222 ? -11.172 27.5 -1.045 1 98.44 222 TYR B N 1
ATOM 4222 C CA . TYR B 1 222 ? -12.195 26.453 -1.09 1 98.44 222 TYR B CA 1
ATOM 4223 C C . TYR B 1 222 ? -12.414 25.844 0.288 1 98.44 222 TYR B C 1
ATOM 4225 O O . TYR B 1 222 ? -13.547 25.594 0.694 1 98.44 222 TYR B O 1
ATOM 4233 N N . SER B 1 223 ? -11.32 25.547 0.989 1 98.31 223 SER B N 1
ATOM 4234 C CA . SER B 1 223 ? -11.414 24.828 2.252 1 98.31 223 SER B CA 1
ATOM 4235 C C . SER B 1 223 ? -10.539 25.469 3.322 1 98.31 223 SER B C 1
ATOM 4237 O O . SER B 1 223 ? -9.469 26 3.021 1 98.31 223 SER B O 1
ATOM 4239 N N . SER B 1 224 ? -10.992 25.469 4.516 1 98.44 224 SER B N 1
ATOM 4240 C CA . SER B 1 224 ? -10.25 25.891 5.703 1 98.44 224 SER B CA 1
ATOM 4241 C C . SER B 1 224 ? -10.594 25 6.902 1 98.44 224 SER B C 1
ATOM 4243 O O . SER B 1 224 ? -11.742 24.609 7.074 1 98.44 224 SER B O 1
ATOM 4245 N N . GLY B 1 225 ? -9.625 24.656 7.664 1 98.06 225 GLY B N 1
ATOM 4246 C CA . GLY B 1 225 ? -9.828 23.828 8.844 1 98.06 225 GLY B CA 1
ATOM 4247 C C . GLY B 1 225 ? -8.625 23.812 9.773 1 98.06 225 GLY B C 1
ATOM 4248 O O . GLY B 1 225 ? -7.664 24.547 9.562 1 98.06 225 GLY B O 1
ATOM 4249 N N . ASN B 1 226 ? -8.82 23.156 10.812 1 98.5 226 ASN B N 1
ATOM 4250 C CA . ASN B 1 226 ? -7.77 22.984 11.812 1 98.5 226 ASN B CA 1
ATOM 4251 C C . ASN B 1 226 ? -7.594 21.531 12.203 1 98.5 226 ASN B C 1
ATOM 4253 O O . ASN B 1 226 ? -8.57 20.797 12.344 1 98.5 226 ASN B O 1
ATOM 4257 N N . LEU B 1 227 ? -6.363 21.094 12.344 1 98.5 227 LEU B N 1
ATOM 4258 C CA . LEU B 1 227 ? -6.055 19.719 12.711 1 98.5 227 LEU B CA 1
ATOM 4259 C C . LEU B 1 227 ? -6.691 19.359 14.047 1 98.5 227 LEU B C 1
ATOM 4261 O O . LEU B 1 227 ? -6.992 18.188 14.305 1 98.5 227 LEU B O 1
ATOM 4265 N N . ASN B 1 228 ? -6.91 20.328 14.922 1 98 228 ASN B N 1
ATOM 4266 C CA . ASN B 1 228 ? -7.445 20.062 16.25 1 98 228 ASN B CA 1
ATOM 4267 C C . ASN B 1 228 ? -8.906 19.625 16.188 1 98 228 ASN B C 1
ATOM 4269 O O . ASN B 1 228 ? -9.492 19.25 17.203 1 98 228 ASN B O 1
ATOM 4273 N N . GLU B 1 229 ? -9.531 19.609 14.961 1 97.75 229 GLU B N 1
ATOM 4274 C CA . GLU B 1 229 ? -10.891 19.125 14.758 1 97.75 229 GLU B CA 1
ATOM 4275 C C . GLU B 1 229 ? -10.898 17.609 14.555 1 97.75 229 GLU B C 1
ATOM 4277 O O . GLU B 1 229 ? -11.961 17 14.453 1 97.75 229 GLU B O 1
ATOM 4282 N N . ILE B 1 230 ? -9.805 17 14.539 1 98.12 230 ILE B N 1
ATOM 4283 C CA . ILE B 1 230 ? -9.656 15.586 14.266 1 98.12 230 ILE B CA 1
ATOM 4284 C C . ILE B 1 230 ? -10.273 14.773 15.398 1 98.12 230 ILE B C 1
ATOM 4286 O O . ILE B 1 230 ? -10.164 15.141 16.578 1 98.12 230 ILE B O 1
ATOM 4290 N N . TYR B 1 231 ? -10.992 13.734 15.133 1 98.19 231 TYR B N 1
ATOM 4291 C CA . TYR B 1 231 ? -11.602 12.859 16.125 1 98.19 231 TYR B CA 1
ATOM 4292 C C . TYR B 1 231 ? -10.609 11.82 16.641 1 98.19 231 TYR B C 1
ATOM 4294 O O . TYR B 1 231 ? -10.352 11.734 17.844 1 98.19 231 TYR B O 1
ATOM 4302 N N . PHE B 1 232 ? -10.078 11.008 15.727 1 98.25 232 PHE B N 1
ATOM 4303 C CA . PHE B 1 232 ? -9 10.094 16.078 1 98.25 232 PHE B CA 1
ATOM 4304 C C . PHE B 1 232 ? -7.645 10.766 15.945 1 98.25 232 PHE B C 1
ATOM 4306 O O . PHE B 1 232 ? -7.215 11.102 14.836 1 98.25 232 PHE B O 1
ATOM 4313 N N . SER B 1 233 ? -6.977 10.953 17.016 1 97.44 233 SER B N 1
ATOM 4314 C CA . SER B 1 233 ? -5.676 11.617 17.016 1 97.44 233 SER B CA 1
ATOM 4315 C C . SER B 1 233 ? -4.621 10.758 16.328 1 97.44 233 SER B C 1
ATOM 4317 O O . SER B 1 233 ? -4.848 9.578 16.062 1 97.44 233 SER B O 1
ATOM 4319 N N . PHE B 1 234 ? -3.49 11.367 16.016 1 98.06 234 PHE B N 1
ATOM 4320 C CA . PHE B 1 234 ? -2.379 10.602 15.469 1 98.06 234 PHE B CA 1
ATOM 4321 C C . PHE B 1 234 ? -1.948 9.508 16.438 1 98.06 234 PHE B C 1
ATOM 4323 O O . PHE B 1 234 ? -1.522 8.43 16.016 1 98.06 234 PHE B O 1
ATOM 4330 N N . CYS B 1 235 ? -2.062 9.75 17.766 1 97.75 235 CYS B N 1
ATOM 4331 C CA . CYS B 1 235 ? -1.776 8.695 18.734 1 97.75 235 CYS B CA 1
ATOM 4332 C C . CYS B 1 235 ? -2.703 7.504 18.531 1 97.75 235 CYS B C 1
ATOM 4334 O O . CYS B 1 235 ? -2.25 6.359 18.5 1 97.75 235 CYS B O 1
ATOM 4336 N N . ASP B 1 236 ? -4.02 7.793 18.359 1 97.94 236 ASP B N 1
ATOM 4337 C CA . ASP B 1 236 ? -4.996 6.734 18.141 1 97.94 236 ASP B CA 1
ATOM 4338 C C . ASP B 1 236 ? -4.684 5.961 16.859 1 97.94 236 ASP B C 1
ATOM 4340 O O . ASP B 1 236 ? -4.734 4.727 16.844 1 97.94 236 ASP B O 1
ATOM 4344 N N . MET B 1 237 ? -4.367 6.672 15.836 1 98.31 237 MET B N 1
ATOM 4345 C CA . MET B 1 237 ? -4.117 6.082 14.523 1 98.31 237 MET B CA 1
ATOM 4346 C C . MET B 1 237 ? -2.867 5.207 14.555 1 98.31 237 MET B C 1
ATOM 4348 O O . MET B 1 237 ? -2.881 4.082 14.047 1 98.31 237 MET B O 1
ATOM 4352 N N . ILE B 1 238 ? -1.829 5.699 15.172 1 98.38 238 ILE B N 1
ATOM 4353 C CA . ILE B 1 238 ? -0.567 4.969 15.234 1 98.38 238 ILE B CA 1
ATOM 4354 C C . ILE B 1 238 ? -0.723 3.738 16.125 1 98.38 238 ILE B C 1
ATOM 4356 O O . ILE B 1 238 ? -0.158 2.682 15.844 1 98.38 238 ILE B O 1
ATOM 4360 N N . GLU B 1 239 ? -1.462 3.945 17.188 1 97.81 239 GLU B N 1
ATOM 4361 C CA . GLU B 1 239 ? -1.76 2.787 18.031 1 97.81 239 GLU B CA 1
ATOM 4362 C C . GLU B 1 239 ? -2.441 1.685 17.219 1 97.81 239 GLU B C 1
ATOM 4364 O O . GLU B 1 239 ? -2.035 0.522 17.297 1 97.81 239 GLU B O 1
ATOM 4369 N N . ARG B 1 240 ? -3.426 2.025 16.469 1 96.44 240 ARG B N 1
ATOM 4370 C CA . ARG B 1 240 ? -4.133 1.082 15.602 1 96.44 240 ARG B CA 1
ATOM 4371 C C . ARG B 1 240 ? -3.191 0.474 14.57 1 96.44 240 ARG B C 1
ATOM 4373 O O . ARG B 1 240 ? -3.15 -0.747 14.398 1 96.44 240 ARG B O 1
ATOM 4380 N N . ALA B 1 241 ? -2.426 1.288 13.93 1 95.75 241 ALA B N 1
ATOM 4381 C CA . ALA B 1 241 ? -1.555 0.851 12.836 1 95.75 241 ALA B CA 1
ATOM 4382 C C . ALA B 1 241 ? -0.461 -0.081 13.352 1 95.75 241 ALA B C 1
ATOM 4384 O O . ALA B 1 241 ? -0.028 -0.992 12.641 1 95.75 241 ALA B O 1
ATOM 4385 N N . SER B 1 242 ? 0.003 0.11 14.555 1 95.62 242 SER B N 1
ATOM 4386 C CA . SER B 1 242 ? 1.145 -0.625 15.086 1 95.62 242 SER B CA 1
ATOM 4387 C C . SER B 1 242 ? 0.698 -1.908 15.781 1 95.62 242 SER B C 1
ATOM 4389 O O . SER B 1 242 ? 1.524 -2.648 16.328 1 95.62 242 SER B O 1
ATOM 4391 N N . GLU B 1 243 ? -0.636 -2.094 15.82 1 93.88 243 GLU B N 1
ATOM 4392 C CA . GLU B 1 243 ? -1.138 -3.312 16.453 1 93.88 243 GLU B CA 1
ATOM 4393 C C . GLU B 1 243 ? -0.657 -4.555 15.703 1 93.88 243 GLU B C 1
ATOM 4395 O O . GLU B 1 243 ? -1.097 -4.824 14.586 1 93.88 243 GLU B O 1
ATOM 4400 N N . ASP B 1 244 ? 0.318 -5.34 16.219 1 89.94 244 ASP B N 1
ATOM 4401 C CA . ASP B 1 244 ? 0.894 -6.598 15.758 1 89.94 244 ASP B CA 1
ATOM 4402 C C . ASP B 1 244 ? 1.658 -6.402 14.453 1 89.94 244 ASP B C 1
ATOM 4404 O O . ASP B 1 244 ? 2.006 -7.375 13.773 1 89.94 244 ASP B O 1
ATOM 4408 N N . VAL B 1 245 ? 1.871 -5.238 14.07 1 91.62 245 VAL B N 1
ATOM 4409 C CA . VAL B 1 245 ? 2.58 -4.891 12.844 1 91.62 245 VAL B CA 1
ATOM 4410 C C . VAL B 1 245 ? 3.59 -3.779 13.125 1 91.62 245 VAL B C 1
ATOM 4412 O O . VAL B 1 245 ? 3.23 -2.725 13.656 1 91.62 245 VAL B O 1
ATOM 4415 N N . PRO B 1 246 ? 4.793 -4.031 12.805 1 93.06 246 PRO B N 1
ATOM 4416 C CA . PRO B 1 246 ? 5.762 -2.957 13.031 1 93.06 246 PRO B CA 1
ATOM 4417 C C . PRO B 1 246 ? 5.629 -1.819 12.023 1 93.06 246 PRO B C 1
ATOM 4419 O O . PRO B 1 246 ? 5.477 -2.066 10.828 1 93.06 246 PRO B O 1
ATOM 4422 N N . LEU B 1 247 ? 5.625 -0.64 12.516 1 95.94 247 LEU B N 1
ATOM 4423 C CA . LEU B 1 247 ? 5.809 0.549 11.695 1 95.94 247 LEU B CA 1
ATOM 4424 C C . LEU B 1 247 ? 7.289 0.884 11.547 1 95.94 247 LEU B C 1
ATOM 4426 O O . LEU B 1 247 ? 8.055 0.771 12.508 1 95.94 247 LEU B O 1
ATOM 4430 N N . LEU B 1 248 ? 7.691 1.2 10.398 1 95.38 248 LEU B N 1
ATOM 4431 C CA . LEU B 1 248 ? 9.102 1.417 10.102 1 95.38 248 LEU B CA 1
ATOM 4432 C C . LEU B 1 248 ? 9.352 2.857 9.664 1 95.38 248 LEU B C 1
ATOM 4434 O O . LEU B 1 248 ? 8.438 3.531 9.188 1 95.38 248 LEU B O 1
ATOM 4438 N N . PRO B 1 249 ? 10.641 3.316 9.867 1 97.31 249 PRO B N 1
ATOM 4439 C CA . PRO B 1 249 ? 10.961 4.645 9.336 1 97.31 249 PRO B CA 1
ATOM 4440 C C . PRO B 1 249 ? 10.586 4.797 7.863 1 97.31 249 PRO B C 1
ATOM 4442 O O . PRO B 1 249 ? 10.875 3.914 7.051 1 97.31 249 PRO B O 1
ATOM 4445 N N . GLY B 1 250 ? 9.883 5.891 7.559 1 96.19 250 GLY B N 1
ATOM 4446 C CA . GLY B 1 250 ? 9.445 6.121 6.191 1 96.19 250 GLY B CA 1
ATOM 4447 C C . GLY B 1 250 ? 7.977 5.793 5.973 1 96.19 250 GLY B C 1
ATOM 4448 O O . GLY B 1 250 ? 7.402 6.152 4.945 1 96.19 250 GLY B O 1
ATOM 4449 N N . ASP B 1 251 ? 7.367 5.07 6.93 1 96.19 251 ASP B N 1
ATOM 4450 C CA . ASP B 1 251 ? 5.922 4.871 6.855 1 96.19 251 ASP B CA 1
ATOM 4451 C C . ASP B 1 251 ? 5.176 6.184 7.074 1 96.19 251 ASP B C 1
ATOM 4453 O O . ASP B 1 251 ? 5.578 7 7.906 1 96.19 251 ASP B O 1
ATOM 4457 N N . ILE B 1 252 ? 4.078 6.359 6.324 1 97.38 252 ILE B N 1
ATOM 4458 C CA . ILE B 1 252 ? 3.283 7.578 6.418 1 97.38 252 ILE B CA 1
ATOM 4459 C C . ILE B 1 252 ? 1.919 7.258 7.023 1 97.38 252 ILE B C 1
ATOM 4461 O O . ILE B 1 252 ? 1.295 6.254 6.668 1 97.38 252 ILE B O 1
ATOM 4465 N N . ILE B 1 253 ? 1.495 8.086 7.977 1 98.5 253 ILE B N 1
ATOM 4466 C CA . ILE B 1 253 ? 0.151 8.07 8.547 1 98.5 253 ILE B CA 1
ATOM 4467 C C . ILE B 1 253 ? -0.61 9.312 8.102 1 98.5 253 ILE B C 1
ATOM 4469 O O . ILE B 1 253 ? -0.32 10.422 8.562 1 98.5 253 ILE B O 1
ATOM 4473 N N . GLY B 1 254 ? -1.548 9.125 7.234 1 98.56 254 GLY B N 1
ATOM 4474 C CA . GLY B 1 254 ? -2.393 10.227 6.805 1 98.56 254 GLY B CA 1
ATOM 4475 C C . GLY B 1 254 ? -3.551 10.492 7.746 1 98.56 254 GLY B C 1
ATOM 4476 O O . GLY B 1 254 ? -4.18 9.562 8.25 1 98.56 254 GLY B O 1
ATOM 4477 N N . SER B 1 255 ? -3.869 11.695 7.941 1 98.62 255 SER B N 1
ATOM 4478 C CA . SER B 1 255 ? -4.898 12.102 8.898 1 98.62 255 SER B CA 1
ATOM 4479 C C . SER B 1 255 ? -6.293 11.773 8.367 1 98.62 255 SER B C 1
ATOM 4481 O O . SER B 1 255 ? -7.242 11.664 9.148 1 98.62 255 SER B O 1
ATOM 4483 N N . GLY B 1 256 ? -6.363 11.664 7.125 1 98.19 256 GLY B N 1
ATOM 4484 C CA . GLY B 1 256 ? -7.676 11.75 6.504 1 98.19 256 GLY B CA 1
ATOM 4485 C C . GLY B 1 256 ? -8.07 13.172 6.148 1 98.19 256 GLY B C 1
ATOM 4486 O O . GLY B 1 256 ? -7.434 14.133 6.582 1 98.19 256 GLY B O 1
ATOM 4487 N N . THR B 1 257 ? -9.07 13.234 5.434 1 98.62 257 THR B N 1
ATOM 4488 C CA . THR B 1 257 ? -9.531 14.516 4.906 1 98.62 257 THR B CA 1
ATOM 4489 C C . THR B 1 257 ? -10.156 15.359 6.012 1 98.62 257 THR B C 1
ATOM 4491 O O . THR B 1 257 ? -10.992 14.867 6.777 1 98.62 257 THR B O 1
ATOM 4494 N N . PHE B 1 258 ? -9.711 16.656 6.098 1 98.69 258 PHE B N 1
ATOM 4495 C CA . PHE B 1 258 ? -10.312 17.609 7.016 1 98.69 258 PHE B CA 1
ATOM 4496 C C . PHE B 1 258 ? -11.805 17.781 6.73 1 98.69 258 PHE B C 1
ATOM 4498 O O . PHE B 1 258 ? -12.266 17.484 5.625 1 98.69 258 PHE B O 1
ATOM 4505 N N . ASN B 1 259 ? -12.562 18.219 7.805 1 97.44 259 ASN B N 1
ATOM 4506 C CA . ASN B 1 259 ? -13.953 18.609 7.566 1 97.44 259 ASN B CA 1
ATOM 4507 C C . ASN B 1 259 ? -14.062 19.625 6.438 1 97.44 259 ASN B C 1
ATOM 4509 O O . ASN B 1 259 ? -13.375 20.656 6.453 1 97.44 259 ASN B O 1
ATOM 4513 N N . THR B 1 260 ? -14.828 19.328 5.41 1 97 260 THR B N 1
ATOM 4514 C CA . THR B 1 260 ? -15.023 20.188 4.242 1 97 260 THR B CA 1
ATOM 4515 C C . THR B 1 260 ? -13.703 20.391 3.504 1 97 260 THR B C 1
ATOM 4517 O O . THR B 1 260 ? -13.43 21.469 2.994 1 97 260 THR B O 1
ATOM 4520 N N . GLY B 1 261 ? -12.883 19.406 3.602 1 98.06 261 GLY B N 1
ATOM 4521 C CA . GLY B 1 261 ? -11.555 19.5 3.029 1 98.06 261 GLY B CA 1
ATOM 4522 C C . GLY B 1 261 ? -11.484 18.984 1.605 1 98.06 261 GLY B C 1
ATOM 4523 O O . GLY B 1 261 ? -10.406 18.609 1.124 1 98.06 261 GLY B O 1
ATOM 4524 N N . CYS B 1 262 ? -12.594 18.844 0.928 1 98.38 262 CYS B N 1
ATOM 4525 C CA . CYS B 1 262 ? -12.609 18.359 -0.446 1 98.38 262 CYS B CA 1
ATOM 4526 C C . CYS B 1 262 ? -13.82 18.891 -1.204 1 98.38 262 CYS B C 1
ATOM 4528 O O . CYS B 1 262 ? -14.789 19.344 -0.594 1 98.38 262 CYS B O 1
ATOM 4530 N N . ILE B 1 263 ? -13.82 18.781 -2.508 1 97.62 263 ILE B N 1
ATOM 4531 C CA . ILE B 1 263 ? -14.859 19.312 -3.379 1 97.62 263 ILE B CA 1
ATOM 4532 C C . ILE B 1 263 ? -16.156 18.516 -3.191 1 97.62 263 ILE B C 1
ATOM 4534 O O . ILE B 1 263 ? -17.25 19.078 -3.223 1 97.62 263 ILE B O 1
ATOM 4538 N N . LEU B 1 264 ? -16 17.234 -2.994 1 95.62 264 LEU B N 1
ATOM 4539 C CA . LEU B 1 264 ? -17.156 16.375 -2.773 1 95.62 264 LEU B CA 1
ATOM 4540 C C . LEU B 1 264 ? -18.062 16.953 -1.688 1 95.62 264 LEU B C 1
ATOM 4542 O O . LEU B 1 264 ? -19.297 16.906 -1.805 1 95.62 264 LEU B O 1
ATOM 4546 N N . GLU B 1 265 ? -17.531 17.469 -0.666 1 95.38 265 GLU B N 1
ATOM 4547 C CA . GLU B 1 265 ? -18.281 18 0.469 1 95.38 265 GLU B CA 1
ATOM 4548 C C . GLU B 1 265 ? -18.812 19.406 0.176 1 95.38 265 GLU B C 1
ATOM 4550 O O . GLU B 1 265 ? -19.844 19.797 0.712 1 95.38 265 GLU B O 1
ATOM 4555 N N . LEU B 1 266 ? -18.078 20.109 -0.606 1 95.38 266 LEU B N 1
ATOM 4556 C CA . LEU B 1 266 ? -18.422 21.5 -0.885 1 95.38 266 LEU B CA 1
ATOM 4557 C C . LEU B 1 266 ? -19.531 21.578 -1.925 1 95.38 266 LEU B C 1
ATOM 4559 O O . LEU B 1 266 ? -20.281 22.562 -1.951 1 95.38 266 LEU B O 1
ATOM 4563 N N . GLY B 1 267 ? -19.594 20.656 -2.824 1 93 267 GLY B N 1
ATOM 4564 C CA . GLY B 1 267 ? -20.625 20.641 -3.852 1 93 267 GLY B CA 1
ATOM 4565 C C . GLY B 1 267 ? -20.344 21.578 -5 1 93 267 GLY B C 1
ATOM 4566 O O . GLY B 1 267 ? -21.266 22.047 -5.68 1 93 267 GLY B O 1
ATOM 4567 N N . THR B 1 268 ? -19.141 21.969 -5.105 1 93.38 268 THR B N 1
ATOM 4568 C CA . THR B 1 268 ? -18.734 22.812 -6.219 1 93.38 268 THR B CA 1
ATOM 4569 C C . THR B 1 268 ? -18.25 21.969 -7.395 1 93.38 268 THR B C 1
ATOM 4571 O O . THR B 1 268 ? -18.344 20.734 -7.359 1 93.38 268 THR B O 1
ATOM 4574 N N . GLU B 1 269 ? -17.812 22.656 -8.414 1 96.12 269 GLU B N 1
ATOM 4575 C CA . GLU B 1 269 ? -17.328 21.969 -9.602 1 96.12 269 GLU B CA 1
ATOM 4576 C C . GLU B 1 269 ? -16 21.25 -9.328 1 96.12 269 GLU B C 1
ATOM 4578 O O . GLU B 1 269 ? -15.141 21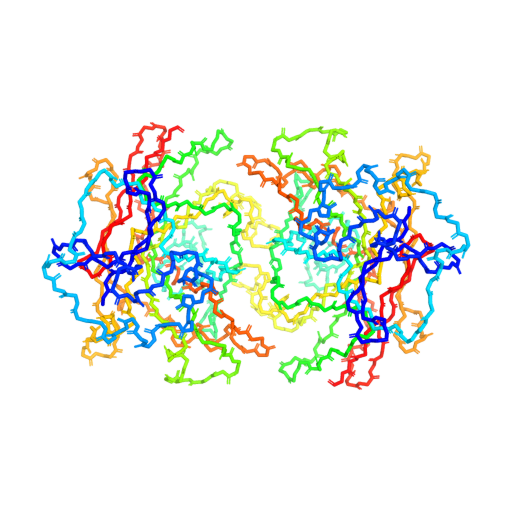.781 -8.633 1 96.12 269 GLU B O 1
ATOM 4583 N N . TYR B 1 270 ? -15.984 20.094 -9.867 1 98.25 270 TYR B N 1
ATOM 4584 C CA . TYR B 1 270 ? -14.75 19.328 -9.734 1 98.25 270 TYR B CA 1
ATOM 4585 C C . TYR B 1 270 ? -13.617 19.953 -10.531 1 98.25 270 TYR B C 1
ATOM 4587 O O . TYR B 1 270 ? -13.852 20.844 -11.344 1 98.25 270 TYR B O 1
ATOM 4595 N N . LEU B 1 271 ? -12.406 19.453 -10.289 1 98.62 271 LEU B N 1
ATOM 4596 C CA . LEU B 1 271 ? -11.211 20.031 -10.891 1 98.62 271 LEU B CA 1
ATOM 4597 C C . LEU B 1 271 ? -11.188 19.781 -12.398 1 98.62 271 LEU B C 1
ATOM 4599 O O . LEU B 1 271 ? -11.68 18.75 -12.859 1 98.62 271 LEU B O 1
ATOM 4603 N N . ARG B 1 272 ? -10.672 20.75 -13.219 1 97.25 272 ARG B N 1
ATOM 4604 C CA . ARG B 1 272 ? -10.484 20.672 -14.664 1 97.25 272 ARG B CA 1
ATOM 4605 C C . ARG B 1 272 ? -9.039 20.938 -15.055 1 97.25 272 ARG B C 1
ATOM 4607 O O . ARG B 1 272 ? -8.25 21.406 -14.227 1 97.25 272 ARG B O 1
ATOM 4614 N N . LYS B 1 273 ? -8.695 20.484 -16.234 1 97.5 273 LYS B N 1
ATOM 4615 C CA . LYS B 1 273 ? -7.383 20.828 -16.781 1 97.5 273 LYS B CA 1
ATOM 4616 C C . LYS B 1 273 ? -7.121 22.328 -16.656 1 97.5 273 LYS B C 1
ATOM 4618 O O . LYS B 1 273 ? -7.996 23.156 -16.953 1 97.5 273 LYS B O 1
ATOM 4623 N N . GLY B 1 274 ? -5.902 22.672 -16.141 1 98.06 274 GLY B N 1
ATOM 4624 C CA . GLY B 1 274 ? -5.535 24.062 -15.992 1 98.06 274 GLY B CA 1
ATOM 4625 C C . GLY B 1 274 ? -5.668 24.578 -14.57 1 98.06 274 GLY B C 1
ATOM 4626 O O . GLY B 1 274 ? -5.086 25.594 -14.219 1 98.06 274 GLY B O 1
ATOM 4627 N N . ASP B 1 275 ? -6.469 23.906 -13.727 1 98.75 275 ASP B N 1
ATOM 4628 C CA . ASP B 1 275 ? -6.652 24.328 -12.344 1 98.75 275 ASP B CA 1
ATOM 4629 C C . ASP B 1 275 ? -5.359 24.172 -11.547 1 98.75 275 ASP B C 1
ATOM 4631 O O . ASP B 1 275 ? -4.57 23.25 -11.805 1 98.75 275 ASP B O 1
ATOM 4635 N N . THR B 1 276 ? -5.141 25.062 -10.656 1 98.88 276 THR B N 1
ATOM 4636 C CA . THR B 1 276 ? -4.062 24.953 -9.68 1 98.88 276 THR B CA 1
ATOM 4637 C C . THR B 1 276 ? -4.625 24.766 -8.273 1 98.88 276 THR B C 1
ATOM 4639 O O . THR B 1 276 ? -5.457 25.562 -7.824 1 98.88 276 THR B O 1
ATOM 4642 N N . VAL B 1 277 ? -4.191 23.719 -7.613 1 98.94 277 VAL B N 1
ATOM 4643 C CA . VAL B 1 277 ? -4.594 23.453 -6.234 1 98.94 277 VAL B CA 1
ATOM 4644 C C . VAL B 1 277 ? -3.443 23.797 -5.289 1 98.94 277 VAL B C 1
ATOM 4646 O O . VAL B 1 277 ? -2.336 23.281 -5.441 1 98.94 277 VAL B O 1
ATOM 4649 N N . THR B 1 278 ? -3.697 24.672 -4.32 1 98.94 278 THR B N 1
ATOM 4650 C CA . THR B 1 278 ? -2.686 25.062 -3.344 1 98.94 278 THR B CA 1
ATOM 4651 C C . THR B 1 278 ? -3.191 24.844 -1.923 1 98.94 278 THR B C 1
ATOM 4653 O O . THR B 1 278 ? -4.266 25.328 -1.555 1 98.94 278 THR B O 1
ATOM 4656 N N . MET B 1 279 ? -2.477 24.078 -1.163 1 98.94 279 MET B N 1
ATOM 4657 C CA . MET B 1 279 ? -2.697 23.922 0.272 1 98.94 279 MET B CA 1
ATOM 4658 C C . MET B 1 279 ? -1.623 24.656 1.069 1 98.94 279 MET B C 1
ATOM 4660 O O . MET B 1 279 ? -0.45 24.641 0.693 1 98.94 279 MET B O 1
ATOM 4664 N N . ARG B 1 280 ? -2.105 25.297 2.137 1 98.44 280 ARG B N 1
ATOM 4665 C CA . ARG B 1 280 ? -1.172 26.125 2.891 1 98.44 280 ARG B CA 1
ATOM 4666 C C . ARG B 1 280 ? -1.375 25.953 4.395 1 98.44 280 ARG B C 1
ATOM 4668 O O . ARG B 1 280 ? -2.498 25.734 4.852 1 98.44 280 ARG B O 1
ATOM 4675 N N . SER B 1 281 ? -0.377 26.031 5.121 1 98.5 281 SER B N 1
ATOM 4676 C CA . SER B 1 281 ? -0.304 26.078 6.578 1 98.5 281 SER B CA 1
ATOM 4677 C C . SER B 1 281 ? 0.88 26.906 7.047 1 98.5 281 SER B C 1
ATOM 4679 O O . SER B 1 281 ? 1.993 26.766 6.539 1 98.5 281 SER B O 1
ATOM 4681 N N . ASP B 1 282 ? 0.636 27.812 8 1 97.25 282 ASP B N 1
ATOM 4682 C CA . ASP B 1 282 ? 1.738 28.594 8.547 1 97.25 282 ASP B CA 1
ATOM 4683 C C . ASP B 1 282 ? 2.795 27.703 9.18 1 97.25 282 ASP B C 1
ATOM 4685 O O . ASP B 1 282 ? 3.979 28.047 9.203 1 97.25 282 ASP B O 1
ATOM 4689 N N . ASP B 1 283 ? 2.371 26.578 9.578 1 97.69 283 ASP B N 1
ATOM 4690 C CA . ASP B 1 283 ? 3.254 25.672 10.305 1 97.69 283 ASP B CA 1
ATOM 4691 C C . ASP B 1 283 ? 3.932 24.688 9.352 1 97.69 283 ASP B C 1
ATOM 4693 O O . ASP B 1 283 ? 5.117 24.391 9.5 1 97.69 283 ASP B O 1
ATOM 4697 N N . LEU B 1 284 ? 3.229 24.219 8.305 1 98.5 284 LEU B N 1
ATOM 4698 C CA . LEU B 1 284 ? 3.729 23.109 7.488 1 98.5 284 LEU B CA 1
ATOM 4699 C C . LEU B 1 284 ? 4.207 23.609 6.129 1 98.5 284 LEU B C 1
ATOM 4701 O O . LEU B 1 284 ? 4.891 22.891 5.402 1 98.5 284 LEU B O 1
ATOM 4705 N N . GLY B 1 285 ? 3.869 24.797 5.742 1 98.25 285 GLY B N 1
ATOM 4706 C CA . GLY B 1 285 ? 4.324 25.328 4.469 1 98.25 285 GLY B CA 1
ATOM 4707 C C . GLY B 1 285 ? 3.285 25.219 3.371 1 98.25 285 GLY B C 1
ATOM 4708 O O . GLY B 1 285 ? 2.127 25.594 3.564 1 98.25 285 GLY B O 1
ATOM 4709 N N . ILE B 1 286 ? 3.775 24.812 2.219 1 98.31 286 ILE B N 1
ATOM 4710 C CA . ILE B 1 286 ? 2.904 24.922 1.053 1 98.31 286 ILE B CA 1
ATOM 4711 C C . ILE B 1 286 ? 2.988 23.641 0.225 1 98.31 286 ILE B C 1
ATOM 4713 O O . ILE B 1 286 ? 4.051 23.016 0.137 1 98.31 286 ILE B O 1
ATOM 4717 N N . LEU B 1 287 ? 1.935 23.188 -0.293 1 98.88 287 LEU B N 1
ATOM 4718 C CA . LEU B 1 287 ? 1.786 22.203 -1.349 1 98.88 287 LEU B CA 1
ATOM 4719 C C . LEU B 1 287 ? 0.991 22.766 -2.521 1 98.88 287 LEU B C 1
ATOM 4721 O O . LEU B 1 287 ? -0.152 23.188 -2.352 1 98.88 287 LEU B O 1
ATOM 4725 N N . THR B 1 288 ? 1.581 22.828 -3.678 1 98.88 288 THR B N 1
ATOM 4726 C CA . THR B 1 288 ? 0.886 23.344 -4.855 1 98.88 288 THR B CA 1
ATOM 4727 C C . THR B 1 288 ? 1.12 22.422 -6.059 1 98.88 288 THR B C 1
ATOM 4729 O O . THR B 1 288 ? 2.244 21.984 -6.293 1 98.88 288 THR B O 1
ATOM 4732 N N . ASN B 1 289 ? 0.097 22.078 -6.715 1 98.81 289 ASN B N 1
ATOM 4733 C CA . ASN B 1 289 ? 0.16 21.328 -7.961 1 98.81 289 ASN B CA 1
ATOM 4734 C C . ASN B 1 289 ? -0.773 21.906 -9.016 1 98.81 289 ASN B C 1
ATOM 4736 O O . ASN B 1 289 ? -1.878 22.344 -8.703 1 98.81 289 ASN B O 1
ATOM 4740 N N . ARG B 1 290 ? -0.375 21.891 -10.211 1 98.5 290 ARG B N 1
ATOM 4741 C CA . ARG B 1 290 ? -1.195 22.266 -11.352 1 98.5 290 ARG B CA 1
ATOM 4742 C C . AR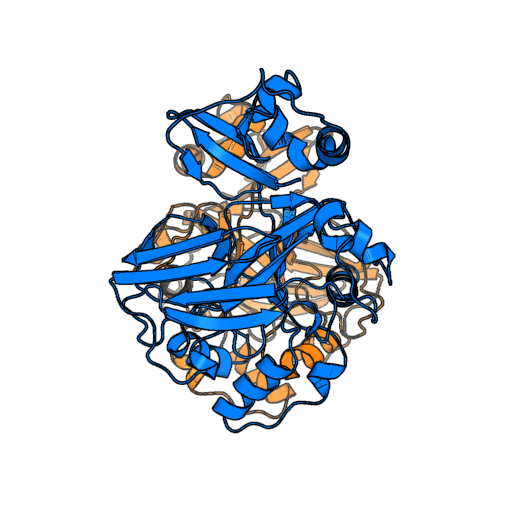G B 1 290 ? -1.723 21.047 -12.086 1 98.5 290 ARG B C 1
ATOM 4744 O O . ARG B 1 290 ? -0.978 20.094 -12.336 1 98.5 290 ARG B O 1
ATOM 4751 N N . VAL B 1 291 ? -2.961 21.078 -12.359 1 98.31 291 VAL B N 1
ATOM 4752 C CA . VAL B 1 291 ? -3.584 20.016 -13.148 1 98.31 291 VAL B CA 1
ATOM 4753 C C . VAL B 1 291 ? -3.393 20.312 -14.633 1 98.31 291 VAL B C 1
ATOM 4755 O O . VAL B 1 291 ? -3.791 21.359 -15.125 1 98.31 291 VAL B O 1
ATOM 4758 N N . VAL B 1 292 ? -2.848 19.375 -15.359 1 97.62 292 VAL B N 1
ATOM 4759 C CA . VAL B 1 292 ? -2.518 19.641 -16.766 1 97.62 292 VAL B CA 1
ATOM 4760 C C . VAL B 1 292 ? -3.141 18.562 -17.641 1 97.62 292 VAL B C 1
ATOM 4762 O O . VAL B 1 292 ? -3.393 17.438 -17.203 1 97.62 292 VAL B O 1
#

Nearest PDB structures (foldseek):
  8sky-assembly1_A  TM=7.848E-01  e=2.788E-22  Bacillus subtilis
  6iym-assembly1_B  TM=8.222E-01  e=2.469E-21  Exiguobacterium antarcticum B7
  3lzk-assembly2_D  TM=7.897E-01  e=4.400E-18  Sinorhizobium meliloti
  1nkq-assembly4_C-3  TM=7.754E-01  e=1.113E-13  Saccharomyces cerevisiae
  1nkq-assembly4_F-2  TM=7.216E-01  e=9.287E-13  Saccharomyces cerevisiae

Radius of gyration: 24.12 Å; Cα contacts (8 Å, |Δi|>4): 1540; chains: 2; bounding box: 58×65×50 Å

Foldseek 3Di:
DWWFWWQFVNDTFIWDDDVFTAGVCVQVVHDRVVCQVCVLVCLVVVVPTDDDPVRGDDGDTGTWDGHSAAPWEWAWAWFPLVQQLVQVLVVHHDDPVCLVAIDTDTEARVAETEFPEAAEDDPVAQFKKKFWWKKFFFSDKDALDADPVLLVRTFFMWIKIQIFRDVQQVVVCVVVPHGDPRRHRHMYTYRTTGTSCLQQVQADPVSAGFWKKWKDKVNHTQDIDTRSSTRQHSNRQSNVVRHVNIDHGNYMYIRTGYNSRMCSSRVDGHDDQQIKMWMAIPRRGIGIYHYD/DWWFWWQFVNDTFIWDDDVFTAGVCVQVVHDRVVCQVCVLVCLVVVVPTDDDPVRGDDGDTGTWDGHSAAPWEWAWAWFPLVQQLVQVLVVHHDDPVCLVAIDTDTEARVAETEFPEAAEDDPVAQFKKKFWWKKFFFSDKDALDADPVLLVRTFFMWIKIQIFRPVVQVVVCVVVPHGDPRRHRHMYTYRTTGTSVLQQVQADPVSAGFWKKWKDKVNHTQDIDTRSSTRQHSNRQSNVVRHVNIDHGNYMYIRTGYNSRMCSSVVDGHDDQQIKMWMAIPRRGIGIYHYD

Sequence (584 aa):
MKIFRAKINNEDKICIYNNKIYDLSILLNESTEYIENNFFELYDKILKLKPDDDSSVHGNIEYKIPVPYIRSVRDFYSFEGHVKNARKNKGLNMIDEWYKFPVFYFSCTPNIYPSDCDIKYPEKSKMFDYEMEVAAVIGRRTINCHGSECIKSVYGFMIMNDWSLRDIQREEMKVLLGPAKGKDYATSFGRYFVTSDEILSKRDKNNKINLKMETYVNDKLYSSGNLNEIYFSFCDMIERASEDVPLLPGDIIGSGTFNTGCILELGTEYLRKGDTVTMRSDDLGILTNRVVMKIFRAKINNEDKICIYNNKIYDLSILLNESTEYIENNFFELYDKILKLKPDDDSSVHGNIEYKIPVPYIRSVRDFYSFEGHVKNARKNKGLNMIDEWYKFPVFYFSCTPNIYPSDCDIKYPEKSKMFDYEMEVAAVIGRRTINCHGSECIKSVYGFMIMNDWSLRDIQREEMKVLLGPAKGKDYATSFGRYFVTSDEILSKRDKNNKINLKMETYVNDKLYSSGNLNEIYFSFCDMIERASEDVPLLPGDIIGSGTFNTGCILELGTEYLRKGDTVTMRSDDLGILTNRVV

Secondary structure (DSSP, 8-state):
-EEEEEEETTEEEEEEEESEEEEHHHHHTS-HHHHHHTTTTTHHHHHT----GGGEE-S-EEE--SSS---EEEEE---HHHHHHHHHTTT----GGGGGS--EEEPPGGGEE-TTEEE---TT-S-EE-BEEEEEEE-S-B-S--GGGGGGGEEEEEEEE--EEHHHHHHHHTTTS--STTTSS-EEE-S-EEEHHHHHT-B-TTS-B--EEEEEETTEEEEEEEGGG-SS-HHHHHHHHTTTS-B-TTEEEE--PPTT-BHHHHT-PPP-TT-EEEEEETTTEEEEEEE-/-EEEEEEETTEEEEEEEESEEEEHHHHHTS-HHHHHHTTTTTHHHHHT----GGGEE-S-EEE--SSS---EEEEE---HHHHHHHHHTTT----GGGGGS--EEEPPGGGEE-TTEEE---TT-S-EE-BEEEEEEE-S-B-S--GGGGGGGEEEEEEEE--EEHHHHHHHHTTTS--SHHHHS-EEE-S-EEEHHHHHT-B-TTS-B--EEEEEETTEEEEEEEGGG-SS-HHHHHHHHTTTS-B-TTEEEE--PPTT-BHHHHT-PPP-TT-EEEEEETTTEEEEEEE-

pLDDT: mean 95.4, std 4.08, range [77.81, 98.94]

Solvent-accessible surface area (backbone atoms only — not comparable to full-atom values): 29410 Å² total; per-residue (Å²): 89,35,30,26,20,27,32,47,76,86,34,79,44,44,31,37,53,72,103,44,38,30,41,43,33,70,76,67,72,42,55,51,69,56,46,51,76,38,42,61,78,40,42,70,61,56,72,67,58,75,88,52,81,87,51,51,56,85,68,61,75,47,56,28,53,33,59,82,56,66,74,41,36,42,39,27,70,22,17,58,59,30,54,43,47,58,30,45,77,71,75,37,73,81,60,75,67,53,79,75,50,82,49,39,35,51,50,48,66,89,30,60,40,30,21,78,38,77,40,73,54,59,86,91,48,81,34,36,34,55,20,43,31,45,27,38,31,27,38,36,74,41,55,61,42,55,63,78,59,28,51,70,25,38,47,22,34,28,37,28,35,54,32,33,29,48,61,54,24,56,56,46,32,73,67,46,43,6,59,33,77,18,39,38,62,31,34,33,35,9,40,22,33,24,29,33,70,60,53,70,67,29,49,45,98,86,69,33,47,59,44,56,40,36,31,24,51,72,84,38,83,72,28,64,46,46,54,52,66,45,65,53,45,71,32,53,44,44,24,57,63,8,55,84,25,75,41,42,58,28,25,32,43,31,44,23,41,39,47,53,22,31,37,83,68,66,69,59,80,54,62,52,71,71,39,35,44,36,37,40,24,94,83,43,42,45,27,35,36,34,28,73,87,34,28,26,21,27,30,46,75,86,34,78,43,45,29,37,55,69,104,46,39,30,43,44,34,69,77,66,70,42,55,51,67,55,45,52,76,38,43,63,78,41,41,71,62,58,72,67,58,74,88,51,83,87,51,52,57,84,68,60,75,46,56,30,51,33,59,82,58,67,72,42,34,40,39,25,69,21,18,58,60,29,53,44,46,60,30,44,78,71,75,38,73,79,60,74,67,53,78,76,49,81,48,37,32,50,50,49,65,89,32,60,41,30,21,77,37,76,41,73,56,58,86,91,49,82,35,36,35,58,21,44,31,46,26,38,32,28,39,36,75,40,54,60,42,55,62,79,60,27,52,70,25,38,46,22,36,27,36,29,36,54,31,32,29,47,62,54,23,57,57,48,31,73,67,45,42,6,61,33,76,18,39,39,60,32,34,33,34,9,40,21,33,24,30,32,72,61,52,70,67,31,51,45,97,84,69,32,46,60,45,56,40,37,33,25,52,70,84,38,82,72,26,63,47,46,56,52,66,44,65,53,46,70,32,52,43,43,23,57,63,9,55,84,25,76,41,42,59,28,26,32,42,31,44,22,42,38,48,52,23,32,38,82,67,66,69,56,81,52,62,51,72,70,39,33,43,35,36,40,23,94,82,43,44,45,26,35,35,36,26,74

Organism: NCBI:txid312540